Protein AF-0000000077079489 (afdb_homodimer)

Foldseek 3Di:
DPDDDPPPPPPPPPPVPPPPPPPPPPPPPPVPPPPPPDPDDDPDLQAAAAEEEAADPPLCSVLVQLLQLLDQQEHAADADQVLVVLVVVVVCCCPPPVSQVVCVVVVNHPVNSLSVSSVVVSCCQPVRDDDGNYTYYYDHLNLLCLQSVCVSHVNYAYEYRGAQLLLQLLCQQVLVPDDPPFDSVDSQSSSVVNQVSVVSSVVSQVVSHCLRYPYHYPLCCLVPVVVRVVVVCVSSVHDDDPSSQVSLVCEPNSGDDDPPDSCRVVSNDGRHNVSRCVSVVVPDLVSLVVSPVPRCVCVVVPHDSVD/DDDPDPPPVPPPPPPVPPPPPPPPPPPPPPVPPPDPPDPDDPPDLQAAAAEEEAADPPLCSVLVQLLQLLDQQEHAAEADQVLVVLVVVVVCCCPPPVSQVVCVVVVNHPVNSLSVSSVVVSCCQPVRDDDGNYTYYYDHLNLLCLQSVCVSHVNYAYEYRGAQLLLQLLCQQVLVPDDPPFDSVDSQSSSVVNQVSVVSSVVSQVVSHCLRYPYHYPLCCLVPVVVRVVVVCVSSVHDDDCSSQVSLVCEPNSGDDDPPDSCRVVSNDGRHNVSRCVSVVVPDLVSLVVSPVPRCVCVVVPHDSVD

pLDDT: mean 85.87, std 22.55, range [20.17, 98.94]

Secondary structure (DSSP, 8-state):
--SSTTSGGGSGGGGGGTT-------------------SS----GGG---EEEE-STTSSHHHHHHHHHTSTTEE--S---HHHHHHHHHHHHHH-HHHHHHHHHTT--HHHHHHHHHHHHHHHHHHTSS--SEEEEE-GGGGGGHHHHHHH-TT-EEEEEE--HHHHHHHHHHTT---TT--TT-HHHHHHHHHHHHHHHHHHHHHH-TTTEEEEEHHHHHHSHHHHHHHHHHHHT----GGGG-GGGSBTTTB---TTSTTHHHHTSPP-GGGGTHHHHHS-HHHHHHHHHH-THHHHTT--TT-/--SSTTSGGGSHHHHTTSS-------------------SS----GGG---EEEE-STTSSHHHHHHHHHTSTTEE--S---HHHHHHHHHHHHHH-HHHHHHHHHTT--HHHHHHHHHHHHHHHHHHTSS--SEEEEE-GGGGGGHHHHHHH-TT-EEEEEE--HHHHHHHHHHTT---TT--TT-HHHHHHHHHHHHHHHHHHHHHH-TTTEEEEEHHHHHHSHHHHHHHHHHHHT----GGGG-GGGSBTTTB---TTSTTHHHHTSPP-GGGGTHHHHHS-HHHHHHHHHH-THHHHTT--TT-

Sequence (614 aa):
MASKSARSILFVSVLLNAFLLFIVTVYHYKSDTPSAPTSSCPPDPSERPYIFIGGVPSSGTTLMRVILDAHPDIRCGEETRLVPRILQMKERWRKGKREHKRLDEAGLNNTVINLIVRNFISNVIEYHGPPAKNLCNKDPLSLAHTKDLHLMFPRAKFVLVVRDGRAVAYSIVSRNLTISGVDNKSYLAAAAFWNRVLERMWENCKYVGPNVCHVVYFEKLVSEPRNEINNLLKFLGIEWHDNVLRHSQLINKEVKLSKLEPSTKQVRNPIKSDTAIKWKRKLPKKVKDKIWSSCPMLRRLGYTNDDMASKSARSILFVSVLLNAFLLFIVTVYHYKSDTPSAPTSSCPPDPSERPYIFIGGVPSSGTTLMRVILDAHPDIRCGEETRLVPRILQMKERWRKGKREHKRLDEAGLNNTVINLIVRNFISNVIEYHGPPAKNLCNKDPLSLAHTKDLHLMFPRAKFVLVVRDGRAVAYSIVSRNLTISGVDNKSYLAAAAFWNRVLERMWENCKYVGPNVCHVVYFEKLVSEPRNEINNLLKFLGIEWHDNVLRHSQLINKEVKLSKLEPSTKQVRNPIKSDTAIKWKRKLPKKVKDKIWSSCPMLRRLGYTNDD

Structure (mmCIF, N/CA/C/O backbone):
data_AF-0000000077079489-model_v1
#
loop_
_entity.id
_entity.type
_entity.pdbx_description
1 polymer 'Protein-tyrosine sulfotransferase'
#
loop_
_atom_site.group_PDB
_atom_site.id
_atom_site.type_symbol
_atom_site.label_atom_id
_atom_site.label_alt_id
_atom_site.label_comp_id
_atom_site.label_asym_id
_atom_site.label_entity_id
_atom_site.label_seq_id
_atom_site.pdbx_PDB_ins_code
_atom_site.Cartn_x
_atom_site.Cartn_y
_atom_site.Cartn_z
_atom_site.occupancy
_atom_site.B_iso_or_equiv
_atom_site.auth_seq_id
_atom_site.auth_comp_id
_atom_site.auth_asym_id
_atom_site.auth_atom_id
_atom_site.pdbx_PDB_model_num
ATOM 1 N N . MET A 1 1 ? -19.812 -19.422 77.75 1 20.17 1 MET A N 1
ATOM 2 C CA . MET A 1 1 ? -21.062 -19.047 77.125 1 20.17 1 MET A CA 1
ATOM 3 C C . MET A 1 1 ? -20.828 -18.625 75.625 1 20.17 1 MET A C 1
ATOM 5 O O . MET A 1 1 ? -20.688 -17.438 75.375 1 20.17 1 MET A O 1
ATOM 9 N N . ALA A 1 2 ? -19.875 -19.328 74.938 1 26.33 2 ALA A N 1
ATOM 10 C CA . ALA A 1 2 ? -19 -19.297 73.75 1 26.33 2 ALA A CA 1
ATOM 11 C C . ALA A 1 2 ? -19.812 -19.484 72.5 1 26.33 2 ALA A C 1
ATOM 13 O O . ALA A 1 2 ? -19.266 -19.359 71.375 1 26.33 2 ALA A O 1
ATOM 14 N N . SER A 1 3 ? -21.047 -20.078 72.562 1 23.52 3 SER A N 1
ATOM 15 C CA . SER A 1 3 ? -21.656 -20.922 71.562 1 23.52 3 SER A CA 1
ATOM 16 C C . SER A 1 3 ? -22.359 -20.094 70.5 1 23.52 3 SER A C 1
ATOM 18 O O . SER A 1 3 ? -22.438 -20.516 69.312 1 23.52 3 SER A O 1
ATOM 20 N N . LYS A 1 4 ? -23.266 -19.141 70.875 1 24.86 4 LYS A N 1
ATOM 21 C CA . LYS A 1 4 ? -24.516 -18.938 70.125 1 24.86 4 LYS A CA 1
ATOM 22 C C . LYS A 1 4 ? -24.266 -18.25 68.812 1 24.86 4 LYS A C 1
ATOM 24 O O . LYS A 1 4 ? -24.969 -18.516 67.812 1 24.86 4 LYS A O 1
ATOM 29 N N . SER A 1 5 ? -23.781 -16.984 68.75 1 22.97 5 SER A N 1
ATOM 30 C CA . SER A 1 5 ? -24.406 -15.93 68 1 22.97 5 SER A CA 1
ATOM 31 C C . SER A 1 5 ? -23.953 -15.992 66.5 1 22.97 5 SER A C 1
ATOM 33 O O . SER A 1 5 ? -23.719 -14.953 65.875 1 22.97 5 SER A O 1
ATOM 35 N N . ALA A 1 6 ? -23.266 -17.156 66.125 1 27.38 6 ALA A N 1
ATOM 36 C CA . ALA A 1 6 ? -22.625 -17.312 64.812 1 27.38 6 ALA A CA 1
ATOM 37 C C . ALA A 1 6 ? -23.672 -17.359 63.719 1 27.38 6 ALA A C 1
ATOM 39 O O . ALA A 1 6 ? -23.328 -17.25 62.531 1 27.38 6 ALA A O 1
ATOM 40 N N . ARG A 1 7 ? -24.859 -17.953 64.125 1 26.45 7 ARG A N 1
ATOM 41 C CA . ARG A 1 7 ? -25.656 -18.609 63.062 1 26.45 7 ARG A CA 1
ATOM 42 C C . ARG A 1 7 ? -26.328 -17.578 62.156 1 26.45 7 ARG A C 1
ATOM 44 O O . ARG A 1 7 ? -26.734 -17.891 61.062 1 26.45 7 ARG A O 1
ATOM 51 N N . SER A 1 8 ? -26.906 -16.531 62.844 1 25.05 8 SER A N 1
ATOM 52 C CA . SER A 1 8 ? -28.062 -15.883 62.25 1 25.05 8 SER A CA 1
ATOM 53 C C . SER A 1 8 ? -27.672 -15.141 60.969 1 25.05 8 SER A C 1
ATOM 55 O O . SER A 1 8 ? -28.531 -14.844 60.125 1 25.05 8 SER A O 1
ATOM 57 N N . ILE A 1 9 ? -26.5 -14.43 61.094 1 29.36 9 ILE A N 1
ATOM 58 C CA . ILE A 1 9 ? -26.453 -13.273 60.188 1 29.36 9 ILE A CA 1
ATOM 59 C C . ILE A 1 9 ? -26.219 -13.742 58.75 1 29.36 9 ILE A C 1
ATOM 61 O O . ILE A 1 9 ? -25.859 -12.938 57.906 1 29.36 9 ILE A O 1
ATOM 65 N N . LEU A 1 10 ? -26.141 -15.125 58.594 1 28.98 10 LEU A N 1
ATOM 66 C CA . LEU A 1 10 ? -25.703 -15.688 57.344 1 28.98 10 LEU A CA 1
ATOM 67 C C . LEU A 1 10 ? -26.75 -15.477 56.25 1 28.98 10 LEU A C 1
ATOM 69 O O . LEU A 1 10 ? -26.484 -15.648 55.062 1 28.98 10 LEU A O 1
ATOM 73 N N . PHE A 1 11 ? -28.062 -15.492 56.75 1 28.94 11 PHE A N 1
ATOM 74 C CA . PHE A 1 11 ? -29.125 -15.828 55.812 1 28.94 11 PHE A CA 1
ATOM 75 C C . PHE A 1 11 ? -29.344 -14.695 54.812 1 28.94 11 PHE A C 1
ATOM 77 O O . PHE A 1 11 ? -29.891 -14.906 53.75 1 28.94 11 PHE A O 1
ATOM 84 N N . VAL A 1 12 ? -29.328 -13.461 55.406 1 28.97 12 VAL A N 1
ATOM 85 C CA . VAL A 1 12 ? -30.062 -12.453 54.656 1 28.97 12 VAL A CA 1
ATOM 86 C C . VAL A 1 12 ? -29.359 -12.219 53.312 1 28.97 12 VAL A C 1
ATOM 88 O O . VAL A 1 12 ? -29.922 -11.57 52.406 1 28.97 12 VAL A O 1
ATOM 91 N N . SER A 1 13 ? -28 -12.492 53.344 1 27.59 13 SER A N 1
ATOM 92 C CA . SER A 1 13 ? -27.25 -11.859 52.25 1 27.59 13 SER A CA 1
ATOM 93 C C . SER A 1 13 ? -27.609 -12.469 50.906 1 27.59 13 SER A C 1
ATOM 95 O O . SER A 1 13 ? -27.078 -12.062 49.875 1 27.59 13 SER A O 1
ATOM 97 N N . VAL A 1 14 ? -28.172 -13.68 50.906 1 31.14 14 VAL A N 1
ATOM 98 C CA . VAL A 1 14 ? -28.312 -14.461 49.688 1 31.14 14 VAL A CA 1
ATOM 99 C C . VAL A 1 14 ? -29.344 -13.805 48.781 1 31.14 14 VAL A C 1
ATOM 101 O O . VAL A 1 14 ? -29.266 -13.922 47.562 1 31.14 14 VAL A O 1
ATOM 104 N N . LEU A 1 15 ? -30.453 -13.391 49.469 1 29.72 15 LEU A N 1
ATOM 105 C CA . LEU A 1 15 ? -31.656 -13.211 48.656 1 29.72 15 LEU A CA 1
ATOM 106 C C . LEU A 1 15 ? -31.5 -12.062 47.656 1 29.72 15 LEU A C 1
ATOM 108 O O . LEU A 1 15 ? -32.188 -12.008 46.656 1 29.72 15 LEU A O 1
ATOM 112 N N . LEU A 1 16 ? -30.953 -10.961 48.188 1 29.33 16 LEU A N 1
ATOM 113 C CA . LEU A 1 16 ? -31.188 -9.75 47.438 1 29.33 16 LEU A CA 1
ATOM 114 C C . LEU A 1 16 ? -30.547 -9.844 46.062 1 29.33 16 LEU A C 1
ATOM 116 O O . LEU A 1 16 ? -30.625 -8.898 45.25 1 29.33 16 LEU A O 1
ATOM 120 N N . ASN A 1 17 ? -29.641 -10.797 45.844 1 26.84 17 ASN A N 1
ATOM 121 C CA . ASN A 1 17 ? -28.844 -10.812 44.625 1 26.84 17 ASN A CA 1
ATOM 122 C C . ASN A 1 17 ? -29.719 -11.07 43.406 1 26.84 17 ASN A C 1
ATOM 124 O O . ASN A 1 17 ? -29.203 -11.156 42.281 1 26.84 17 ASN A O 1
ATOM 128 N N . ALA A 1 18 ? -30.812 -11.758 43.562 1 28.27 18 ALA A N 1
ATOM 129 C CA . ALA A 1 18 ? -31.547 -12.312 42.438 1 28.27 18 ALA A CA 1
ATOM 130 C C . ALA A 1 18 ? -32.125 -11.203 41.562 1 28.27 18 ALA A C 1
ATOM 132 O O . ALA A 1 18 ? -32.188 -11.32 40.344 1 28.27 18 ALA A O 1
ATOM 133 N N . PHE A 1 19 ? -32.875 -10.344 42.188 1 29.03 19 PHE A N 1
ATOM 134 C CA . PHE A 1 19 ? -33.906 -9.648 41.438 1 29.03 19 PHE A CA 1
ATOM 135 C C . PHE A 1 19 ? -33.312 -8.703 40.438 1 29.03 19 PHE A C 1
ATOM 137 O O . PHE A 1 19 ? -33.906 -8.422 39.375 1 29.03 19 PHE A O 1
ATOM 144 N N . LEU A 1 20 ? -32.312 -7.906 40.812 1 28.23 20 LEU A N 1
ATOM 145 C CA . LEU A 1 20 ? -32.188 -6.758 39.906 1 28.23 20 LEU A CA 1
ATOM 146 C C . LEU A 1 20 ? -31.828 -7.203 38.5 1 28.23 20 LEU A C 1
ATOM 148 O O . LEU A 1 20 ? -30.688 -7.578 38.25 1 28.23 20 LEU A O 1
ATOM 152 N N . LEU A 1 21 ? -32.625 -8.117 37.906 1 29.86 21 LEU A N 1
ATOM 153 C CA . LEU A 1 21 ? -32.719 -8.508 36.5 1 29.86 21 LEU A CA 1
ATOM 154 C C . LEU A 1 21 ? -32.781 -7.273 35.594 1 29.86 21 LEU A C 1
ATOM 156 O O . LEU A 1 21 ? -33.812 -6.582 35.594 1 29.86 21 LEU A O 1
ATOM 160 N N . PHE A 1 22 ? -31.766 -6.406 35.656 1 27.27 22 PHE A N 1
ATOM 161 C CA . PHE A 1 22 ? -31.578 -5.172 34.906 1 27.27 22 PHE A CA 1
ATOM 162 C C . PHE A 1 22 ? -32 -5.359 33.438 1 27.27 22 PHE A C 1
ATOM 164 O O . PHE A 1 22 ? -31.609 -6.336 32.812 1 27.27 22 PHE A O 1
ATOM 171 N N . ILE A 1 23 ? -33.125 -4.734 33.031 1 30.23 23 ILE A N 1
ATOM 172 C CA . ILE A 1 23 ? -33.656 -4.387 31.703 1 30.23 23 ILE A CA 1
ATOM 173 C C . ILE A 1 23 ? -32.5 -3.879 30.828 1 30.23 23 ILE A C 1
ATOM 175 O O . ILE A 1 23 ? -31.969 -2.787 31.047 1 30.23 23 ILE A O 1
ATOM 179 N N . VAL A 1 24 ? -31.453 -4.617 30.672 1 28.41 24 VAL A N 1
ATOM 180 C CA . VAL A 1 24 ? -30.5 -4.285 29.625 1 28.41 24 VAL A CA 1
ATOM 181 C C . VAL A 1 24 ? -31.25 -3.918 28.344 1 28.41 24 VAL A C 1
ATOM 183 O O . VAL A 1 24 ? -31.844 -4.781 27.703 1 28.41 24 VAL A O 1
ATOM 186 N N . THR A 1 25 ? -32.031 -2.826 28.375 1 29.17 25 THR A N 1
ATOM 187 C CA . THR A 1 25 ? -32.438 -2.26 27.094 1 29.17 25 THR A CA 1
ATOM 188 C C . THR A 1 25 ? -31.312 -2.318 26.078 1 29.17 25 THR A C 1
ATOM 190 O O . THR A 1 25 ? -30.234 -1.753 26.312 1 29.17 25 THR A O 1
ATOM 193 N N . VAL A 1 26 ? -31.125 -3.408 25.438 1 28.97 26 VAL A N 1
ATOM 194 C CA . VAL A 1 26 ? -30.469 -3.537 24.141 1 28.97 26 VAL A CA 1
ATOM 195 C C . VAL A 1 26 ? -30.734 -2.297 23.297 1 28.97 26 VAL A C 1
ATOM 197 O O . VAL A 1 26 ? -31.828 -2.133 22.75 1 28.97 26 VAL A O 1
ATOM 200 N N . TYR A 1 27 ? -30.516 -1.105 23.844 1 28.98 27 TYR A N 1
ATOM 201 C CA . TYR A 1 27 ? -30.469 -0.053 22.828 1 28.98 27 TYR A CA 1
ATOM 202 C C . TYR A 1 27 ? -29.672 -0.507 21.609 1 28.98 27 TYR A C 1
ATOM 204 O O . TYR A 1 27 ? -28.5 -0.874 21.719 1 28.98 27 TYR A O 1
ATOM 212 N N . HIS A 1 28 ? -30.312 -1.102 20.672 1 28.31 28 HIS A N 1
ATOM 213 C CA . HIS A 1 28 ? -29.891 -1.206 19.266 1 28.31 28 HIS A CA 1
ATOM 214 C C . HIS A 1 28 ? -29.188 0.06 18.812 1 28.31 28 HIS A C 1
ATOM 216 O O . HIS A 1 28 ? -29.812 1.103 18.625 1 28.31 28 HIS A O 1
ATOM 222 N N . TYR A 1 29 ? -28.156 0.44 19.438 1 25.16 29 TYR A N 1
ATOM 223 C CA . TYR A 1 29 ? -27.344 1.344 18.625 1 25.16 29 TYR A CA 1
ATOM 224 C C . TYR A 1 29 ? -27.281 0.867 17.172 1 25.16 29 TYR A C 1
ATOM 226 O O . TYR A 1 29 ? -26.672 -0.157 16.875 1 25.16 29 TYR A O 1
ATOM 234 N N . LYS A 1 30 ? -28.391 0.998 16.469 1 29.98 30 LYS A N 1
ATOM 235 C CA . LYS A 1 30 ? -28.266 1.071 15.023 1 29.98 30 LYS A CA 1
ATOM 236 C C . LYS A 1 30 ? -27.031 1.865 14.617 1 29.98 30 LYS A C 1
ATOM 238 O O . LYS A 1 30 ? -27 3.094 14.719 1 29.98 30 LYS A O 1
ATOM 243 N N . SER A 1 31 ? -25.875 1.438 15.008 1 30.31 31 SER A N 1
ATOM 244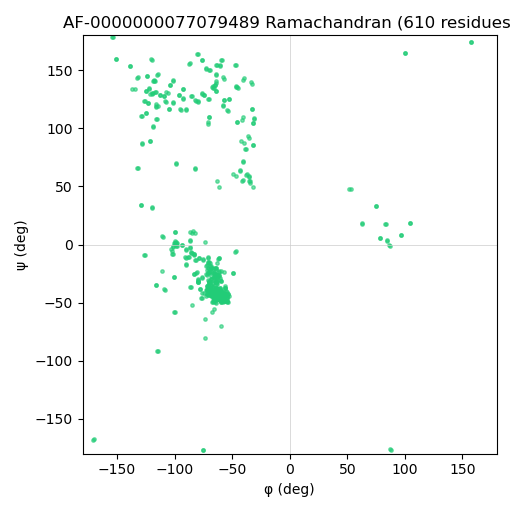 C CA . SER A 1 31 ? -24.734 2.059 14.32 1 30.31 31 SER A CA 1
ATOM 245 C C . SER A 1 31 ? -25.109 2.424 12.883 1 30.31 31 SER A C 1
ATOM 247 O O . SER A 1 31 ? -25.516 1.562 12.109 1 30.31 31 SER A O 1
ATOM 249 N N . ASP A 1 32 ? -25.656 3.508 12.695 1 31.45 32 ASP A N 1
ATOM 250 C CA . ASP A 1 32 ? -25.797 4.07 11.359 1 31.45 32 ASP A CA 1
ATOM 251 C C . ASP A 1 32 ? -24.578 3.734 10.492 1 31.45 32 ASP A C 1
ATOM 253 O O . ASP A 1 32 ? -23.547 4.383 10.586 1 31.45 32 ASP A O 1
ATOM 257 N N . THR A 1 33 ? -24.25 2.498 10.375 1 33.72 33 THR A N 1
ATOM 258 C CA . THR A 1 33 ? -23.328 2.199 9.289 1 33.72 33 THR A CA 1
ATOM 259 C C . THR A 1 33 ? -23.609 3.084 8.078 1 33.72 33 THR A C 1
ATOM 261 O O . THR A 1 33 ? -24.734 3.102 7.57 1 33.72 33 THR A O 1
ATOM 264 N N . PRO A 1 34 ? -22.953 4.203 7.992 1 34.88 34 PRO A N 1
ATOM 265 C CA . PRO A 1 34 ? -23.328 4.961 6.797 1 34.88 34 PRO A CA 1
ATOM 266 C C . PRO A 1 34 ? -23.734 4.062 5.633 1 34.88 34 PRO A C 1
ATOM 268 O O . PRO A 1 34 ? -23.156 2.992 5.445 1 34.88 34 PRO A O 1
ATOM 271 N N . SER A 1 35 ? -25 4.031 5.312 1 34.69 35 SER A N 1
ATOM 272 C CA . SER A 1 35 ? -25.516 3.377 4.117 1 34.69 35 SER A CA 1
ATOM 273 C C . SER A 1 35 ? -24.516 3.459 2.965 1 34.69 35 SER A C 1
ATOM 275 O O . SER A 1 35 ? -23.844 4.473 2.799 1 34.69 35 SER A O 1
ATOM 277 N N . ALA A 1 36 ? -24.016 2.34 2.496 1 38.12 36 ALA A N 1
ATOM 278 C CA . ALA A 1 36 ? -23.297 2.375 1.227 1 38.12 36 ALA A CA 1
ATOM 279 C C . ALA A 1 36 ? -23.859 3.447 0.301 1 38.12 36 ALA A C 1
ATOM 281 O O . ALA A 1 36 ? -25.078 3.537 0.115 1 38.12 36 ALA A O 1
ATOM 282 N N . PRO A 1 37 ? -23.078 4.68 0.152 1 37.31 37 PRO A N 1
ATOM 283 C CA . PRO A 1 37 ? -23.703 5.715 -0.68 1 37.31 37 PRO A CA 1
ATOM 284 C C . PRO A 1 37 ? -24.547 5.133 -1.811 1 37.31 37 PRO A C 1
ATOM 286 O O . PRO A 1 37 ? -24.312 4.008 -2.254 1 37.31 37 PRO A O 1
ATOM 289 N N . THR A 1 38 ? -25.703 5.652 -2.107 1 37.47 38 THR A N 1
ATOM 290 C CA . THR A 1 38 ? -26.594 5.441 -3.246 1 37.47 38 THR A CA 1
ATOM 291 C C . THR A 1 38 ? -25.797 5.324 -4.543 1 37.47 38 THR A C 1
ATOM 293 O O . THR A 1 38 ? -24.688 5.859 -4.645 1 37.47 38 THR A O 1
ATOM 296 N N . SER A 1 39 ? -26.141 4.41 -5.602 1 40.19 39 SER A N 1
ATOM 297 C CA . SER A 1 39 ? -25.719 3.82 -6.867 1 40.19 39 SER A CA 1
ATOM 298 C C . SER A 1 39 ? -25.203 4.887 -7.828 1 40.19 39 SER A C 1
ATOM 300 O O . SER A 1 39 ? -25.016 4.617 -9.016 1 40.19 39 SER A O 1
ATOM 302 N N . SER A 1 40 ? -25.266 6.258 -7.527 1 44.12 40 SER A N 1
ATOM 303 C CA . SER A 1 40 ? -24.719 7.062 -8.617 1 44.12 40 SER A CA 1
ATOM 304 C C . SER A 1 40 ? -23.203 6.906 -8.719 1 44.12 40 SER A C 1
ATOM 306 O O . SER A 1 40 ? -22.516 6.785 -7.699 1 44.12 40 SER A O 1
ATOM 308 N N . CYS A 1 41 ? -22.797 6.539 -9.922 1 51.34 41 CYS A N 1
ATOM 309 C CA . CYS A 1 41 ? -21.375 6.422 -10.172 1 51.34 41 CYS A CA 1
ATOM 310 C C . CYS A 1 41 ? -20.625 7.625 -9.617 1 51.34 41 CYS A C 1
ATOM 312 O O . CYS A 1 41 ? -20.906 8.766 -9.984 1 51.34 41 CYS A O 1
ATOM 314 N N . PRO A 1 42 ? -19.938 7.457 -8.531 1 57.91 42 PRO A N 1
ATOM 315 C CA . PRO A 1 42 ? -19.203 8.602 -7.996 1 57.91 42 PRO A CA 1
ATOM 316 C C . PRO A 1 42 ? -18.422 9.352 -9.07 1 57.91 42 PRO A C 1
ATOM 318 O O . PRO A 1 42 ? -18.047 8.773 -10.094 1 57.91 42 PRO A O 1
ATOM 321 N N . PRO A 1 43 ? -18.531 10.688 -8.992 1 60.81 43 PRO A N 1
ATOM 322 C CA . PRO A 1 43 ? -17.719 11.469 -9.938 1 60.81 43 PRO A CA 1
ATOM 323 C C . PRO A 1 43 ? -16.266 11 -10 1 60.81 43 PRO A C 1
ATOM 325 O O . PRO A 1 43 ? -15.789 10.352 -9.07 1 60.81 43 PRO A O 1
ATOM 328 N N . ASP A 1 44 ? -15.695 11.273 -11.102 1 75.38 44 ASP A N 1
ATOM 329 C CA . ASP A 1 44 ? -14.273 11.016 -11.32 1 75.38 44 ASP A CA 1
ATOM 330 C C . ASP A 1 44 ? -13.43 11.68 -10.234 1 75.38 44 ASP A C 1
ATOM 332 O O . ASP A 1 44 ? -13.484 12.891 -10.047 1 75.38 44 ASP A O 1
ATOM 336 N N . PRO A 1 45 ? -12.789 10.891 -9.5 1 79.44 45 PRO A N 1
ATOM 337 C CA . PRO A 1 45 ? -11.969 11.438 -8.414 1 79.44 45 PRO A CA 1
ATOM 338 C C . PRO A 1 45 ? -11.055 12.562 -8.883 1 79.44 45 PRO A C 1
ATOM 340 O O . PRO A 1 45 ? -10.688 13.438 -8.094 1 79.44 45 PRO A O 1
ATOM 343 N N . SER A 1 46 ? -10.734 12.578 -10.117 1 79 46 SER A N 1
ATOM 344 C CA . SER A 1 46 ? -9.797 13.578 -10.617 1 79 46 SER A CA 1
ATOM 345 C C . SER A 1 46 ? -10.422 14.969 -10.633 1 79 46 SER A C 1
ATOM 347 O O . SER A 1 46 ? -9.711 15.969 -10.688 1 79 46 SER A O 1
ATOM 349 N N . GLU A 1 47 ? -11.672 15 -10.516 1 81.88 47 GLU A N 1
ATOM 350 C CA . GLU A 1 47 ? -12.352 16.281 -10.609 1 81.88 47 GLU A CA 1
ATOM 351 C C . GLU A 1 47 ? -12.695 16.828 -9.219 1 81.88 47 GLU A C 1
ATOM 353 O O . GLU A 1 47 ? -13.227 17.938 -9.094 1 81.88 47 GLU A O 1
ATOM 358 N N . ARG A 1 48 ? -12.297 16.062 -8.266 1 86.12 48 ARG A N 1
ATOM 359 C CA . ARG A 1 48 ? -12.633 16.469 -6.906 1 86.12 48 ARG A CA 1
ATOM 360 C C . ARG A 1 48 ? -11.609 17.453 -6.363 1 86.12 48 ARG A C 1
ATOM 362 O O . ARG A 1 48 ? -10.398 17.203 -6.418 1 86.12 48 ARG A O 1
ATOM 369 N N . PRO A 1 49 ? -12.062 18.578 -5.871 1 93.12 49 PRO A N 1
ATOM 370 C CA . PRO A 1 49 ? -11.148 19.562 -5.301 1 93.12 49 PRO A CA 1
ATOM 371 C C . PRO A 1 49 ? -10.766 19.25 -3.855 1 93.12 49 PRO A C 1
ATOM 373 O O . PRO A 1 49 ? -11.07 20.031 -2.947 1 93.12 49 PRO A O 1
ATOM 376 N N . TYR A 1 50 ? -10.07 18.172 -3.662 1 97.81 50 TYR A N 1
ATOM 377 C CA . TYR A 1 50 ? -9.656 17.797 -2.316 1 97.81 50 TYR A CA 1
ATOM 378 C C . TYR A 1 50 ? -8.711 18.828 -1.724 1 97.81 50 TYR A C 1
ATOM 380 O O . TYR A 1 50 ? -7.984 19.516 -2.455 1 97.81 50 TYR A O 1
ATOM 388 N N . ILE A 1 51 ? -8.828 18.984 -0.464 1 98.75 51 ILE A N 1
ATOM 389 C CA . ILE A 1 51 ? -7.863 19.781 0.287 1 98.75 51 ILE A CA 1
ATOM 390 C C . ILE A 1 51 ? -6.879 18.859 1.004 1 98.75 51 ILE A C 1
ATOM 392 O O . ILE A 1 51 ? -7.289 17.953 1.739 1 98.75 51 ILE A O 1
ATOM 396 N N . PHE A 1 52 ? -5.598 19 0.74 1 98.81 52 PHE A N 1
ATOM 397 C CA . PHE A 1 52 ? -4.566 18.25 1.455 1 98.81 52 PHE A CA 1
ATOM 398 C C . PHE A 1 52 ? -3.803 19.156 2.406 1 98.81 52 PHE A C 1
ATOM 400 O O . PHE A 1 52 ? -3.268 20.188 1.99 1 98.81 52 PHE A O 1
ATOM 407 N N . ILE A 1 53 ? -3.812 18.781 3.66 1 98.81 53 ILE A N 1
ATOM 408 C CA . ILE A 1 53 ? -3.062 19.516 4.672 1 98.81 53 ILE A CA 1
ATOM 409 C C . ILE A 1 53 ? -1.825 18.719 5.078 1 98.81 53 ILE A C 1
ATOM 411 O O . ILE A 1 53 ? -1.914 17.516 5.352 1 98.81 53 ILE A O 1
ATOM 415 N N . GLY A 1 54 ? -0.704 19.375 5.074 1 98.5 54 GLY A N 1
ATOM 416 C CA . GLY A 1 54 ? 0.51 18.688 5.48 1 98.5 54 GLY A CA 1
ATOM 417 C C . GLY A 1 54 ? 1.569 19.625 6.035 1 98.5 54 GLY A C 1
ATOM 418 O O . GLY A 1 54 ? 1.349 20.844 6.129 1 98.5 54 GLY A O 1
ATOM 419 N N . GLY A 1 55 ? 2.656 19.094 6.445 1 98.56 55 GLY A N 1
ATOM 420 C CA . GLY A 1 55 ? 3.822 19.688 7.066 1 98.56 55 GLY A CA 1
ATOM 421 C C . GLY A 1 55 ? 4.648 18.703 7.871 1 98.56 55 GLY A C 1
ATOM 422 O O . GLY A 1 55 ? 4.27 17.547 8.016 1 98.56 55 GLY A O 1
ATOM 423 N N . VAL A 1 56 ? 5.777 19.219 8.344 1 98.31 56 VAL A N 1
ATOM 424 C CA . VAL A 1 56 ? 6.594 18.375 9.203 1 98.31 56 VAL A CA 1
ATOM 425 C C . VAL A 1 56 ? 5.867 18.109 10.523 1 98.31 56 VAL A C 1
ATOM 427 O O . VAL A 1 56 ? 5.258 19.016 11.086 1 98.31 56 VAL A O 1
ATOM 430 N N . PRO A 1 57 ? 5.871 16.812 11.031 1 96.56 57 PRO A N 1
ATOM 431 C CA . PRO A 1 57 ? 5.254 16.562 12.328 1 96.56 57 PRO A CA 1
ATOM 432 C C . PRO A 1 57 ? 5.676 17.578 13.391 1 96.56 57 PRO A C 1
ATOM 434 O O . PRO A 1 57 ? 6.852 17.953 13.469 1 96.56 57 PRO A O 1
ATOM 437 N N . SER A 1 58 ? 4.668 18.062 14.172 1 95.69 58 SER A N 1
ATOM 438 C CA . SER A 1 58 ? 4.871 19.047 15.234 1 95.69 58 SER A CA 1
ATOM 439 C C . SER A 1 58 ? 4.891 20.469 14.68 1 95.69 58 SER A C 1
ATOM 441 O O . SER A 1 58 ? 5.34 21.391 15.359 1 95.69 58 SER A O 1
ATOM 443 N N . SER A 1 59 ? 4.375 20.625 13.469 1 97.38 59 SER A N 1
ATOM 444 C CA . SER A 1 59 ? 4.375 21.953 12.867 1 97.38 59 SER A CA 1
ATOM 445 C C . SER A 1 59 ? 3.008 22.609 12.984 1 97.38 59 SER A C 1
ATOM 447 O O . SER A 1 59 ? 2.814 23.734 12.523 1 97.38 59 SER A O 1
ATOM 449 N N . GLY A 1 60 ? 2.012 21.938 13.555 1 96.44 60 GLY A N 1
ATOM 450 C CA . GLY A 1 60 ? 0.711 22.547 13.781 1 96.44 60 GLY A CA 1
ATOM 451 C C . GLY A 1 60 ? -0.346 22.078 12.797 1 96.44 60 GLY A C 1
ATOM 452 O O . GLY A 1 60 ? -1.37 22.734 12.617 1 96.44 60 GLY A O 1
ATOM 453 N N . THR A 1 61 ? -0.132 20.922 12.109 1 97.12 61 THR A N 1
ATOM 454 C CA . THR A 1 61 ? -1.045 20.422 11.078 1 97.12 61 THR A CA 1
ATOM 455 C C . THR A 1 61 ? -2.354 19.953 11.711 1 97.12 61 THR A C 1
ATOM 457 O O . THR A 1 61 ? -3.422 20.094 11.109 1 97.12 61 THR A O 1
ATOM 460 N N . THR A 1 62 ? -2.299 19.438 12.922 1 96.06 62 THR A N 1
ATOM 461 C CA . THR A 1 62 ? -3.51 18.984 13.602 1 96.06 62 THR A CA 1
ATOM 462 C C . THR A 1 62 ? -4.402 20.172 13.945 1 96.06 62 THR A C 1
ATOM 464 O O . THR A 1 62 ? -5.621 20.109 13.766 1 96.06 62 THR A O 1
ATOM 467 N N . LEU A 1 63 ? -3.807 21.25 14.453 1 96.44 63 LEU A N 1
ATOM 468 C CA . LEU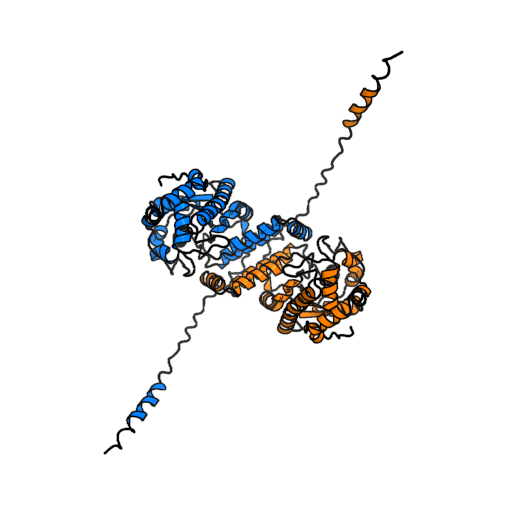 A 1 63 ? -4.578 22.469 14.711 1 96.44 63 LEU A CA 1
ATOM 469 C C . LEU A 1 63 ? -5.246 22.969 13.438 1 96.44 63 LEU A C 1
ATOM 471 O O . LEU A 1 63 ? -6.426 23.328 13.453 1 96.44 63 LEU A O 1
ATOM 475 N N . MET A 1 64 ? -4.484 22.969 12.336 1 97.69 64 MET A N 1
ATOM 476 C CA . MET A 1 64 ? -5.008 23.422 11.055 1 97.69 64 MET A CA 1
ATOM 477 C C . MET A 1 64 ? -6.23 22.594 10.641 1 97.69 64 MET A C 1
ATOM 479 O O . MET A 1 64 ? -7.25 23.156 10.242 1 97.69 64 MET A O 1
ATOM 483 N N . ARG A 1 65 ? -6.16 21.266 10.758 1 96.69 65 ARG A N 1
ATOM 484 C CA . ARG A 1 65 ? -7.273 20.438 10.305 1 96.69 65 ARG A CA 1
ATOM 485 C C . ARG A 1 65 ? -8.484 20.594 11.219 1 96.69 65 ARG A C 1
ATOM 487 O O . ARG A 1 65 ? -9.625 20.578 10.75 1 96.69 65 ARG A O 1
ATOM 494 N N . VAL A 1 66 ? -8.266 20.812 12.547 1 96.69 66 VAL A N 1
ATOM 495 C CA . VAL A 1 66 ? -9.406 20.953 13.445 1 96.69 66 VAL A CA 1
ATOM 496 C C . VAL A 1 66 ? -10.102 22.297 13.188 1 96.69 66 VAL A C 1
ATOM 498 O O . VAL A 1 66 ? -11.328 22.391 13.305 1 96.69 66 VAL A O 1
ATOM 501 N N . ILE A 1 67 ? -9.344 23.312 12.867 1 97.69 67 ILE A N 1
ATOM 502 C CA . ILE A 1 67 ? -9.898 24.609 12.492 1 97.69 67 ILE A CA 1
ATOM 503 C C . ILE A 1 67 ? -10.789 24.453 11.266 1 97.69 67 ILE A C 1
ATOM 505 O O . ILE A 1 67 ? -11.93 24.922 11.25 1 97.69 67 ILE A O 1
ATOM 509 N N . LEU A 1 68 ? -10.312 23.75 10.258 1 98.06 68 LEU A N 1
ATOM 510 C CA . LEU A 1 68 ? -11.07 23.562 9.023 1 98.06 68 LEU A CA 1
ATOM 511 C C . LEU A 1 68 ? -12.266 22.641 9.258 1 98.06 68 LEU A C 1
ATOM 513 O O . LEU A 1 68 ? -13.336 22.844 8.688 1 98.06 68 LEU A O 1
ATOM 517 N N . ASP A 1 69 ? -12.109 21.641 10.148 1 97.12 69 ASP A N 1
ATOM 518 C CA . ASP A 1 69 ? -13.188 20.719 10.492 1 97.12 69 ASP A CA 1
ATOM 519 C C . ASP A 1 69 ? -14.344 21.453 11.172 1 97.12 69 ASP A C 1
ATOM 521 O O . ASP A 1 69 ? -15.477 20.969 11.18 1 97.12 69 ASP A O 1
ATOM 525 N N . ALA A 1 70 ? -13.992 22.562 11.805 1 97.5 70 ALA A N 1
ATOM 526 C CA . ALA A 1 70 ? -15.023 23.328 12.484 1 97.5 70 ALA A CA 1
ATOM 527 C C . ALA A 1 70 ? -15.953 24.016 11.477 1 97.5 70 ALA A C 1
ATOM 529 O O . ALA A 1 70 ? -17.047 24.453 11.836 1 97.5 70 ALA A O 1
ATOM 530 N N . HIS A 1 71 ? -15.469 24.266 10.258 1 97.88 71 HIS A N 1
ATOM 531 C CA . HIS A 1 71 ? -16.297 24.828 9.203 1 97.88 71 HIS A CA 1
ATOM 532 C C . HIS A 1 71 ? -17.391 23.859 8.766 1 97.88 71 HIS A C 1
ATOM 534 O O . HIS A 1 71 ? -17.109 22.688 8.508 1 97.88 71 HIS A O 1
ATOM 540 N N . PRO A 1 72 ? -18.594 24.266 8.609 1 96.81 72 PRO A N 1
ATOM 541 C CA . PRO A 1 72 ? -19.688 23.328 8.289 1 96.81 72 PRO A CA 1
ATOM 542 C C . PRO A 1 72 ? -19.547 22.703 6.906 1 96.81 72 PRO A C 1
ATOM 544 O O . PRO A 1 72 ? -20.094 21.625 6.652 1 96.81 72 PRO A O 1
ATOM 547 N N . ASP A 1 73 ? -18.781 23.344 6.047 1 97.31 73 ASP A N 1
ATOM 548 C CA . ASP A 1 73 ? -18.672 22.859 4.672 1 97.31 73 ASP A CA 1
ATOM 549 C C . ASP A 1 73 ? -17.406 22.047 4.469 1 97.31 73 ASP A C 1
ATOM 551 O O . ASP A 1 73 ? -17.078 21.656 3.342 1 97.31 73 ASP A O 1
ATOM 555 N N . ILE A 1 74 ? -16.609 21.828 5.531 1 97.69 74 ILE A N 1
ATOM 556 C CA . ILE A 1 74 ? -15.336 21.125 5.375 1 97.69 74 ILE A CA 1
ATOM 557 C C . ILE A 1 74 ? -15.297 19.922 6.316 1 97.69 74 ILE A C 1
ATOM 559 O O . ILE A 1 74 ? -15.688 20.016 7.48 1 97.69 74 ILE A O 1
ATOM 563 N N . ARG A 1 75 ? -14.906 18.766 5.793 1 96.81 75 ARG A N 1
ATOM 564 C CA . ARG A 1 75 ? -14.625 17.594 6.609 1 96.81 75 ARG A CA 1
ATOM 565 C C . ARG A 1 75 ? -13.219 17.062 6.336 1 96.81 75 ARG A C 1
ATOM 567 O O . ARG A 1 75 ? -12.938 16.578 5.238 1 96.81 75 ARG A O 1
ATOM 574 N N . CYS A 1 76 ? -12.344 17.125 7.254 1 95.94 76 CYS A N 1
ATOM 575 C CA . CYS A 1 76 ? -10.992 16.578 7.156 1 95.94 76 CYS A CA 1
ATOM 576 C C . CYS A 1 76 ? -10.891 15.234 7.867 1 95.94 76 CYS A C 1
ATOM 578 O O . CYS A 1 76 ? -10.508 14.234 7.258 1 95.94 76 CYS A O 1
ATOM 580 N N . GLY A 1 77 ? -11.227 15.266 9.164 1 92.94 77 GLY A N 1
ATOM 581 C CA . GLY A 1 77 ? -11.141 14.047 9.953 1 92.94 77 GLY A CA 1
ATOM 582 C C . GLY A 1 77 ? -9.766 13.82 10.555 1 92.94 77 GLY A C 1
ATOM 583 O O . GLY A 1 77 ? -8.875 14.656 10.414 1 92.94 77 GLY A O 1
ATOM 584 N N . GLU A 1 78 ? -9.594 12.672 11.234 1 94.19 78 GLU A N 1
ATOM 585 C CA . GLU A 1 78 ? -8.367 12.328 11.945 1 94.19 78 GLU A CA 1
ATOM 586 C C . GLU A 1 78 ? -7.301 11.797 10.992 1 94.19 78 GLU A C 1
ATOM 588 O O . GLU A 1 78 ? -7.605 11.438 9.852 1 94.19 78 GLU A O 1
ATOM 593 N N . GLU A 1 79 ? -6.117 11.789 11.477 1 93.12 79 GLU A N 1
ATOM 594 C CA . GLU A 1 79 ? -4.992 11.25 10.711 1 93.12 79 GLU A CA 1
ATOM 595 C C . GLU A 1 79 ? -5.16 9.758 10.453 1 93.12 79 GLU A C 1
ATOM 597 O O . GLU A 1 79 ? -5.492 9 11.359 1 93.12 79 GLU A O 1
ATOM 602 N N . THR A 1 80 ? -4.949 9.383 9.211 1 92.31 80 THR A N 1
ATOM 603 C CA . THR A 1 80 ? -5.109 7.973 8.867 1 92.31 80 THR A CA 1
ATOM 604 C C . THR A 1 80 ? -3.754 7.324 8.594 1 92.31 80 THR A C 1
ATOM 606 O O . THR A 1 80 ? -3.564 6.133 8.852 1 92.31 80 THR A O 1
ATOM 609 N N . ARG A 1 81 ? -2.85 7.996 7.957 1 93.12 81 ARG A N 1
ATOM 610 C CA . ARG A 1 81 ? -1.499 7.602 7.57 1 93.12 81 ARG A CA 1
ATOM 611 C C . ARG A 1 81 ? -1.521 6.703 6.34 1 93.12 81 ARG A C 1
ATOM 613 O O . ARG A 1 81 ? -0.478 6.219 5.898 1 93.12 81 ARG A O 1
ATOM 620 N N . LEU A 1 82 ? -2.691 6.516 5.75 1 95.56 82 LEU A N 1
ATOM 621 C CA . LEU A 1 82 ? -2.812 5.637 4.59 1 95.56 82 LEU A CA 1
ATOM 622 C C . LEU A 1 82 ? -2.316 6.328 3.326 1 95.56 82 LEU A C 1
ATOM 624 O O . LEU A 1 82 ? -1.656 5.707 2.492 1 95.56 82 LEU A O 1
ATOM 628 N N . VAL A 1 83 ? -2.607 7.633 3.219 1 97.31 83 VAL A N 1
ATOM 629 C CA . VAL A 1 83 ? -2.279 8.367 2 1 97.31 83 VAL A CA 1
ATOM 630 C C . VAL A 1 83 ? -0.762 8.445 1.838 1 97.31 83 VAL A C 1
ATOM 632 O O . VAL A 1 83 ? -0.223 8.07 0.795 1 97.31 83 VAL A O 1
ATOM 635 N N . PRO A 1 84 ? -0.028 8.828 2.871 1 96.38 84 PRO A N 1
ATOM 636 C CA . PRO A 1 84 ? 1.425 8.836 2.686 1 96.38 84 PRO A CA 1
ATOM 637 C C . PRO A 1 84 ? 1.998 7.441 2.439 1 96.38 84 PRO A C 1
ATOM 639 O O . PRO A 1 84 ? 2.992 7.297 1.726 1 96.38 84 PRO A O 1
ATOM 642 N N . ARG A 1 85 ? 1.408 6.434 3.01 1 94.5 85 ARG A N 1
ATOM 643 C CA . ARG A 1 85 ? 1.918 5.078 2.852 1 94.5 85 ARG A CA 1
ATOM 644 C C . ARG A 1 85 ? 1.788 4.609 1.407 1 94.5 85 ARG A C 1
ATOM 646 O O . ARG A 1 85 ? 2.725 4.027 0.851 1 94.5 85 ARG A O 1
ATOM 653 N N . ILE A 1 86 ? 0.651 4.832 0.794 1 96.94 86 ILE A N 1
ATOM 654 C CA . ILE A 1 86 ? 0.467 4.395 -0.585 1 96.94 86 ILE A CA 1
ATOM 655 C C . ILE A 1 86 ? 1.356 5.219 -1.513 1 96.94 86 ILE A C 1
ATOM 657 O O . ILE A 1 86 ? 1.863 4.707 -2.514 1 96.94 86 ILE A O 1
ATOM 661 N N . LEU A 1 87 ? 1.517 6.477 -1.189 1 97.5 87 LEU A N 1
ATOM 662 C CA . LEU A 1 87 ? 2.375 7.34 -1.996 1 97.5 87 LEU A CA 1
ATOM 663 C C . LEU A 1 87 ? 3.83 6.891 -1.91 1 97.5 87 LEU A C 1
ATOM 665 O O . LEU A 1 87 ? 4.555 6.926 -2.908 1 97.5 87 LEU A O 1
ATOM 669 N N . GLN A 1 88 ? 4.242 6.535 -0.716 1 95.06 88 GLN A N 1
ATOM 670 C CA . GLN A 1 88 ? 5.59 6.008 -0.542 1 95.06 88 GLN A CA 1
ATOM 671 C C . GLN A 1 88 ? 5.785 4.715 -1.329 1 95.06 88 GLN A C 1
ATOM 673 O O . GLN A 1 88 ? 6.836 4.5 -1.937 1 95.06 88 GLN A O 1
ATOM 678 N N . MET A 1 89 ? 4.809 3.865 -1.281 1 93.62 89 MET A N 1
ATOM 679 C CA . MET A 1 89 ? 4.859 2.629 -2.055 1 93.62 89 MET A CA 1
ATOM 680 C C . MET A 1 89 ? 4.984 2.922 -3.545 1 93.62 89 MET A C 1
ATOM 682 O O . MET A 1 89 ? 5.812 2.324 -4.234 1 93.62 89 MET A O 1
ATOM 686 N N . LYS A 1 90 ? 4.184 3.816 -4.012 1 95.25 90 LYS A N 1
ATOM 687 C CA . LYS A 1 90 ? 4.234 4.23 -5.41 1 95.25 90 LYS A CA 1
ATOM 688 C C . LYS A 1 90 ? 5.621 4.746 -5.781 1 95.25 90 LYS A C 1
ATOM 690 O O . LYS A 1 90 ? 6.145 4.418 -6.852 1 95.25 90 LYS A O 1
ATOM 695 N N . GLU A 1 91 ? 6.137 5.551 -4.914 1 94.19 91 GLU A N 1
ATOM 696 C CA . GLU A 1 91 ? 7.465 6.102 -5.148 1 94.19 91 GLU A CA 1
ATOM 697 C C . GLU A 1 91 ? 8.508 4.992 -5.25 1 94.19 91 GLU A C 1
ATOM 699 O O . GLU A 1 91 ? 9.414 5.055 -6.094 1 94.19 91 GLU A O 1
ATOM 704 N N . ARG A 1 92 ? 8.398 4.02 -4.441 1 91.31 92 ARG A N 1
ATOM 705 C CA . ARG A 1 92 ? 9.32 2.887 -4.48 1 91.31 92 ARG A CA 1
ATOM 706 C C . ARG A 1 92 ? 9.195 2.121 -5.793 1 91.31 92 ARG A C 1
ATOM 708 O O . ARG A 1 92 ? 10.195 1.69 -6.371 1 91.31 92 ARG A O 1
ATOM 715 N N . TRP A 1 93 ? 7.98 1.965 -6.215 1 89.75 93 TRP A N 1
ATOM 716 C CA . TRP A 1 93 ? 7.738 1.291 -7.484 1 89.75 93 TRP A CA 1
ATOM 717 C C . TRP A 1 93 ? 8.375 2.057 -8.641 1 89.75 93 TRP A C 1
ATOM 719 O O . TRP A 1 93 ? 8.898 1.453 -9.578 1 89.75 93 TRP A O 1
ATOM 729 N N . ARG A 1 94 ? 8.328 3.307 -8.586 1 89.12 94 ARG A N 1
ATOM 730 C CA . ARG A 1 94 ? 8.836 4.164 -9.648 1 89.12 94 ARG A CA 1
ATOM 731 C C . ARG A 1 94 ? 10.359 4.227 -9.625 1 89.12 94 ARG A C 1
ATOM 733 O O . ARG A 1 94 ? 11 4.168 -10.672 1 89.12 94 ARG A O 1
ATOM 740 N N . LYS A 1 95 ? 10.898 4.32 -8.469 1 88.44 95 LYS A N 1
ATOM 741 C CA . LYS A 1 95 ? 12.336 4.52 -8.32 1 88.44 95 LYS A CA 1
ATOM 742 C C . LYS A 1 95 ? 13.102 3.209 -8.5 1 88.44 95 LYS A C 1
ATOM 744 O O . LYS A 1 95 ? 14.258 3.209 -8.914 1 88.44 95 LYS A O 1
ATOM 749 N N . GLY A 1 96 ? 12.477 2.119 -8.094 1 89.81 96 GLY A N 1
ATOM 750 C CA . GLY A 1 96 ? 13.102 0.827 -8.32 1 89.81 96 GLY A CA 1
ATOM 751 C C . GLY A 1 96 ? 13.125 0.42 -9.781 1 89.81 96 GLY A C 1
ATOM 752 O O . GLY A 1 96 ? 12.094 0.063 -10.352 1 89.81 96 GLY A O 1
ATOM 753 N N . LYS A 1 97 ? 14.266 0.408 -10.383 1 87.25 97 LYS A N 1
ATOM 754 C CA . LYS A 1 97 ? 14.383 0.163 -11.812 1 87.25 97 LYS A CA 1
ATOM 755 C C . LYS A 1 97 ? 13.742 -1.168 -12.195 1 87.25 97 LYS A C 1
ATOM 757 O O . LYS A 1 97 ? 12.953 -1.236 -13.148 1 87.25 97 LYS A O 1
ATOM 762 N N . ARG A 1 98 ? 14.047 -2.16 -11.492 1 86.88 98 ARG A N 1
ATOM 763 C CA . ARG A 1 98 ? 13.531 -3.486 -11.805 1 86.88 98 ARG A CA 1
ATOM 764 C C . ARG A 1 98 ? 12.023 -3.553 -11.578 1 86.88 98 ARG A C 1
ATOM 766 O O . ARG A 1 98 ? 11.289 -4.102 -12.406 1 86.88 98 ARG A O 1
ATOM 773 N N . GLU A 1 99 ? 11.594 -3.012 -10.492 1 88.44 99 GLU A N 1
ATOM 774 C CA . GLU A 1 99 ? 10.172 -3.012 -10.172 1 88.44 99 GLU A CA 1
ATOM 775 C C . GLU A 1 99 ? 9.375 -2.197 -11.188 1 88.44 99 GLU A C 1
ATOM 777 O O . GLU A 1 99 ? 8.312 -2.625 -11.633 1 88.44 99 GLU A O 1
ATOM 782 N N . HIS A 1 100 ? 9.891 -1.098 -11.531 1 90.62 100 HIS A N 1
ATOM 783 C CA . HIS A 1 100 ? 9.234 -0.244 -12.516 1 90.62 100 HIS A CA 1
ATOM 784 C C . HIS A 1 100 ? 9.086 -0.959 -13.859 1 90.62 100 HIS A C 1
ATOM 786 O O . HIS A 1 100 ? 8.016 -0.929 -14.469 1 90.62 100 HIS A O 1
ATOM 792 N N . LYS A 1 101 ? 10.164 -1.557 -14.289 1 90.81 101 LYS A N 1
ATOM 793 C CA . LYS A 1 101 ? 10.141 -2.283 -15.555 1 90.81 101 LYS A CA 1
ATOM 794 C C . LYS A 1 101 ? 9.156 -3.447 -15.508 1 90.81 101 LYS A C 1
ATOM 796 O O . LYS A 1 101 ? 8.453 -3.711 -16.484 1 90.81 101 LYS A O 1
ATOM 801 N N . ARG A 1 102 ? 9.07 -4.113 -14.414 1 90.62 102 ARG A N 1
ATOM 802 C CA . ARG A 1 102 ? 8.125 -5.215 -14.227 1 90.62 102 ARG A CA 1
ATOM 803 C C . ARG A 1 102 ? 6.688 -4.738 -14.391 1 90.62 102 ARG A C 1
ATOM 805 O O . ARG A 1 102 ? 5.898 -5.359 -15.102 1 90.62 102 ARG A O 1
ATOM 812 N N . LEU A 1 103 ? 6.41 -3.656 -13.727 1 92.31 103 LEU A N 1
ATOM 813 C CA . LEU A 1 103 ? 5.059 -3.109 -13.797 1 92.31 103 LEU A CA 1
ATOM 814 C C . LEU A 1 103 ? 4.73 -2.65 -15.211 1 92.31 103 LEU A C 1
ATOM 816 O O . LEU A 1 103 ? 3.627 -2.887 -15.703 1 92.31 103 LEU A O 1
ATOM 820 N N . ASP A 1 104 ? 5.715 -2.111 -15.828 1 90.19 104 ASP A N 1
ATOM 821 C CA . ASP A 1 104 ? 5.523 -1.665 -17.203 1 90.19 104 ASP A CA 1
ATOM 822 C C . ASP A 1 104 ? 5.242 -2.846 -18.125 1 90.19 104 ASP A C 1
ATOM 824 O O . ASP A 1 104 ? 4.34 -2.783 -18.969 1 90.19 104 ASP A O 1
ATOM 828 N N . GLU A 1 105 ? 5.988 -3.887 -17.969 1 88.62 105 GLU A N 1
ATOM 829 C CA . GLU A 1 105 ? 5.805 -5.082 -18.797 1 88.62 105 GLU A CA 1
ATOM 830 C C . GLU A 1 105 ? 4.465 -5.746 -18.5 1 88.62 105 GLU A C 1
ATOM 832 O O . GLU A 1 105 ? 3.914 -6.441 -19.359 1 88.62 105 GLU A O 1
ATOM 837 N N . ALA A 1 106 ? 3.975 -5.492 -17.312 1 88.69 106 ALA A N 1
ATOM 838 C CA . ALA A 1 106 ? 2.682 -6.051 -16.922 1 88.69 106 ALA A CA 1
ATOM 839 C C . ALA A 1 106 ? 1.537 -5.145 -17.375 1 88.69 106 ALA A C 1
ATOM 841 O O . ALA A 1 106 ? 0.377 -5.387 -17.031 1 88.69 106 ALA A O 1
ATOM 842 N N . GLY A 1 107 ? 1.825 -4.074 -18.078 1 87.81 107 GLY A N 1
ATOM 843 C CA . GLY A 1 107 ? 0.797 -3.166 -18.562 1 87.81 107 GLY A CA 1
ATOM 844 C C . GLY A 1 107 ? 0.39 -2.127 -17.531 1 87.81 107 GLY A C 1
ATOM 845 O O . GLY A 1 107 ? -0.59 -1.404 -17.734 1 87.81 107 GLY A O 1
ATOM 846 N N . LEU A 1 108 ? 1.05 -2.162 -16.438 1 92.25 108 LEU A N 1
ATOM 847 C CA . LEU A 1 108 ? 0.784 -1.186 -15.391 1 92.25 108 LEU A CA 1
ATOM 848 C C . LEU A 1 108 ? 1.807 -0.054 -15.43 1 92.25 108 LEU A C 1
ATOM 850 O O . LEU A 1 108 ? 2.584 0.116 -14.484 1 92.25 108 LEU A O 1
ATOM 854 N N . ASN A 1 109 ? 1.672 0.716 -16.469 1 92.19 109 ASN A N 1
ATOM 855 C CA . ASN A 1 109 ? 2.57 1.854 -16.625 1 92.19 109 ASN A CA 1
ATOM 856 C C . ASN A 1 109 ? 2.201 2.99 -15.672 1 92.19 109 ASN A C 1
ATOM 858 O O . ASN A 1 109 ? 1.266 2.863 -14.883 1 92.19 109 ASN A O 1
ATOM 862 N N . ASN A 1 110 ? 2.902 4.082 -15.773 1 92 110 ASN A N 1
ATOM 863 C CA . ASN A 1 110 ? 2.742 5.18 -14.828 1 92 110 ASN A CA 1
ATOM 864 C C . ASN A 1 110 ? 1.321 5.734 -14.844 1 92 110 ASN A C 1
ATOM 866 O O . ASN A 1 110 ? 0.783 6.113 -13.805 1 92 110 ASN A O 1
ATOM 870 N N . THR A 1 111 ? 0.776 5.785 -15.977 1 93 111 THR A N 1
ATOM 871 C CA . THR A 1 111 ? -0.578 6.312 -16.109 1 93 111 THR A CA 1
ATOM 872 C C . THR A 1 111 ? -1.574 5.434 -15.359 1 93 111 THR A C 1
ATOM 874 O O . THR A 1 111 ? -2.418 5.938 -14.617 1 93 111 THR A O 1
ATOM 877 N N . VAL A 1 112 ? -1.42 4.145 -15.516 1 93.5 112 VAL A N 1
ATOM 878 C CA . VAL A 1 112 ? -2.33 3.195 -14.875 1 93.5 112 VAL A CA 1
ATOM 879 C C . VAL A 1 112 ? -2.094 3.186 -13.367 1 93.5 112 VAL A C 1
ATOM 881 O O . VAL A 1 112 ? -3.047 3.195 -12.586 1 93.5 112 VAL A O 1
ATOM 884 N N . ILE A 1 113 ? -0.844 3.191 -12.984 1 95.31 113 ILE A N 1
ATOM 885 C CA . ILE A 1 113 ? -0.51 3.209 -11.562 1 95.31 113 ILE A CA 1
ATOM 886 C C . ILE A 1 113 ? -1.077 4.469 -10.914 1 95.31 113 ILE A C 1
ATOM 888 O O . ILE A 1 113 ? -1.62 4.418 -9.812 1 95.31 113 ILE A O 1
ATOM 892 N N . ASN A 1 114 ? -0.995 5.633 -11.602 1 95.12 114 ASN A N 1
ATOM 893 C CA . ASN A 1 114 ? -1.587 6.867 -11.094 1 95.12 114 ASN A CA 1
ATOM 894 C C . ASN A 1 114 ? -3.092 6.723 -10.891 1 95.12 114 ASN A C 1
ATOM 896 O O . ASN A 1 114 ? -3.635 7.203 -9.891 1 95.12 114 ASN A O 1
ATOM 900 N N . LEU A 1 115 ? -3.688 6.059 -11.82 1 94.44 115 LEU A N 1
ATOM 901 C CA . LEU A 1 115 ? -5.129 5.852 -11.727 1 94.44 115 LEU A CA 1
ATOM 902 C C . LEU A 1 115 ? -5.484 4.996 -10.516 1 94.44 115 LEU A C 1
ATOM 904 O O . LEU A 1 115 ? -6.418 5.316 -9.781 1 94.44 115 LEU A O 1
ATOM 908 N N . ILE A 1 116 ? -4.75 3.945 -10.305 1 95.5 116 ILE A N 1
ATOM 909 C CA . ILE A 1 116 ? -5 3.006 -9.219 1 95.5 116 ILE A CA 1
ATOM 910 C C . ILE A 1 116 ? -4.77 3.697 -7.879 1 95.5 116 ILE A C 1
ATOM 912 O O . ILE A 1 116 ? -5.602 3.6 -6.973 1 95.5 116 ILE A O 1
ATOM 916 N N . VAL A 1 117 ? -3.682 4.43 -7.746 1 97.25 117 VAL A N 1
ATOM 917 C CA . VAL A 1 117 ? -3.33 5.121 -6.512 1 97.25 117 VAL A CA 1
ATOM 918 C C . VAL A 1 117 ? -4.309 6.27 -6.262 1 97.25 117 VAL A C 1
ATOM 920 O O . VAL A 1 117 ? -4.727 6.496 -5.125 1 97.25 117 VAL A O 1
ATOM 923 N N . ARG A 1 118 ? -4.68 6.961 -7.328 1 97.25 118 ARG A N 1
ATOM 924 C CA . ARG A 1 118 ? -5.684 8.016 -7.23 1 97.25 118 ARG A CA 1
ATOM 925 C C . ARG A 1 118 ? -6.988 7.48 -6.645 1 97.25 118 ARG A C 1
ATOM 927 O O . ARG A 1 118 ? -7.555 8.078 -5.73 1 97.25 118 ARG A O 1
ATOM 934 N N . ASN A 1 119 ? -7.414 6.371 -7.18 1 95.75 119 ASN A N 1
ATOM 935 C CA . ASN A 1 119 ? -8.648 5.766 -6.695 1 95.75 119 ASN A CA 1
ATOM 936 C C . ASN A 1 119 ? -8.531 5.34 -5.234 1 95.75 119 ASN A C 1
ATOM 938 O O . ASN A 1 119 ? -9.477 5.504 -4.461 1 95.75 119 ASN A O 1
ATOM 942 N N . PHE A 1 120 ? -7.426 4.816 -4.879 1 96.69 120 PHE A N 1
ATOM 943 C CA . PHE A 1 120 ? -7.188 4.422 -3.496 1 96.69 120 PHE A CA 1
ATOM 944 C C . PHE A 1 120 ? -7.297 5.629 -2.566 1 96.69 120 PHE A C 1
ATOM 946 O O . PHE A 1 120 ? -8.039 5.59 -1.581 1 96.69 120 PHE A O 1
ATOM 953 N N . ILE A 1 121 ? -6.625 6.711 -2.895 1 97.88 121 ILE A N 1
ATOM 954 C CA . ILE A 1 121 ? -6.605 7.918 -2.078 1 97.88 121 ILE A CA 1
ATOM 955 C C . ILE A 1 121 ? -8.008 8.516 -2 1 97.88 121 ILE A C 1
ATOM 957 O O . ILE A 1 121 ? -8.461 8.914 -0.924 1 97.88 121 ILE A O 1
ATOM 961 N N . SER A 1 122 ? -8.688 8.523 -3.127 1 97 122 SER A N 1
ATOM 962 C CA . SER A 1 122 ? -10.055 9.039 -3.16 1 97 122 SER A CA 1
ATOM 963 C C . SER A 1 122 ? -10.961 8.234 -2.234 1 97 122 SER A C 1
ATOM 965 O O . SER A 1 122 ? -11.773 8.812 -1.501 1 97 122 SER A O 1
ATOM 967 N N . ASN A 1 123 ? -10.82 6.926 -2.248 1 95.5 123 ASN A N 1
ATOM 968 C CA . ASN A 1 123 ? -11.617 6.082 -1.368 1 95.5 123 ASN A CA 1
ATOM 969 C C . ASN A 1 123 ? -11.328 6.371 0.103 1 95.5 123 ASN A C 1
ATOM 971 O O . ASN A 1 123 ? -12.25 6.453 0.916 1 95.5 123 ASN A O 1
ATOM 975 N N . VAL A 1 124 ? -10.062 6.559 0.423 1 96.38 124 VAL A N 1
ATOM 976 C CA . VAL A 1 124 ? -9.68 6.863 1.798 1 96.38 124 VAL A CA 1
ATOM 977 C C . VAL A 1 124 ? -10.367 8.148 2.256 1 96.38 124 VAL A C 1
ATOM 979 O O . VAL A 1 124 ? -10.93 8.203 3.352 1 96.38 124 VAL A O 1
ATOM 982 N N . ILE A 1 125 ? -10.297 9.172 1.413 1 96.69 125 ILE A N 1
ATOM 983 C CA . ILE A 1 125 ? -10.844 10.484 1.763 1 96.69 125 ILE A CA 1
ATOM 984 C C . ILE A 1 125 ? -12.367 10.406 1.838 1 96.69 125 ILE A C 1
ATOM 986 O O . ILE A 1 125 ? -12.969 10.891 2.795 1 96.69 125 ILE A O 1
ATOM 990 N N . GLU A 1 126 ? -12.984 9.703 0.905 1 94.38 126 GLU A N 1
ATOM 991 C CA . GLU A 1 126 ? -14.438 9.648 0.793 1 94.38 126 GLU A CA 1
ATOM 992 C C . GLU A 1 126 ? -15.047 8.82 1.914 1 94.38 126 GLU A C 1
ATOM 994 O O . GLU A 1 126 ? -16.078 9.18 2.475 1 94.38 126 GLU A O 1
ATOM 999 N N . TYR A 1 127 ? -14.422 7.758 2.275 1 92 127 TYR A N 1
ATOM 1000 C CA . TYR A 1 127 ? -15.023 6.828 3.227 1 92 127 TYR A CA 1
ATOM 1001 C C . TYR A 1 127 ? -14.586 7.145 4.648 1 92 127 TYR A C 1
ATOM 1003 O O . TYR A 1 127 ? -15 6.473 5.598 1 92 127 TYR A O 1
ATOM 1011 N N . HIS A 1 128 ? -13.773 8.141 4.824 1 91.44 128 HIS A N 1
ATOM 1012 C CA . HIS A 1 128 ? -13.242 8.547 6.121 1 91.44 128 HIS A CA 1
ATOM 1013 C C . HIS A 1 128 ? -14.352 9.008 7.055 1 91.44 128 HIS A C 1
ATOM 1015 O O . HIS A 1 128 ? -14.25 8.859 8.273 1 91.44 128 HIS A O 1
ATOM 1021 N N . GLY A 1 129 ? -15.375 9.586 6.527 1 89.88 129 GLY A N 1
ATOM 1022 C CA . GLY A 1 129 ? -16.453 10.164 7.316 1 89.88 129 GLY A CA 1
ATOM 1023 C C . GLY A 1 129 ? -17.656 10.57 6.484 1 89.88 129 GLY A C 1
ATOM 1024 O O . GLY A 1 129 ? -17.781 10.156 5.332 1 89.88 129 GLY A O 1
ATOM 1025 N N . PRO A 1 130 ? -18.516 11.305 7.09 1 90.38 130 PRO A N 1
ATOM 1026 C CA . PRO A 1 130 ? -19.719 11.742 6.375 1 90.38 130 PRO A CA 1
ATOM 1027 C C . PRO A 1 130 ? -19.391 12.648 5.188 1 90.38 130 PRO A C 1
ATOM 1029 O O . PRO A 1 130 ? -18.328 13.258 5.141 1 90.38 130 PRO A O 1
ATOM 1032 N N . PRO A 1 131 ? -20.266 12.656 4.238 1 91.5 131 PRO A N 1
ATOM 1033 C CA . PRO A 1 131 ? -20.047 13.555 3.104 1 91.5 131 PRO A CA 1
ATOM 1034 C C . PRO A 1 131 ? -19.984 15.023 3.518 1 91.5 131 PRO A C 1
ATOM 1036 O O . PRO A 1 131 ? -20.531 15.398 4.562 1 91.5 131 PRO A O 1
ATOM 1039 N N . ALA A 1 132 ? -19.312 15.836 2.756 1 94.94 132 ALA A N 1
ATOM 1040 C CA . ALA A 1 132 ? -19.188 17.281 2.916 1 94.94 132 ALA A CA 1
ATOM 1041 C C . ALA A 1 132 ? -18.969 17.969 1.572 1 94.94 132 ALA A C 1
ATOM 1043 O O . ALA A 1 132 ? -18.562 17.328 0.601 1 94.94 132 ALA A O 1
ATOM 1044 N N . LYS A 1 133 ? -19.266 19.25 1.58 1 95.19 133 LYS A N 1
ATOM 1045 C CA . LYS A 1 133 ? -19.062 20.016 0.352 1 95.19 133 LYS A CA 1
ATOM 1046 C C . LYS A 1 133 ? -17.594 20.031 -0.056 1 95.19 133 LYS A C 1
ATOM 1048 O O . LYS A 1 133 ? -17.281 19.953 -1.244 1 95.19 133 LYS A O 1
ATOM 1053 N N . ASN A 1 134 ? -16.734 20.172 0.913 1 96.81 134 ASN A N 1
ATOM 1054 C CA . ASN A 1 134 ? -15.297 20.125 0.718 1 96.81 134 ASN A CA 1
ATOM 1055 C C . ASN A 1 134 ? -14.648 19.047 1.58 1 96.81 134 ASN A C 1
ATOM 1057 O O . ASN A 1 134 ? -14.797 19.047 2.803 1 96.81 134 ASN A O 1
ATOM 1061 N N . LEU A 1 135 ? -13.977 18.141 0.913 1 97.44 135 LEU A N 1
ATOM 1062 C CA . LEU A 1 135 ? -13.305 17.062 1.626 1 97.44 135 LEU A CA 1
ATOM 1063 C C . LEU A 1 135 ? -11.805 17.328 1.75 1 97.44 135 LEU A C 1
ATOM 1065 O O . LEU A 1 135 ? -11.188 17.844 0.813 1 97.44 135 LEU A O 1
ATOM 1069 N N . CYS A 1 136 ? -11.352 16.984 2.863 1 97.38 136 CYS A N 1
ATOM 1070 C CA . CYS A 1 136 ? -9.969 17.266 3.229 1 97.38 136 CYS A CA 1
ATOM 1071 C C . CYS A 1 136 ? -9.289 16.031 3.793 1 97.38 136 CYS A C 1
ATOM 1073 O O . CYS A 1 136 ? -9.938 15.164 4.371 1 97.38 136 CYS A O 1
ATOM 1075 N N . ASN A 1 137 ? -8.031 15.875 3.5 1 97.75 137 ASN A N 1
ATOM 1076 C CA . ASN A 1 137 ? -7.164 14.898 4.148 1 97.75 137 ASN A CA 1
ATOM 1077 C C . ASN A 1 137 ? -5.992 15.562 4.855 1 97.75 137 ASN A C 1
ATOM 1079 O O . ASN A 1 137 ? -5.328 16.422 4.277 1 97.75 137 ASN A O 1
ATOM 1083 N N . LYS A 1 138 ? -5.848 15.172 6.031 1 97.19 138 LYS A N 1
ATOM 1084 C CA . LYS A 1 138 ? -4.652 15.625 6.734 1 97.19 138 LYS A CA 1
ATOM 1085 C C . LYS A 1 138 ? -3.773 14.453 7.152 1 97.19 138 LYS A C 1
ATOM 1087 O O . LYS A 1 138 ? -4.051 13.781 8.148 1 97.19 138 LYS A O 1
ATOM 1092 N N . ASP A 1 139 ? -2.801 14.219 6.48 1 97 139 ASP A N 1
ATOM 1093 C CA . ASP A 1 139 ? -1.642 13.383 6.77 1 97 139 ASP A CA 1
ATOM 1094 C C . ASP A 1 139 ? -0.34 14.148 6.539 1 97 139 ASP A C 1
ATOM 1096 O O . ASP A 1 139 ? 0.071 14.352 5.395 1 97 139 ASP A O 1
ATOM 1100 N N . PRO A 1 140 ? 0.33 14.445 7.535 1 96.94 140 PRO A N 1
ATOM 1101 C CA . PRO A 1 140 ? 1.359 15.484 7.469 1 96.94 140 PRO A CA 1
ATOM 1102 C C . PRO A 1 140 ? 2.373 15.234 6.352 1 96.94 140 PRO A C 1
ATOM 1104 O O . PRO A 1 140 ? 2.703 16.156 5.598 1 96.94 140 PRO A O 1
ATOM 1107 N N . LEU A 1 141 ? 2.809 14.062 6.172 1 97.19 141 LEU A N 1
ATOM 1108 C CA . LEU A 1 141 ? 3.943 13.789 5.297 1 97.19 141 LEU A CA 1
ATOM 1109 C C . LEU A 1 141 ? 3.486 13.617 3.854 1 97.19 141 LEU A C 1
ATOM 1111 O O . LEU A 1 141 ? 4.312 13.477 2.949 1 97.19 141 LEU A O 1
ATOM 1115 N N . SER A 1 142 ? 2.188 13.68 3.582 1 98 142 SER A N 1
ATOM 1116 C CA . SER A 1 142 ? 1.672 13.531 2.225 1 98 142 SER A CA 1
ATOM 1117 C C . SER A 1 142 ? 2.176 14.648 1.315 1 98 142 SER A C 1
ATOM 1119 O O . SER A 1 142 ? 2.361 14.438 0.114 1 98 142 SER A O 1
ATOM 1121 N N . LEU A 1 143 ? 2.449 15.797 1.894 1 98.31 143 LEU A N 1
ATOM 1122 C CA . LEU A 1 143 ? 2.803 16.953 1.07 1 98.31 143 LEU A CA 1
ATOM 1123 C C . LEU A 1 143 ? 4.227 16.812 0.542 1 98.31 143 LEU A C 1
ATOM 1125 O O . LEU A 1 143 ? 4.637 17.578 -0.336 1 98.31 143 LEU A O 1
ATOM 1129 N N . ALA A 1 144 ? 5.004 15.875 1.076 1 98 144 ALA A N 1
ATOM 1130 C CA . ALA A 1 144 ? 6.273 15.539 0.439 1 98 144 ALA A CA 1
ATOM 1131 C C . ALA A 1 144 ? 6.055 15 -0.971 1 98 144 ALA A C 1
ATOM 1133 O O . ALA A 1 144 ? 7 14.891 -1.757 1 98 144 ALA A O 1
ATOM 1134 N N . HIS A 1 145 ? 4.801 14.695 -1.292 1 98.06 145 HIS A N 1
ATOM 1135 C CA . HIS A 1 145 ? 4.426 14.148 -2.594 1 98.06 145 HIS A CA 1
ATOM 1136 C C . HIS A 1 145 ? 3.445 15.07 -3.312 1 98.06 145 HIS A C 1
ATOM 1138 O O . HIS A 1 145 ? 2.584 14.602 -4.059 1 98.06 145 HIS A O 1
ATOM 1144 N N . THR A 1 146 ? 3.512 16.359 -3.123 1 98.5 146 THR A N 1
ATOM 1145 C CA . THR A 1 146 ? 2.557 17.328 -3.648 1 98.5 146 THR A CA 1
ATOM 1146 C C . THR A 1 146 ? 2.521 17.281 -5.172 1 98.5 146 THR A C 1
ATOM 1148 O O . THR A 1 146 ? 1.448 17.328 -5.777 1 98.5 146 THR A O 1
ATOM 1151 N N . LYS A 1 147 ? 3.666 17.156 -5.852 1 97.19 147 LYS A N 1
ATOM 1152 C CA . LYS A 1 147 ? 3.713 17.094 -7.309 1 97.19 147 LYS A CA 1
ATOM 1153 C C . LYS A 1 147 ? 2.918 15.898 -7.832 1 97.19 147 LYS A C 1
ATOM 1155 O O . LYS A 1 147 ? 2.105 16.047 -8.75 1 97.19 147 LYS A O 1
ATOM 1160 N N . ASP A 1 148 ? 3.15 14.742 -7.203 1 96.38 148 ASP A N 1
ATOM 1161 C CA . ASP A 1 148 ? 2.445 13.531 -7.602 1 96.38 148 ASP A CA 1
ATOM 1162 C C . ASP A 1 148 ? 0.947 13.656 -7.332 1 96.38 148 ASP A C 1
ATOM 1164 O O . ASP A 1 148 ? 0.129 13.266 -8.172 1 96.38 148 ASP A O 1
ATOM 1168 N N . LEU A 1 149 ? 0.635 14.18 -6.172 1 98.19 149 LEU A N 1
ATOM 1169 C CA . LEU A 1 149 ? -0.764 14.367 -5.805 1 98.19 149 LEU A CA 1
ATOM 1170 C C . LEU A 1 149 ? -1.46 15.312 -6.773 1 98.19 149 LEU A C 1
ATOM 1172 O O . LEU A 1 149 ? -2.598 15.062 -7.18 1 98.19 149 LEU A O 1
ATOM 1176 N N . HIS A 1 150 ? -0.792 16.359 -7.16 1 97.94 150 HIS A N 1
ATOM 1177 C CA . HIS A 1 150 ? -1.378 17.328 -8.07 1 97.94 150 HIS A CA 1
ATOM 1178 C C . HIS A 1 150 ? -1.604 16.719 -9.453 1 97.94 150 HIS A C 1
ATOM 1180 O O . HIS A 1 150 ? -2.58 17.062 -10.133 1 97.94 150 HIS A O 1
ATOM 1186 N N . LEU A 1 151 ? -0.682 15.875 -9.859 1 95.94 151 LEU A N 1
ATOM 1187 C CA . LEU A 1 151 ? -0.85 15.164 -11.125 1 95.94 151 LEU A CA 1
ATOM 1188 C C . LEU A 1 151 ? -2.094 14.281 -11.094 1 95.94 151 LEU A C 1
ATOM 1190 O O . LEU A 1 151 ? -2.83 14.203 -12.078 1 95.94 151 LEU A O 1
ATOM 1194 N N . MET A 1 152 ? -2.312 13.641 -9.977 1 96.56 152 MET A N 1
ATOM 1195 C CA . MET A 1 152 ? -3.438 12.719 -9.828 1 96.56 152 MET A CA 1
ATOM 1196 C C . MET A 1 152 ? -4.734 13.484 -9.57 1 96.56 152 MET A C 1
ATOM 1198 O O . MET A 1 152 ? -5.812 13.023 -9.945 1 96.56 152 MET A O 1
ATOM 1202 N N . PHE A 1 153 ? -4.605 14.617 -8.898 1 97.62 153 PHE A N 1
ATOM 1203 C CA . PHE A 1 153 ? -5.742 15.461 -8.539 1 97.62 153 PHE A CA 1
ATOM 1204 C C . PHE A 1 153 ? -5.5 16.906 -8.977 1 97.62 153 PHE A C 1
ATOM 1206 O O . PHE A 1 153 ? -5.23 17.766 -8.141 1 97.62 153 PHE A O 1
ATOM 1213 N N . PRO A 1 154 ? -5.824 17.234 -10.164 1 96.69 154 PRO A N 1
ATOM 1214 C CA . PRO A 1 154 ? -5.453 18.547 -10.695 1 96.69 154 PRO A CA 1
ATOM 1215 C C . PRO A 1 154 ? -6.234 19.688 -10.047 1 96.69 154 PRO A C 1
ATOM 1217 O O . PRO A 1 154 ? -5.793 20.844 -10.086 1 96.69 154 PRO A O 1
ATOM 1220 N N . ARG A 1 155 ? -7.348 19.406 -9.469 1 96.94 155 ARG A N 1
ATOM 1221 C CA . ARG A 1 155 ? -8.164 20.469 -8.867 1 96.94 155 ARG A CA 1
ATOM 1222 C C . ARG A 1 155 ? -7.922 20.562 -7.363 1 96.94 155 ARG A C 1
ATOM 1224 O O . ARG A 1 155 ? -8.555 21.359 -6.676 1 96.94 155 ARG A O 1
ATOM 1231 N N . ALA A 1 156 ? -7.043 19.734 -6.828 1 98.19 156 ALA A N 1
ATOM 1232 C CA . ALA A 1 156 ? -6.766 19.734 -5.395 1 98.19 156 ALA A CA 1
ATOM 1233 C C . ALA A 1 156 ? -6.023 21 -4.973 1 98.19 156 ALA A C 1
ATOM 1235 O O . ALA A 1 156 ? -5.328 21.609 -5.781 1 98.19 156 ALA A O 1
ATOM 1236 N N . LYS A 1 157 ? -6.223 21.391 -3.812 1 98.69 157 LYS A N 1
ATOM 1237 C CA . LYS A 1 157 ? -5.484 22.453 -3.154 1 98.69 157 LYS A CA 1
ATOM 1238 C C . LYS A 1 157 ? -4.676 21.922 -1.973 1 98.69 157 LYS A C 1
ATOM 1240 O O . LYS A 1 157 ? -5.098 20.984 -1.3 1 98.69 157 LYS A O 1
ATOM 1245 N N . PHE A 1 158 ? -3.543 22.531 -1.767 1 98.88 158 PHE A N 1
ATOM 1246 C CA . PHE A 1 158 ? -2.609 22.062 -0.749 1 98.88 158 PHE A CA 1
ATOM 1247 C C . PHE A 1 158 ? -2.32 23.172 0.265 1 98.88 158 PHE A C 1
ATOM 1249 O O . PHE A 1 158 ? -2.162 24.328 -0.104 1 98.88 158 PHE A O 1
ATOM 1256 N N . VAL A 1 159 ? -2.346 22.812 1.521 1 98.94 159 VAL A N 1
ATOM 1257 C CA . VAL A 1 159 ? -2.014 23.719 2.619 1 98.94 159 VAL A CA 1
ATOM 1258 C C . VAL A 1 159 ? -0.773 23.203 3.35 1 98.94 159 VAL A C 1
ATOM 1260 O O . VAL A 1 159 ? -0.833 22.203 4.059 1 98.94 159 VAL A O 1
ATOM 1263 N N . LEU A 1 160 ? 0.318 23.859 3.186 1 98.94 160 LEU A N 1
ATOM 1264 C CA . LEU A 1 160 ? 1.564 23.531 3.865 1 98.94 160 LEU A CA 1
ATOM 1265 C C . LEU A 1 160 ? 1.731 24.344 5.137 1 98.94 160 LEU A C 1
ATOM 1267 O O . LEU A 1 160 ? 1.843 25.578 5.078 1 98.94 160 LEU A O 1
ATOM 1271 N N . VAL A 1 161 ? 1.751 23.719 6.258 1 98.81 161 VAL A N 1
ATOM 1272 C CA . VAL A 1 161 ? 1.975 24.391 7.535 1 98.81 161 VAL A CA 1
ATOM 1273 C C . VAL A 1 161 ? 3.461 24.359 7.883 1 98.81 161 VAL A C 1
ATOM 1275 O O . VAL A 1 161 ? 4.074 23.281 7.914 1 98.81 161 VAL A O 1
ATOM 1278 N N . VAL A 1 162 ? 3.982 25.516 8.125 1 98.62 162 VAL A N 1
ATOM 1279 C CA . VAL A 1 162 ? 5.402 25.672 8.43 1 98.62 162 VAL A CA 1
ATOM 1280 C C . VAL A 1 162 ? 5.574 26.219 9.844 1 98.62 162 VAL A C 1
ATOM 1282 O O . VAL A 1 162 ? 4.797 27.062 10.281 1 98.62 162 VAL A O 1
ATOM 1285 N N . ARG A 1 163 ? 6.551 25.703 10.492 1 98.12 163 ARG A N 1
ATOM 1286 C CA . ARG A 1 163 ? 6.926 26.156 11.828 1 98.12 163 ARG A CA 1
ATOM 1287 C C . ARG A 1 163 ? 8.438 26.234 11.977 1 98.12 163 ARG A C 1
ATOM 1289 O O . ARG A 1 163 ? 9.172 25.516 11.289 1 98.12 163 ARG A O 1
ATOM 1296 N N . ASP A 1 164 ? 8.898 27.125 12.891 1 98.25 164 ASP A N 1
ATOM 1297 C CA . ASP A 1 164 ? 10.328 27.234 13.18 1 98.25 164 ASP A CA 1
ATOM 1298 C C . ASP A 1 164 ? 10.93 25.875 13.523 1 98.25 164 ASP A C 1
ATOM 1300 O O . ASP A 1 164 ? 10.461 25.203 14.438 1 98.25 164 ASP A O 1
ATOM 1304 N N . GLY A 1 165 ? 12.016 25.516 12.766 1 98.31 165 GLY A N 1
ATOM 1305 C CA . GLY A 1 165 ? 12.633 24.219 12.938 1 98.31 165 GLY A CA 1
ATOM 1306 C C . GLY A 1 165 ? 13.156 23.984 14.344 1 98.31 165 GLY A C 1
ATOM 1307 O O . GLY A 1 165 ? 13.195 22.844 14.82 1 98.31 165 GLY A O 1
ATOM 1308 N N . ARG A 1 166 ? 13.578 25.047 14.992 1 97.94 166 ARG A N 1
ATOM 1309 C CA . ARG A 1 166 ? 14.016 24.938 16.375 1 97.94 166 ARG A CA 1
ATOM 1310 C C . ARG A 1 166 ? 12.859 24.547 17.297 1 97.94 166 ARG A C 1
ATOM 1312 O O . ARG A 1 166 ? 13.016 23.703 18.172 1 97.94 166 ARG A O 1
ATOM 1319 N N . ALA A 1 167 ? 11.734 25.141 17.078 1 97.38 167 ALA A N 1
ATOM 1320 C CA . ALA A 1 167 ? 10.531 24.812 17.828 1 97.38 167 ALA A CA 1
ATOM 1321 C C . ALA A 1 167 ? 10.102 23.359 17.594 1 97.38 167 ALA A C 1
ATO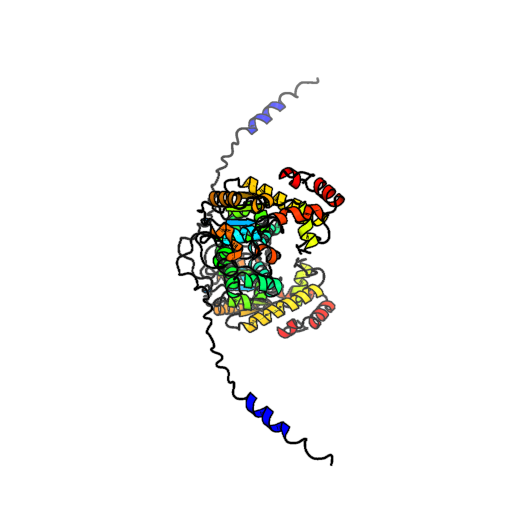M 1323 O O . ALA A 1 167 ? 9.734 22.656 18.531 1 97.38 167 ALA A O 1
ATOM 1324 N N . VAL A 1 168 ? 10.18 22.906 16.312 1 97.81 168 VAL A N 1
ATOM 1325 C CA . VAL A 1 168 ? 9.789 21.547 15.938 1 97.81 168 VAL A CA 1
ATOM 1326 C C . VAL A 1 168 ? 10.711 20.547 16.609 1 97.81 168 VAL A C 1
ATOM 1328 O O . VAL A 1 168 ? 10.242 19.562 17.203 1 97.81 168 VAL A O 1
ATOM 1331 N N . ALA A 1 169 ? 12.031 20.812 16.547 1 97.81 169 ALA A N 1
ATOM 1332 C CA . ALA A 1 169 ? 13.008 19.938 17.188 1 97.81 169 ALA A CA 1
ATOM 1333 C C . ALA A 1 169 ? 12.742 19.828 18.688 1 97.81 169 ALA A C 1
ATOM 1335 O O . ALA A 1 169 ? 12.742 18.734 19.25 1 97.81 169 ALA A O 1
ATOM 1336 N N . TYR A 1 170 ? 12.508 20.969 19.312 1 97.06 170 TYR A N 1
ATOM 1337 C CA . TYR A 1 170 ? 12.188 20.984 20.734 1 97.06 170 TYR A CA 1
ATOM 1338 C C . TYR A 1 170 ? 10.953 20.141 21.031 1 97.06 170 TYR A C 1
ATOM 1340 O O . TYR A 1 170 ? 10.945 19.359 22 1 97.06 170 TYR A O 1
ATOM 1348 N N . SER A 1 171 ? 9.922 20.328 20.25 1 95.75 171 SER A N 1
ATOM 1349 C CA . SER A 1 171 ? 8.656 19.625 20.453 1 95.75 171 SER A CA 1
ATOM 1350 C C . SER A 1 171 ? 8.844 18.125 20.312 1 95.75 171 SER A C 1
ATOM 1352 O O . SER A 1 171 ? 8.336 17.344 21.141 1 95.75 171 SER A O 1
ATOM 1354 N N . ILE A 1 172 ? 9.547 17.656 19.281 1 96.44 172 ILE A N 1
ATOM 1355 C CA . ILE A 1 172 ? 9.766 16.234 19.016 1 96.44 172 ILE A CA 1
ATOM 1356 C C . ILE A 1 172 ? 10.5 15.609 20.203 1 96.44 172 ILE A C 1
ATOM 1358 O O . ILE A 1 172 ? 10.102 14.555 20.703 1 96.44 172 ILE A O 1
ATOM 1362 N N . VAL A 1 173 ? 11.516 16.281 20.703 1 96.81 173 VAL A N 1
ATOM 1363 C CA . VAL A 1 173 ? 12.352 15.734 21.766 1 96.81 173 VAL A CA 1
ATOM 1364 C C . VAL A 1 173 ? 11.609 15.828 23.109 1 96.81 173 VAL A C 1
ATOM 1366 O O . VAL A 1 173 ? 11.539 14.852 23.844 1 96.81 173 VAL A O 1
ATOM 1369 N N . SER A 1 174 ? 11 16.984 23.422 1 95.38 174 SER A N 1
ATOM 1370 C CA . SER A 1 174 ? 10.375 17.219 24.734 1 95.38 174 SER A CA 1
ATOM 1371 C C . SER A 1 174 ? 9.141 16.344 24.906 1 95.38 174 SER A C 1
ATOM 1373 O O . SER A 1 174 ? 8.82 15.938 26.031 1 95.38 174 SER A O 1
ATOM 1375 N N . ARG A 1 175 ? 8.453 16.016 23.797 1 93.69 175 ARG A N 1
ATOM 1376 C CA . ARG A 1 175 ? 7.238 15.219 23.875 1 93.69 175 ARG A CA 1
ATOM 1377 C C . ARG A 1 175 ? 7.527 13.758 23.547 1 93.69 175 ARG A C 1
ATOM 1379 O O . ARG A 1 175 ? 6.617 12.93 23.516 1 93.69 175 ARG A O 1
ATOM 1386 N N . ASN A 1 176 ? 8.75 13.414 23.281 1 94.06 176 ASN A N 1
ATOM 1387 C CA . ASN A 1 176 ? 9.172 12.062 22.922 1 94.06 176 ASN A CA 1
ATOM 1388 C C . ASN A 1 176 ? 8.344 11.492 21.781 1 94.06 176 ASN A C 1
ATOM 1390 O O . ASN A 1 176 ? 7.82 10.383 21.875 1 94.06 176 ASN A O 1
ATOM 1394 N N . LEU A 1 177 ? 8.195 12.328 20.75 1 92.81 177 LEU A N 1
ATOM 1395 C CA . LEU A 1 177 ? 7.406 11.898 19.609 1 92.81 177 LEU A CA 1
ATOM 1396 C C . LEU A 1 177 ? 8.172 10.875 18.766 1 92.81 177 LEU A C 1
ATOM 1398 O O . LEU A 1 177 ? 9.336 11.102 18.406 1 92.81 177 LEU A O 1
ATOM 1402 N N . THR A 1 178 ? 7.488 9.797 18.516 1 87.81 178 THR A N 1
ATOM 1403 C CA . THR A 1 178 ? 8.141 8.75 17.734 1 87.81 178 THR A CA 1
ATOM 1404 C C . THR A 1 178 ? 7.887 8.953 16.234 1 87.81 178 THR A C 1
ATOM 1406 O O . THR A 1 178 ? 6.738 8.953 15.797 1 87.81 178 THR A O 1
ATOM 1409 N N . ILE A 1 179 ? 8.922 9.188 15.539 1 89.25 179 ILE A N 1
ATOM 1410 C CA . ILE A 1 179 ? 8.93 9.289 14.086 1 89.25 179 ILE A CA 1
ATOM 1411 C C . ILE A 1 179 ? 9.883 8.242 13.508 1 89.25 179 ILE A C 1
ATOM 1413 O O . ILE A 1 179 ? 11.031 8.133 13.938 1 89.25 179 ILE A O 1
ATOM 1417 N N . SER A 1 180 ? 9.375 7.5 12.547 1 84.19 180 SER A N 1
ATOM 1418 C CA . SER A 1 180 ? 10.172 6.41 11.992 1 84.19 180 SER A CA 1
ATOM 1419 C C . SER A 1 180 ? 11.5 6.918 11.445 1 84.19 180 SER A C 1
ATOM 1421 O O . SER A 1 180 ? 11.531 7.859 10.656 1 84.19 180 SER A O 1
ATOM 1423 N N . GLY A 1 181 ? 12.594 6.359 11.922 1 88.75 181 GLY A N 1
ATOM 1424 C CA . GLY A 1 181 ? 13.914 6.652 11.383 1 88.75 181 GLY A CA 1
ATOM 1425 C C . GLY A 1 181 ? 14.555 7.871 12.016 1 88.75 181 GLY A C 1
ATOM 1426 O O . GLY A 1 181 ? 15.641 8.289 11.602 1 88.75 181 GLY A O 1
ATOM 1427 N N . VAL A 1 182 ? 13.898 8.508 12.922 1 93.44 182 VAL A N 1
ATOM 1428 C CA . VAL A 1 182 ? 14.43 9.719 13.523 1 93.44 182 VAL A CA 1
ATOM 1429 C C . VAL A 1 182 ? 14.75 9.469 15 1 93.44 182 VAL A C 1
ATOM 1431 O O . VAL A 1 182 ? 13.922 8.93 15.734 1 93.44 182 VAL A O 1
ATOM 1434 N N . ASP A 1 183 ? 15.969 9.805 15.414 1 95.75 183 ASP A N 1
ATOM 1435 C CA . ASP A 1 183 ? 16.297 9.797 16.828 1 95.75 183 ASP A CA 1
ATOM 1436 C C . ASP A 1 183 ? 15.594 10.938 17.562 1 95.75 183 ASP A C 1
ATOM 1438 O O . ASP A 1 183 ? 16.047 12.086 17.531 1 95.75 183 ASP A O 1
ATOM 1442 N N . ASN A 1 184 ? 14.555 10.586 18.312 1 94.69 184 ASN A N 1
ATOM 1443 C CA . ASN A 1 184 ? 13.719 11.617 18.922 1 94.69 184 ASN A CA 1
ATOM 1444 C C . ASN A 1 184 ? 14.297 12.062 20.266 1 94.69 184 ASN A C 1
ATOM 1446 O O . ASN A 1 184 ? 13.609 12.719 21.047 1 94.69 184 ASN A O 1
ATOM 1450 N N . LYS A 1 185 ? 15.555 11.633 20.562 1 96.88 185 LYS A N 1
ATOM 1451 C CA . LYS A 1 185 ? 16.25 12.102 21.766 1 96.88 185 LYS A CA 1
ATOM 1452 C C . LYS A 1 185 ? 17.281 13.156 21.422 1 96.88 185 LYS A C 1
ATOM 1454 O O . LYS A 1 185 ? 17.875 13.773 22.312 1 96.88 185 LYS A O 1
ATOM 1459 N N . SER A 1 186 ? 17.484 13.406 20.172 1 98 186 SER A N 1
ATOM 1460 C CA . SER A 1 186 ? 18.469 14.359 19.672 1 98 186 SER A CA 1
ATOM 1461 C C . SER A 1 186 ? 17.812 15.539 18.984 1 98 186 SER A C 1
ATOM 1463 O O . SER A 1 186 ? 17.219 15.391 17.922 1 98 186 SER A O 1
ATOM 1465 N N . TYR A 1 187 ? 18.078 16.703 19.562 1 97.94 187 TYR A N 1
ATOM 1466 C CA . TYR A 1 187 ? 17.547 17.922 18.938 1 97.94 187 TYR A CA 1
ATOM 1467 C C . TYR A 1 187 ? 18.078 18.078 17.516 1 97.94 187 TYR A C 1
ATOM 1469 O O . TYR A 1 187 ? 17.328 18.469 16.609 1 97.94 187 TYR A O 1
ATOM 1477 N N . LEU A 1 188 ? 19.312 17.766 17.328 1 98.31 188 LEU A N 1
ATOM 1478 C CA . LEU A 1 188 ? 19.938 17.969 16.031 1 98.31 188 LEU A CA 1
ATOM 1479 C C . LEU A 1 188 ? 19.391 16.969 15.008 1 98.31 188 LEU A C 1
ATOM 1481 O O . LEU A 1 188 ? 19.203 17.328 13.844 1 98.31 188 LEU A O 1
ATOM 1485 N N . ALA A 1 189 ? 19.156 15.703 15.414 1 98.31 189 ALA A N 1
ATOM 1486 C CA . ALA A 1 189 ? 18.547 14.719 14.516 1 98.31 189 ALA A CA 1
ATOM 1487 C C . ALA A 1 189 ? 17.141 15.125 14.117 1 98.31 189 ALA A C 1
ATOM 1489 O O . ALA A 1 189 ? 16.766 15.008 12.953 1 98.31 189 ALA A O 1
ATOM 1490 N N . ALA A 1 190 ? 16.422 15.617 15.094 1 98.25 190 ALA A N 1
ATOM 1491 C CA . ALA A 1 190 ? 15.07 16.094 14.828 1 98.25 190 ALA A CA 1
ATOM 1492 C C . ALA A 1 190 ? 15.078 17.281 13.875 1 98.25 190 ALA A C 1
ATOM 1494 O O . ALA A 1 190 ? 14.266 17.344 12.953 1 98.25 190 ALA A O 1
ATOM 1495 N N . ALA A 1 191 ? 16.016 18.188 14.094 1 98.62 191 ALA A N 1
ATOM 1496 C CA . ALA A 1 191 ? 16.141 19.359 13.242 1 98.62 191 ALA A CA 1
ATOM 1497 C C . ALA A 1 191 ? 16.531 18.969 11.82 1 98.62 191 ALA A C 1
ATOM 1499 O O . ALA A 1 191 ? 16.062 19.562 10.852 1 98.62 191 ALA A O 1
ATOM 1500 N N . ALA A 1 192 ? 17.422 18.031 11.734 1 98.62 192 ALA A N 1
ATOM 1501 C CA . ALA A 1 192 ? 17.844 17.547 10.422 1 98.62 192 ALA A CA 1
ATOM 1502 C C . ALA A 1 192 ? 16.672 16.938 9.656 1 98.62 192 ALA A C 1
ATOM 1504 O O . ALA A 1 192 ? 16.547 17.125 8.453 1 98.62 192 ALA A O 1
ATOM 1505 N N . PHE A 1 193 ? 15.914 16.203 10.344 1 98.38 193 PHE A N 1
ATOM 1506 C CA . PHE A 1 193 ? 14.695 15.641 9.766 1 98.38 193 PHE A CA 1
ATOM 1507 C C . PHE A 1 193 ? 13.773 16.75 9.281 1 98.38 193 PHE A C 1
ATOM 1509 O O . PHE A 1 193 ? 13.289 16.719 8.141 1 98.38 193 PHE A O 1
ATOM 1516 N N . TRP A 1 194 ? 13.539 17.734 10.117 1 98.69 194 TRP A N 1
ATOM 1517 C CA . TRP A 1 194 ? 12.719 18.891 9.766 1 98.69 194 TRP A CA 1
ATOM 1518 C C . TRP A 1 194 ? 13.242 19.547 8.484 1 98.69 194 TRP A C 1
ATOM 1520 O O . TRP A 1 194 ? 12.477 19.781 7.547 1 98.69 194 TRP A O 1
ATOM 1530 N N . ASN A 1 195 ? 14.484 19.797 8.438 1 98.81 195 ASN A N 1
ATOM 1531 C CA . ASN A 1 195 ? 15.094 20.5 7.312 1 98.81 195 ASN A CA 1
ATOM 1532 C C . ASN A 1 195 ? 14.906 19.719 6.008 1 98.81 195 ASN A C 1
ATOM 1534 O O . ASN A 1 195 ? 14.492 20.297 4.996 1 98.81 195 ASN A O 1
ATOM 1538 N N . ARG A 1 196 ? 15.164 18.484 6.082 1 98.5 196 ARG A N 1
ATOM 1539 C CA . ARG A 1 196 ? 15.117 17.641 4.891 1 98.5 196 ARG A CA 1
ATOM 1540 C C . ARG A 1 196 ? 13.688 17.516 4.367 1 98.5 196 ARG A C 1
ATOM 1542 O O . ARG A 1 196 ? 13.445 17.703 3.172 1 98.5 196 ARG A O 1
ATOM 1549 N N . VAL A 1 197 ? 12.789 17.219 5.184 1 98.38 197 VAL A N 1
ATOM 1550 C CA . VAL A 1 197 ? 11.406 16.953 4.793 1 98.38 197 VAL A CA 1
ATOM 1551 C C . VAL A 1 197 ? 10.742 18.266 4.344 1 98.38 197 VAL A C 1
ATOM 1553 O O . VAL A 1 197 ? 10.055 18.297 3.318 1 98.38 197 VAL A O 1
ATOM 1556 N N . LEU A 1 198 ? 10.992 19.312 5.09 1 98.81 198 LEU A N 1
ATOM 1557 C CA . LEU A 1 198 ? 10.391 20.594 4.738 1 98.81 198 LEU A CA 1
ATOM 1558 C C . LEU A 1 198 ? 10.93 21.094 3.404 1 98.81 198 LEU A C 1
ATOM 1560 O O . LEU A 1 198 ? 10.195 21.703 2.619 1 98.81 198 LEU A O 1
ATOM 1564 N N . GLU A 1 199 ? 12.211 20.922 3.217 1 98.81 199 GLU A N 1
ATOM 1565 C CA . GLU A 1 199 ? 12.789 21.328 1.938 1 98.81 199 GLU A CA 1
ATOM 1566 C C . GLU A 1 199 ? 12.047 20.672 0.77 1 98.81 199 GLU A C 1
ATOM 1568 O O . GLU A 1 199 ? 11.703 21.344 -0.205 1 98.81 199 GLU A O 1
ATOM 1573 N N . ARG A 1 200 ? 11.82 19.438 0.891 1 98.5 200 ARG A N 1
ATOM 1574 C CA . ARG A 1 200 ? 11.102 18.719 -0.151 1 98.5 200 ARG A CA 1
ATOM 1575 C C . ARG A 1 200 ? 9.68 19.25 -0.32 1 98.5 200 ARG A C 1
ATOM 1577 O O . ARG A 1 200 ? 9.227 19.469 -1.444 1 98.5 200 ARG A O 1
ATOM 1584 N N . MET A 1 201 ? 9 19.453 0.748 1 98.81 201 MET A N 1
ATOM 1585 C CA . MET A 1 201 ? 7.637 19.953 0.699 1 98.81 201 MET A CA 1
ATOM 1586 C C . MET A 1 201 ? 7.598 21.359 0.103 1 98.81 201 MET A C 1
ATOM 1588 O O . MET A 1 201 ? 6.719 21.672 -0.701 1 98.81 201 MET A O 1
ATOM 1592 N N . TRP A 1 202 ? 8.57 22.109 0.56 1 98.62 202 TRP A N 1
ATOM 1593 C CA . TRP A 1 202 ? 8.68 23.484 0.099 1 98.62 202 TRP A CA 1
ATOM 1594 C C . TRP A 1 202 ? 8.906 23.547 -1.408 1 98.62 202 TRP A C 1
ATOM 1596 O O . TRP A 1 202 ? 8.234 24.297 -2.113 1 98.62 202 TRP A O 1
ATOM 1606 N N . GLU A 1 203 ? 9.789 22.766 -1.917 1 98.38 203 GLU A N 1
ATOM 1607 C CA . GLU A 1 203 ? 10.078 22.719 -3.346 1 98.38 203 GLU A CA 1
ATOM 1608 C C . GLU A 1 203 ? 8.875 22.219 -4.137 1 98.38 203 GLU A C 1
ATOM 1610 O O . GLU A 1 203 ? 8.602 22.703 -5.238 1 98.38 203 GLU A O 1
ATOM 1615 N N . ASN A 1 204 ? 8.188 21.25 -3.6 1 98.44 204 ASN A N 1
ATOM 1616 C CA . ASN A 1 204 ? 6.973 20.766 -4.238 1 98.44 204 ASN A CA 1
ATOM 1617 C C . ASN A 1 204 ? 5.91 21.859 -4.328 1 98.44 204 ASN A C 1
ATOM 1619 O O . ASN A 1 204 ? 5.266 22.031 -5.367 1 98.44 204 ASN A O 1
ATOM 1623 N N . CYS A 1 205 ? 5.754 22.562 -3.268 1 98.56 205 CYS A N 1
ATOM 1624 C CA . CYS A 1 205 ? 4.777 23.656 -3.225 1 98.56 205 CYS A CA 1
ATOM 1625 C C . CYS A 1 205 ? 5.125 24.734 -4.238 1 98.56 205 CYS A C 1
ATOM 1627 O O . CYS A 1 205 ? 4.25 25.219 -4.957 1 98.56 205 CYS A O 1
ATOM 1629 N N . LYS A 1 206 ? 6.332 25.078 -4.27 1 98.06 206 LYS A N 1
ATOM 1630 C CA . LYS A 1 206 ? 6.785 26.078 -5.238 1 98.06 206 LYS A CA 1
ATOM 1631 C C . LYS A 1 206 ? 6.543 25.594 -6.668 1 98.06 206 LYS A C 1
ATOM 1633 O O . LYS A 1 206 ? 6.148 26.391 -7.531 1 98.06 206 LYS A O 1
ATOM 1638 N N . TYR A 1 207 ? 6.793 24.359 -6.859 1 98 207 TYR A N 1
ATOM 1639 C CA . TYR A 1 207 ? 6.652 23.781 -8.195 1 98 207 TYR A CA 1
ATOM 1640 C C . TYR A 1 207 ? 5.219 23.906 -8.695 1 98 207 TYR A C 1
ATOM 1642 O O . TYR A 1 207 ? 4.988 24.297 -9.836 1 98 207 TYR A O 1
ATOM 1650 N N . VAL A 1 208 ? 4.242 23.594 -7.848 1 98.31 208 VAL A N 1
ATOM 1651 C CA . VAL A 1 208 ? 2.855 23.578 -8.297 1 98.31 208 VAL A CA 1
ATOM 1652 C C . VAL A 1 208 ? 2.299 25 -8.297 1 98.31 208 VAL A C 1
ATOM 1654 O O . VAL A 1 208 ? 1.267 25.266 -8.914 1 98.31 208 VAL A O 1
ATOM 1657 N N . GLY A 1 209 ? 2.906 25.938 -7.434 1 98.31 209 GLY A N 1
ATOM 1658 C CA . GLY A 1 209 ? 2.598 27.359 -7.52 1 98.31 209 GLY A CA 1
ATOM 1659 C C . GLY A 1 209 ? 1.609 27.828 -6.465 1 98.31 209 GLY A C 1
ATOM 1660 O O . GLY A 1 209 ? 0.927 27 -5.848 1 98.31 209 GLY A O 1
ATOM 1661 N N . PRO A 1 210 ? 1.502 29.125 -6.273 1 97.94 210 PRO A N 1
ATOM 1662 C CA . PRO A 1 210 ? 0.747 29.719 -5.164 1 97.94 210 PRO A CA 1
ATOM 1663 C C . PRO A 1 210 ? -0.764 29.594 -5.348 1 97.94 210 PRO A C 1
ATOM 1665 O O . PRO A 1 210 ? -1.523 29.766 -4.391 1 97.94 210 PRO A O 1
ATOM 1668 N N . ASN A 1 211 ? -1.226 29.344 -6.543 1 98.19 211 ASN A N 1
ATOM 1669 C CA . ASN A 1 211 ? -2.652 29.125 -6.77 1 98.19 211 ASN A CA 1
ATOM 1670 C C . ASN A 1 211 ? -3.082 27.719 -6.371 1 98.19 211 ASN A C 1
ATOM 1672 O O . ASN A 1 211 ? -4.277 27.438 -6.262 1 98.19 211 ASN A O 1
ATOM 1676 N N . VAL A 1 212 ? -2.105 26.828 -6.109 1 98.62 212 VAL A N 1
ATOM 1677 C CA . VAL A 1 212 ? -2.371 25.422 -5.84 1 98.62 212 VAL A CA 1
ATOM 1678 C C . VAL A 1 212 ? -1.94 25.078 -4.414 1 98.62 212 VAL A C 1
ATOM 1680 O O . VAL A 1 212 ? -2.598 24.281 -3.734 1 98.62 212 VAL A O 1
ATOM 1683 N N . CYS A 1 213 ? -0.886 25.703 -3.979 1 98.88 213 CYS A N 1
ATOM 1684 C CA . CYS A 1 213 ? -0.346 25.422 -2.652 1 98.88 213 CYS A CA 1
ATOM 1685 C C . CYS A 1 213 ? -0.206 26.703 -1.839 1 98.88 213 CYS A C 1
ATOM 1687 O O . CYS A 1 213 ? 0.439 27.656 -2.281 1 98.88 213 CYS A O 1
ATOM 1689 N N . HIS A 1 214 ? -0.822 26.734 -0.703 1 98.81 214 HIS A N 1
ATOM 1690 C CA . HIS A 1 214 ? -0.789 27.859 0.226 1 98.81 214 HIS A CA 1
ATOM 1691 C C . HIS A 1 214 ? 0.035 27.516 1.465 1 98.81 214 HIS A C 1
ATOM 1693 O O . HIS A 1 214 ? -0.198 26.5 2.113 1 98.81 214 HIS A O 1
ATOM 1699 N N . VAL A 1 215 ? 0.975 28.375 1.776 1 98.75 215 VAL A N 1
ATOM 1700 C CA . VAL A 1 215 ? 1.842 28.172 2.932 1 98.75 215 VAL A CA 1
ATOM 1701 C C . VAL A 1 215 ? 1.297 28.938 4.133 1 98.75 215 VAL A C 1
ATOM 1703 O O . VAL A 1 215 ? 0.978 30.125 4.023 1 98.75 215 VAL A O 1
ATOM 1706 N N . VAL A 1 216 ? 1.14 28.297 5.227 1 98.69 216 VAL A N 1
ATOM 1707 C CA . VAL A 1 216 ? 0.699 28.906 6.477 1 98.69 216 VAL A CA 1
ATOM 1708 C C . VAL A 1 216 ? 1.803 28.797 7.527 1 98.69 216 VAL A C 1
ATOM 1710 O O . VAL A 1 216 ? 2.227 27.688 7.867 1 98.69 216 VAL A O 1
ATOM 1713 N N . TYR A 1 217 ? 2.262 29.891 8 1 98.25 217 TYR A N 1
ATOM 1714 C CA . TYR A 1 217 ? 3.199 29.891 9.117 1 98.25 217 TYR A CA 1
ATOM 1715 C C . TYR A 1 217 ? 2.469 29.703 10.445 1 98.25 217 TYR A C 1
ATOM 1717 O O . TYR A 1 217 ? 1.559 30.484 10.766 1 98.25 217 TYR A O 1
ATOM 1725 N N . PHE A 1 218 ? 2.877 28.688 11.164 1 98 218 PHE A N 1
ATOM 1726 C CA . PHE A 1 218 ? 2.242 28.359 12.438 1 98 218 PHE A CA 1
ATOM 1727 C C . PHE A 1 218 ? 2.236 29.578 13.367 1 98 218 PHE A C 1
ATOM 1729 O O . PHE A 1 218 ? 1.229 29.875 14.016 1 98 218 PHE A O 1
ATOM 1736 N N . GLU A 1 219 ? 3.324 30.297 13.461 1 96.88 219 GLU A N 1
ATOM 1737 C CA . GLU A 1 219 ? 3.467 31.469 14.32 1 96.88 219 GLU A CA 1
ATOM 1738 C C . GLU A 1 219 ? 2.441 32.531 13.961 1 96.88 219 GLU A C 1
ATOM 1740 O O . GLU A 1 219 ? 1.847 33.156 14.852 1 96.88 219 GLU A O 1
ATOM 1745 N N . LYS A 1 220 ? 2.213 32.75 12.703 1 96.94 220 LYS A N 1
ATOM 1746 C CA . LYS A 1 220 ? 1.222 33.719 12.266 1 96.94 220 LYS A CA 1
ATOM 1747 C C . LYS A 1 220 ? -0.196 33.25 12.539 1 96.94 220 LYS A C 1
ATOM 1749 O O . LYS A 1 220 ? -1.066 34.031 12.922 1 96.94 220 LYS A O 1
ATOM 1754 N N . LEU A 1 221 ? -0.389 31.938 12.328 1 97.62 221 LEU A N 1
ATOM 1755 C CA . LEU A 1 221 ? -1.701 31.344 12.57 1 97.62 221 LEU A CA 1
ATOM 1756 C C . LEU A 1 221 ? -2.133 31.562 14.023 1 97.62 221 LEU A C 1
ATOM 1758 O O . LEU A 1 221 ? -3.281 31.922 14.281 1 97.62 221 LEU A O 1
ATOM 1762 N N . VAL A 1 222 ? -1.249 31.375 14.977 1 96.25 222 VAL A N 1
ATOM 1763 C CA . VAL A 1 222 ? -1.631 31.438 16.391 1 96.25 222 VAL A CA 1
ATOM 1764 C C . VAL A 1 222 ? -1.653 32.875 16.859 1 96.25 222 VAL A C 1
ATOM 1766 O O . VAL A 1 222 ? -2.398 33.219 17.781 1 96.25 222 VAL A O 1
ATOM 1769 N N . SER A 1 223 ? -0.905 33.812 16.25 1 95.31 223 SER A N 1
ATOM 1770 C CA . SER A 1 223 ? -0.856 35.188 16.672 1 95.31 223 SER A CA 1
ATOM 1771 C C . SER A 1 223 ? -1.985 36 16.031 1 95.31 223 SER A C 1
ATOM 1773 O O . SER A 1 223 ? -2.512 36.938 16.641 1 95.31 223 SER A O 1
ATOM 1775 N N . GLU A 1 224 ? -2.289 35.656 14.773 1 96.19 224 GLU A N 1
ATOM 1776 C CA . GLU A 1 224 ? -3.336 36.344 14.023 1 96.19 224 GLU A CA 1
ATOM 1777 C C . GLU A 1 224 ? -4.277 35.344 13.352 1 96.19 224 GLU A C 1
ATOM 1779 O O . GLU A 1 224 ? -4.43 35.344 12.125 1 96.19 224 GLU A O 1
ATOM 1784 N N . PRO A 1 225 ? -5.008 34.594 14.117 1 97.06 225 PRO A N 1
ATOM 1785 C CA . PRO A 1 225 ? -5.801 33.5 13.555 1 97.06 225 PRO A CA 1
ATOM 1786 C C . PRO A 1 225 ? -6.863 33.969 12.57 1 97.06 225 PRO A C 1
ATOM 1788 O O . PRO A 1 225 ? -7.035 33.375 11.5 1 97.06 225 PRO A O 1
ATOM 1791 N N . ARG A 1 226 ? -7.582 35.062 12.883 1 97.75 226 ARG A N 1
ATOM 1792 C CA . ARG A 1 226 ? -8.648 35.531 12.008 1 97.75 226 ARG A CA 1
ATOM 1793 C C . ARG A 1 226 ? -8.117 35.875 10.617 1 97.75 226 ARG A C 1
ATOM 1795 O O . ARG A 1 226 ? -8.688 35.469 9.609 1 97.75 226 ARG A O 1
ATOM 1802 N N . ASN A 1 227 ? -7.043 36.625 10.609 1 98.12 227 ASN A N 1
ATOM 1803 C CA . ASN A 1 227 ? -6.457 37.031 9.336 1 98.12 227 ASN A CA 1
ATOM 1804 C C . ASN A 1 227 ? -5.938 35.812 8.547 1 98.12 227 ASN A C 1
ATOM 1806 O O . ASN A 1 227 ? -6.207 35.719 7.352 1 98.12 227 ASN A O 1
ATOM 1810 N N . GLU A 1 228 ? -5.172 34.969 9.164 1 98.25 228 GLU A N 1
ATOM 1811 C CA . GLU A 1 228 ? -4.57 33.812 8.492 1 98.25 228 GLU A CA 1
ATOM 1812 C C . GLU A 1 228 ? -5.641 32.844 7.977 1 98.25 228 GLU A C 1
ATOM 1814 O O . GLU A 1 228 ? -5.531 32.344 6.863 1 98.25 228 GLU A O 1
ATOM 1819 N N . ILE A 1 229 ? -6.707 32.625 8.719 1 98.69 229 ILE A N 1
ATOM 1820 C CA . ILE A 1 229 ? -7.773 31.719 8.328 1 98.69 229 ILE A CA 1
ATOM 1821 C C . ILE A 1 229 ? -8.578 32.344 7.184 1 98.69 229 ILE A C 1
ATOM 1823 O O . ILE A 1 229 ? -8.969 31.625 6.25 1 98.69 229 ILE A O 1
ATOM 1827 N N . ASN A 1 230 ? -8.828 33.594 7.316 1 98.56 230 ASN A N 1
ATOM 1828 C CA . ASN A 1 230 ? -9.531 34.25 6.227 1 98.56 230 ASN A CA 1
ATOM 1829 C C . ASN A 1 230 ? -8.773 34.125 4.906 1 98.56 230 ASN A C 1
ATOM 1831 O O . ASN A 1 230 ? -9.367 33.844 3.869 1 98.56 230 ASN A O 1
ATOM 1835 N N . ASN A 1 231 ? -7.473 34.375 4.93 1 98.56 231 ASN A N 1
ATOM 1836 C CA . ASN A 1 231 ? -6.641 34.219 3.742 1 98.56 231 ASN A CA 1
ATOM 1837 C C . ASN A 1 231 ? -6.703 32.812 3.205 1 98.56 231 ASN A C 1
ATOM 1839 O O . ASN A 1 231 ? -6.773 32.594 1.992 1 98.56 231 ASN A O 1
ATOM 1843 N N . LEU A 1 232 ? -6.68 31.844 4.074 1 98.75 232 LEU A N 1
ATOM 1844 C CA . LEU A 1 232 ? -6.734 30.438 3.697 1 98.75 232 LEU A CA 1
ATOM 1845 C C . LEU A 1 232 ? -8.07 30.109 3.039 1 98.75 232 LEU A C 1
ATOM 1847 O O . LEU A 1 232 ? -8.109 29.438 2 1 98.75 232 LEU A O 1
ATOM 1851 N N . LEU A 1 233 ? -9.164 30.531 3.641 1 98.81 233 LEU A N 1
ATOM 1852 C CA . LEU A 1 233 ? -10.484 30.25 3.092 1 98.81 233 LEU A CA 1
ATOM 1853 C C . LEU A 1 233 ? -10.664 30.906 1.728 1 98.81 233 LEU A C 1
ATOM 1855 O O . LEU A 1 233 ? -11.273 30.328 0.828 1 98.81 233 LEU A O 1
ATOM 1859 N N . LYS A 1 234 ? -10.125 32.094 1.587 1 98.69 234 LYS A N 1
ATOM 1860 C CA . LYS A 1 234 ? -10.133 32.75 0.278 1 98.69 234 LYS A CA 1
ATOM 1861 C C . LYS A 1 234 ? -9.359 31.922 -0.747 1 98.69 234 LYS A C 1
ATOM 1863 O O . LYS A 1 234 ? -9.844 31.703 -1.86 1 98.69 234 LYS A O 1
ATOM 1868 N N . PHE A 1 235 ? -8.203 31.469 -0.426 1 98.69 235 PHE A N 1
ATOM 1869 C CA . PHE A 1 235 ? -7.395 30.594 -1.273 1 98.69 235 PHE A CA 1
ATOM 1870 C C . PHE A 1 235 ? -8.18 29.359 -1.685 1 98.69 235 PHE A C 1
ATOM 1872 O O . PHE A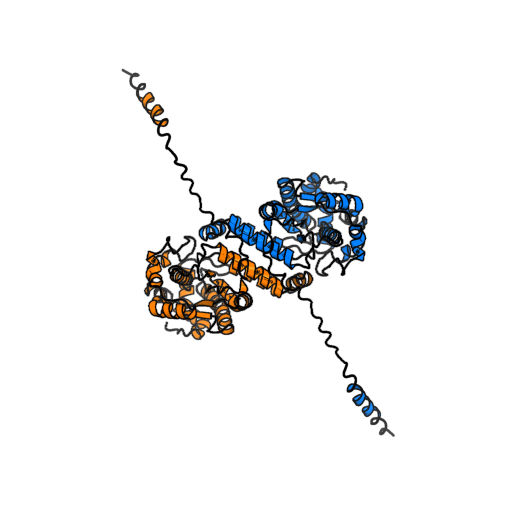 1 235 ? -8.117 28.922 -2.838 1 98.69 235 PHE A O 1
ATOM 1879 N N . LEU A 1 236 ? -8.961 28.797 -0.712 1 98.62 236 LEU A N 1
ATOM 1880 C CA . LEU A 1 236 ? -9.703 27.562 -0.935 1 98.62 236 LEU A CA 1
ATOM 1881 C C . LEU A 1 236 ? -11.016 27.844 -1.668 1 98.62 236 LEU A C 1
ATOM 1883 O O . LEU A 1 236 ? -11.68 26.922 -2.131 1 98.62 236 LEU A O 1
ATOM 1887 N N . GLY A 1 237 ? -11.422 29.047 -1.756 1 98.06 237 GLY A N 1
ATOM 1888 C CA . GLY A 1 237 ? -12.688 29.422 -2.379 1 98.06 237 GLY A CA 1
ATOM 1889 C C . GLY A 1 237 ? -13.891 29.094 -1.521 1 98.06 237 GLY A C 1
ATOM 1890 O O . GLY A 1 237 ? -14.945 28.703 -2.037 1 98.06 237 GLY A O 1
ATOM 1891 N N . ILE A 1 238 ? -13.695 29.188 -0.226 1 98.38 238 ILE A N 1
ATOM 1892 C CA . ILE A 1 238 ? -14.75 28.844 0.726 1 98.38 238 ILE A CA 1
ATOM 1893 C C . ILE A 1 238 ? -15.117 30.078 1.549 1 98.38 238 ILE A C 1
ATOM 1895 O O . ILE A 1 238 ? -14.242 30.828 1.981 1 98.38 238 ILE A O 1
ATOM 1899 N N . GLU A 1 239 ? -16.359 30.266 1.822 1 98.38 239 GLU A N 1
ATOM 1900 C CA . GLU A 1 239 ? -16.844 31.422 2.574 1 98.38 239 GLU A CA 1
ATOM 1901 C C . GLU A 1 239 ? -16.484 31.297 4.055 1 98.38 239 GLU A C 1
ATOM 1903 O O . GLU A 1 239 ? -16.453 30.203 4.605 1 98.38 239 GLU A O 1
ATOM 1908 N N . TRP A 1 240 ? -16.328 32.469 4.656 1 98.31 240 TRP A N 1
ATOM 1909 C CA . TRP A 1 240 ? -16.016 32.531 6.078 1 98.31 240 TRP A CA 1
ATOM 1910 C C . TRP A 1 240 ? -17.156 31.969 6.914 1 98.31 240 TRP A C 1
ATOM 1912 O O . TRP A 1 240 ? -18.328 32.156 6.582 1 98.31 240 TRP A O 1
ATOM 1922 N N . HIS A 1 241 ? -16.875 31.281 7.91 1 98.12 241 HIS A N 1
ATOM 1923 C CA . HIS A 1 241 ? -17.797 30.891 8.969 1 98.12 241 HIS A CA 1
ATOM 1924 C C . HIS A 1 241 ? -17.156 31.047 10.344 1 98.12 241 HIS A C 1
ATOM 1926 O O . HIS A 1 241 ? -16.031 30.594 10.57 1 98.12 241 HIS A O 1
ATOM 1932 N N . ASP A 1 242 ? -17.766 31.594 11.305 1 97.69 242 ASP A N 1
ATOM 1933 C CA . ASP A 1 242 ? -17.203 31.969 12.602 1 97.69 242 ASP A CA 1
ATOM 1934 C C . ASP A 1 242 ? -16.75 30.734 13.375 1 97.69 242 ASP A C 1
ATOM 1936 O O . ASP A 1 242 ? -15.898 30.828 14.273 1 97.69 242 ASP A O 1
ATOM 1940 N N . ASN A 1 243 ? -17.266 29.562 13.031 1 97.38 243 ASN A N 1
ATOM 1941 C CA . ASN A 1 243 ? -16.906 28.328 13.719 1 97.38 243 ASN A CA 1
ATOM 1942 C C . ASN A 1 243 ? -15.406 28.062 13.625 1 97.38 243 ASN A C 1
ATOM 1944 O O . ASN A 1 243 ? -14.836 27.391 14.492 1 97.38 243 ASN A O 1
ATOM 1948 N N . VAL A 1 244 ? -14.766 28.625 12.648 1 97.81 244 VAL A N 1
ATOM 1949 C CA . V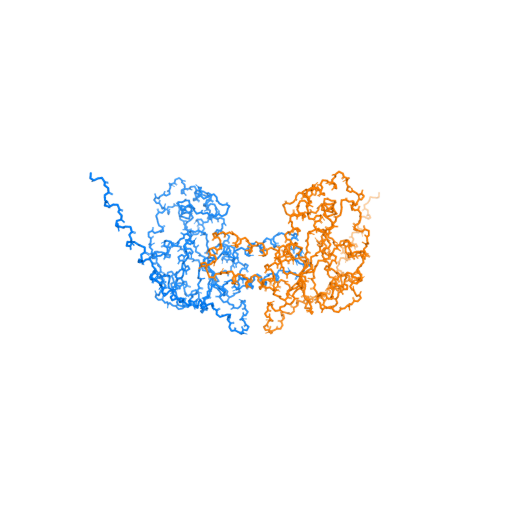AL A 1 244 ? -13.359 28.328 12.422 1 97.81 244 VAL A CA 1
ATOM 1950 C C . VAL A 1 244 ? -12.516 28.953 13.531 1 97.81 244 VAL A C 1
ATOM 1952 O O . VAL A 1 244 ? -11.352 28.578 13.719 1 97.81 244 VAL A O 1
ATOM 1955 N N . LEU A 1 245 ? -13.07 29.875 14.273 1 97 245 LEU A N 1
ATOM 1956 C CA . LEU A 1 245 ? -12.359 30.484 15.398 1 97 245 LEU A CA 1
ATOM 1957 C C . LEU A 1 245 ? -12.758 29.828 16.719 1 97 245 LEU A C 1
ATOM 1959 O O . LEU A 1 245 ? -12.227 30.172 17.766 1 97 245 LEU A O 1
ATOM 1963 N N . ARG A 1 246 ? -13.703 28.828 16.672 1 95.38 246 ARG A N 1
ATOM 1964 C CA . ARG A 1 246 ? -14.273 28.25 17.891 1 95.38 246 ARG A CA 1
ATOM 1965 C C . ARG A 1 246 ? -14.195 26.734 17.859 1 95.38 246 ARG A C 1
ATOM 1967 O O . ARG A 1 246 ? -15.125 26.047 18.312 1 95.38 246 ARG A O 1
ATOM 1974 N N . HIS A 1 247 ? -13.148 26.266 17.25 1 94.31 247 HIS A N 1
ATOM 1975 C CA . HIS A 1 247 ? -13.031 24.812 17.094 1 94.31 247 HIS A CA 1
ATOM 1976 C C . HIS A 1 247 ? -13.109 24.109 18.453 1 94.31 247 HIS A C 1
ATOM 1978 O O . HIS A 1 247 ? -13.68 23.031 18.547 1 94.31 247 HIS A O 1
ATOM 1984 N N . SER A 1 248 ? -12.531 24.688 19.531 1 93.69 248 SER A N 1
ATOM 1985 C CA . SER A 1 248 ? -12.445 24.062 20.844 1 93.69 248 SER A CA 1
ATOM 1986 C C . SER A 1 248 ? -13.828 23.781 21.406 1 93.69 248 SER A C 1
ATOM 1988 O O . SER A 1 248 ? -14.008 22.859 22.203 1 93.69 248 SER A O 1
ATOM 1990 N N . GLN A 1 249 ? -14.789 24.5 20.953 1 94.06 249 GLN A N 1
ATOM 1991 C CA . GLN A 1 249 ? -16.156 24.344 21.438 1 94.06 249 GLN A CA 1
ATOM 1992 C C . GLN A 1 249 ? -16.891 23.281 20.641 1 94.06 249 GLN A C 1
ATOM 1994 O O . GLN A 1 249 ? -18 22.859 21.016 1 94.06 249 GLN A O 1
ATOM 1999 N N . LEU A 1 250 ? -16.297 22.891 19.594 1 94.19 250 LEU A N 1
ATOM 2000 C CA . LEU A 1 250 ? -16.984 21.984 18.672 1 94.19 250 LEU A CA 1
ATOM 2001 C C . LEU A 1 250 ? -16.344 20.594 18.703 1 94.19 250 LEU A C 1
ATOM 2003 O O . LEU A 1 250 ? -16.703 19.719 17.906 1 94.19 250 LEU A O 1
ATOM 2007 N N . ILE A 1 251 ? -15.453 20.422 19.578 1 90.81 251 ILE A N 1
ATOM 2008 C CA . ILE A 1 251 ? -14.719 19.156 19.688 1 90.81 251 ILE A CA 1
ATOM 2009 C C . ILE A 1 251 ? -15.672 18.047 20.094 1 90.81 251 ILE A C 1
ATOM 2011 O O . ILE A 1 251 ? -16.5 18.234 21 1 90.81 251 ILE A O 1
ATOM 2015 N N . ASN A 1 252 ? -15.492 16.875 19.422 1 82.44 252 ASN A N 1
ATOM 2016 C CA . ASN A 1 252 ? -16.266 15.656 19.625 1 82.44 252 ASN A CA 1
ATOM 2017 C C . ASN A 1 252 ? -17.734 15.859 19.281 1 82.44 252 ASN A C 1
ATOM 2019 O O . ASN A 1 252 ? -18.594 15.188 19.844 1 82.44 252 ASN A O 1
ATOM 2023 N N . LYS A 1 253 ? -18.094 16.828 18.594 1 86.94 253 LYS A N 1
ATOM 2024 C CA . LYS A 1 253 ? -19.344 17.062 17.891 1 86.94 253 LYS A CA 1
ATOM 2025 C C . LYS A 1 253 ? -19.125 17.109 16.375 1 86.94 253 LYS A C 1
ATOM 2027 O O . LYS A 1 253 ? -18.938 16.078 15.742 1 86.94 253 LYS A O 1
ATOM 2032 N N . GLU A 1 254 ? -18.906 18.312 15.938 1 84.19 254 GLU A N 1
ATOM 2033 C CA . GLU A 1 254 ? -18.625 18.5 14.516 1 84.19 254 GLU A CA 1
ATOM 2034 C C . GLU A 1 254 ? -17.172 18.156 14.195 1 84.19 254 GLU A C 1
ATOM 2036 O O . GLU A 1 254 ? -16.859 17.734 13.078 1 84.19 254 GLU A O 1
ATOM 2041 N N . VAL A 1 255 ? -16.391 18.375 15.172 1 87.75 255 VAL A N 1
ATOM 2042 C CA . VAL A 1 255 ? -14.961 18.109 15.008 1 87.75 255 VAL A CA 1
ATOM 2043 C C . VAL A 1 255 ? -14.578 16.828 15.734 1 87.75 255 VAL A C 1
ATOM 2045 O O . VAL A 1 255 ? -14.648 16.766 16.969 1 87.75 255 VAL A O 1
ATOM 2048 N N . LYS A 1 256 ? -14.148 15.859 15.016 1 89.88 256 LYS A N 1
ATOM 2049 C CA . LYS A 1 256 ? -13.734 14.594 15.609 1 89.88 256 LYS A CA 1
ATOM 2050 C C . LYS A 1 256 ? -12.234 14.586 15.891 1 89.88 256 LYS A C 1
ATOM 2052 O O . LYS A 1 256 ? -11.445 15.07 15.086 1 89.88 256 LYS A O 1
ATOM 2057 N N . LEU A 1 257 ? -11.906 14.109 17.141 1 89.69 257 LEU A N 1
ATOM 2058 C CA . LEU A 1 257 ? -10.516 13.984 17.547 1 89.69 257 LEU A CA 1
ATOM 2059 C C . LEU A 1 257 ? -10.203 12.555 17.984 1 89.69 257 LEU A C 1
ATOM 2061 O O . LEU A 1 257 ? -11.062 11.875 18.547 1 89.69 257 LEU A O 1
ATOM 2065 N N . SER A 1 258 ? -9 12.203 17.656 1 88.62 258 SER A N 1
ATOM 2066 C CA . SER A 1 258 ? -8.492 10.93 18.156 1 88.62 258 SER A CA 1
ATOM 2067 C C . SER A 1 258 ? -7.516 11.125 19.297 1 88.62 258 SER A C 1
ATOM 2069 O O . SER A 1 258 ? -6.621 11.969 19.234 1 88.62 258 SER A O 1
ATOM 2071 N N . LYS A 1 259 ? -7.641 10.305 20.312 1 84.75 259 LYS A N 1
ATOM 2072 C CA . LYS A 1 259 ? -6.715 10.367 21.438 1 84.75 259 LYS A CA 1
ATOM 2073 C C . LYS A 1 259 ? -5.332 9.867 21.047 1 84.75 259 LYS A C 1
ATOM 2075 O O . LYS A 1 259 ? -4.355 10.078 21.766 1 84.75 259 LYS A O 1
ATOM 2080 N N . LEU A 1 260 ? -5.305 9.289 19.906 1 85.44 260 LEU A N 1
ATOM 2081 C CA . LEU A 1 260 ? -4.051 8.688 19.469 1 85.44 260 LEU A CA 1
ATOM 2082 C C . LEU A 1 260 ? -3.211 9.688 18.688 1 85.44 260 LEU A C 1
ATOM 2084 O O . LEU A 1 260 ? -2.039 9.438 18.406 1 85.44 260 LEU A O 1
ATOM 2088 N N . GLU A 1 261 ? -3.789 10.773 18.344 1 87.25 261 GLU A N 1
ATOM 2089 C CA . GLU A 1 261 ? -2.994 11.852 17.766 1 87.25 261 GLU A CA 1
ATOM 2090 C C . GLU A 1 261 ? -2.195 12.594 18.828 1 87.25 261 GLU A C 1
ATOM 2092 O O . GLU A 1 261 ? -2.754 13.023 19.844 1 87.25 261 GLU A O 1
ATOM 2097 N N . PRO A 1 262 ? -0.949 12.766 18.594 1 85.31 262 PRO A N 1
ATOM 2098 C CA . PRO A 1 262 ? -0.091 13.312 19.656 1 85.31 262 PRO A CA 1
ATOM 2099 C C . PRO A 1 262 ? -0.505 14.719 20.078 1 85.31 262 PRO A C 1
ATOM 2101 O O . PRO A 1 262 ? -0.289 15.117 21.219 1 85.31 262 PRO A O 1
ATOM 2104 N N . SER A 1 263 ? -1.11 15.453 19.25 1 88.38 263 SER A N 1
ATOM 2105 C CA . SER A 1 263 ? -1.395 16.859 19.531 1 88.38 263 SER A CA 1
ATOM 2106 C C . SER A 1 263 ? -2.832 17.047 20 1 88.38 263 SER A C 1
ATOM 2108 O O . SER A 1 263 ? -3.307 18.172 20.125 1 88.38 263 SER A O 1
ATOM 2110 N N . THR A 1 264 ? -3.484 15.961 20.281 1 89.31 264 THR A N 1
ATOM 2111 C CA . THR A 1 264 ? -4.898 15.992 20.641 1 89.31 264 THR A CA 1
ATOM 2112 C C . THR A 1 264 ? -5.121 16.844 21.891 1 89.31 264 THR A C 1
ATOM 2114 O O . THR A 1 264 ? -6.035 17.672 21.922 1 89.31 264 THR A O 1
ATOM 2117 N N . LYS A 1 265 ? -4.336 16.703 22.906 1 87.75 265 LYS A N 1
ATOM 2118 C CA . LYS A 1 265 ? -4.504 17.453 24.141 1 87.75 265 LYS A CA 1
ATOM 2119 C C . LYS A 1 265 ? -4.375 18.953 23.891 1 87.75 265 LYS A C 1
ATOM 2121 O O . LYS A 1 265 ? -5.145 19.75 24.438 1 87.75 265 LYS A O 1
ATOM 2126 N N . GLN A 1 266 ? -3.461 19.328 23.125 1 89.56 266 GLN A N 1
ATOM 2127 C CA . GLN A 1 266 ? -3.186 20.734 22.844 1 89.56 266 GLN A CA 1
ATOM 2128 C C . GLN A 1 266 ? -4.316 21.375 22.047 1 89.56 266 GLN A C 1
ATOM 2130 O O . GLN A 1 266 ? -4.73 22.5 22.328 1 89.56 266 GLN A O 1
ATOM 2135 N N . VAL A 1 267 ? -4.887 20.625 21.062 1 92.62 267 VAL A N 1
ATOM 2136 C CA . VAL A 1 267 ? -5.789 21.25 20.109 1 92.62 267 VAL A CA 1
ATOM 2137 C C . VAL A 1 267 ? -7.207 21.281 20.672 1 92.62 267 VAL A C 1
ATOM 2139 O O . VAL A 1 267 ? -8.102 21.891 20.078 1 92.62 267 VAL A O 1
ATOM 2142 N N . ARG A 1 268 ? -7.402 20.672 21.766 1 92.06 268 ARG A N 1
ATOM 2143 C CA . ARG A 1 268 ? -8.68 20.766 22.469 1 92.06 268 ARG A CA 1
ATOM 2144 C C . ARG A 1 268 ? -8.875 22.172 23.047 1 92.06 268 ARG A C 1
ATOM 2146 O O . ARG A 1 268 ? -10.008 22.594 23.297 1 92.06 268 ARG A O 1
ATOM 2153 N N . ASN A 1 269 ? -7.797 22.844 23.266 1 91.94 269 ASN A N 1
ATOM 2154 C CA . ASN A 1 269 ? -7.824 24.188 23.812 1 91.94 269 ASN A CA 1
ATOM 2155 C C . ASN A 1 269 ? -7.957 25.25 22.719 1 91.94 269 ASN A C 1
ATOM 2157 O O . ASN A 1 269 ? -7.641 24.969 21.547 1 91.94 269 ASN A O 1
ATOM 2161 N N . PRO A 1 270 ? -8.492 26.422 23.109 1 92.75 270 PRO A N 1
ATOM 2162 C CA . PRO A 1 270 ? -8.508 27.516 22.125 1 92.75 270 PRO A CA 1
ATOM 2163 C C . PRO A 1 270 ? -7.109 27.875 21.625 1 92.75 270 PRO A C 1
ATOM 2165 O O . PRO A 1 270 ? -6.109 27.484 22.234 1 92.75 270 PRO A O 1
ATOM 2168 N N . ILE A 1 271 ? -7.035 28.5 20.484 1 91.06 271 ILE A N 1
ATOM 2169 C CA . ILE A 1 271 ? -5.762 28.922 19.906 1 91.06 271 ILE A CA 1
ATOM 2170 C C . ILE A 1 271 ? -5.039 29.844 20.891 1 91.06 271 ILE A C 1
ATOM 2172 O O . ILE A 1 271 ? -5.602 30.844 21.344 1 91.06 271 ILE A O 1
ATOM 2176 N N . LYS A 1 272 ? -3.865 29.391 21.266 1 86 272 LYS A N 1
ATOM 2177 C CA . LYS A 1 272 ? -3.055 30.172 22.188 1 86 272 LYS A CA 1
ATOM 2178 C C . LYS A 1 272 ? -1.746 30.609 21.531 1 86 272 LYS A C 1
ATOM 2180 O O . LYS A 1 272 ? -0.979 29.781 21.047 1 86 272 LYS A O 1
ATOM 2185 N N . SER A 1 273 ? -1.432 31.844 21.641 1 80.94 273 SER A N 1
ATOM 2186 C CA . SER A 1 273 ? -0.236 32.406 21.016 1 80.94 273 SER A CA 1
ATOM 2187 C C . SER A 1 273 ? 1.029 31.938 21.734 1 80.94 273 SER A C 1
ATOM 2189 O O . SER A 1 273 ? 2.09 31.812 21.109 1 80.94 273 SER A O 1
ATOM 2191 N N . ASP A 1 274 ? 0.915 31.609 22.969 1 81.88 274 ASP A N 1
ATOM 2192 C CA . ASP A 1 274 ? 2.086 31.266 23.781 1 81.88 274 ASP A CA 1
ATOM 2193 C C . ASP A 1 274 ? 2.697 29.938 23.312 1 81.88 274 ASP A C 1
ATOM 2195 O O . ASP A 1 274 ? 3.877 29.688 23.562 1 81.88 274 ASP A O 1
ATOM 2199 N N . THR A 1 275 ? 1.983 29.156 22.641 1 80.62 275 THR A N 1
ATOM 2200 C CA . THR A 1 275 ? 2.451 27.859 22.172 1 80.62 275 THR A CA 1
ATOM 2201 C C . THR A 1 275 ? 3.592 28.031 21.172 1 80.62 275 THR A C 1
ATOM 2203 O O . THR A 1 275 ? 4.465 27.172 21.062 1 80.62 275 THR A O 1
ATOM 2206 N N . ALA A 1 276 ? 3.627 29.141 20.531 1 87.5 276 ALA A N 1
ATOM 2207 C CA . ALA A 1 276 ? 4.613 29.375 19.484 1 87.5 276 ALA A CA 1
ATOM 2208 C C . ALA A 1 276 ? 5.945 29.828 20.062 1 87.5 276 ALA A C 1
ATOM 2210 O O . ALA A 1 276 ? 6.969 29.812 19.375 1 87.5 276 ALA A O 1
ATOM 2211 N N . ILE A 1 277 ? 5.973 30.125 21.359 1 88.19 277 ILE A N 1
ATOM 2212 C CA . ILE A 1 277 ? 7.18 30.797 21.812 1 88.19 277 ILE A CA 1
ATOM 2213 C C . ILE A 1 277 ? 7.789 30.031 22.984 1 88.19 277 ILE A C 1
ATOM 2215 O O . ILE A 1 277 ? 8.93 30.297 23.391 1 88.19 277 ILE A O 1
ATOM 2219 N N . LYS A 1 278 ? 7.156 29.078 23.531 1 87.44 278 LYS A N 1
ATOM 2220 C CA . LYS A 1 278 ? 7.594 28.344 24.719 1 87.44 278 LYS A CA 1
ATOM 2221 C C . LYS A 1 278 ? 8.984 27.75 24.516 1 87.44 278 LYS A C 1
ATOM 2223 O O . LYS A 1 278 ? 9.812 27.766 25.438 1 87.44 278 LYS A O 1
ATOM 2228 N N . TRP A 1 279 ? 9.289 27.297 23.375 1 93.81 279 TRP A N 1
ATOM 2229 C CA . TRP A 1 279 ? 10.531 26.609 23.062 1 93.81 279 TRP A CA 1
ATOM 2230 C C . TRP A 1 279 ? 11.727 27.547 23.203 1 93.81 279 TRP A C 1
ATOM 2232 O O . TRP A 1 279 ? 12.844 27.109 23.484 1 93.81 279 TRP A O 1
ATOM 2242 N N . LYS A 1 280 ? 11.555 28.828 23.016 1 93.5 280 LYS A N 1
ATOM 2243 C CA . LYS A 1 280 ? 12.641 29.797 22.969 1 93.5 280 LYS A CA 1
ATOM 2244 C C . LYS A 1 280 ? 13.375 29.875 24.297 1 93.5 280 LYS A C 1
ATOM 2246 O O . LYS A 1 280 ? 14.602 30.047 24.344 1 93.5 280 LYS A O 1
ATOM 2251 N N . ARG A 1 281 ? 12.625 29.688 25.359 1 91.38 281 ARG A N 1
ATOM 2252 C CA . ARG A 1 281 ? 13.227 29.766 26.688 1 91.38 281 ARG A CA 1
ATOM 2253 C C . ARG A 1 281 ? 13.734 28.391 27.141 1 91.38 281 ARG A C 1
ATOM 2255 O O . ARG A 1 281 ? 14.602 28.312 28 1 91.38 281 ARG A O 1
ATOM 2262 N N . LYS A 1 282 ? 13.273 27.438 26.516 1 94.19 282 LYS A N 1
ATOM 2263 C CA . LYS A 1 282 ? 13.531 26.094 27.031 1 94.19 282 LYS A CA 1
ATOM 2264 C C . LYS A 1 282 ? 14.664 25.422 26.25 1 94.19 282 LYS A C 1
ATOM 2266 O O . LYS A 1 282 ? 15.359 24.547 26.781 1 94.19 282 LYS A O 1
ATOM 2271 N N . LEU A 1 283 ? 14.906 25.734 25.031 1 95.38 283 LEU A N 1
ATOM 2272 C CA . LEU A 1 283 ? 15.969 25.172 24.203 1 95.38 283 LEU A CA 1
ATOM 2273 C C . LEU A 1 283 ? 17.297 25.859 24.484 1 95.38 283 LEU A C 1
ATOM 2275 O O . LEU A 1 283 ? 17.391 27.094 24.406 1 95.38 283 LEU A O 1
ATOM 2279 N N . PRO A 1 284 ? 18.312 25.094 24.859 1 94.38 284 PRO A N 1
ATOM 2280 C CA . PRO A 1 284 ? 19.609 25.719 25.141 1 94.38 284 PRO A CA 1
ATOM 2281 C C . PRO A 1 284 ? 20.156 26.5 23.969 1 94.38 284 PRO A C 1
ATOM 2283 O O . PRO A 1 284 ? 20.016 26.094 22.812 1 94.38 284 PRO A O 1
ATOM 2286 N N . LYS A 1 285 ? 20.812 27.594 24.266 1 94.69 285 LYS A N 1
ATOM 2287 C CA . LYS A 1 285 ? 21.312 28.5 23.234 1 94.69 285 LYS A CA 1
ATOM 2288 C C . LYS A 1 285 ? 22.281 27.781 22.297 1 94.69 285 LYS A C 1
ATOM 2290 O O . LYS A 1 285 ? 22.25 27.984 21.094 1 94.69 285 LYS A O 1
ATOM 2295 N N . LYS A 1 286 ? 23.125 27 22.859 1 95.88 286 LYS A N 1
ATOM 2296 C CA . LYS A 1 286 ? 24.094 26.281 22.047 1 95.88 286 LYS A CA 1
ATOM 2297 C C . LYS A 1 286 ? 23.406 25.406 21 1 95.88 286 LYS A C 1
ATOM 2299 O O . LYS A 1 286 ? 23.859 25.297 19.875 1 95.88 286 LYS A O 1
ATOM 2304 N N . VAL A 1 287 ? 22.359 24.75 21.406 1 97.25 287 VAL A N 1
ATOM 2305 C CA . VAL A 1 287 ? 21.594 23.891 20.516 1 97.25 287 VAL A CA 1
ATOM 2306 C C . VAL A 1 287 ? 20.906 24.734 19.438 1 97.25 287 VAL A C 1
ATOM 2308 O O . VAL A 1 287 ? 20.938 24.375 18.25 1 97.25 287 VAL A O 1
ATOM 2311 N N . LYS A 1 288 ? 20.328 25.844 19.797 1 97.06 288 LYS A N 1
ATOM 2312 C CA . LYS A 1 288 ? 19.703 26.766 18.844 1 97.06 288 LYS A CA 1
ATOM 2313 C C . LYS A 1 288 ? 20.672 27.172 17.75 1 97.06 288 LYS A C 1
ATOM 2315 O O . LYS A 1 288 ? 20.344 27.156 16.578 1 97.06 288 LYS A O 1
ATOM 2320 N N . ASP A 1 289 ? 21.828 27.547 18.188 1 96.75 289 ASP A N 1
ATOM 2321 C CA . ASP A 1 289 ? 22.844 28.016 17.25 1 96.75 289 ASP A CA 1
ATOM 2322 C C . ASP A 1 289 ? 23.266 26.906 16.281 1 96.75 289 ASP A C 1
ATOM 2324 O O . ASP A 1 289 ? 23.469 27.156 15.102 1 96.75 289 ASP A O 1
ATOM 2328 N N . LYS A 1 290 ? 23.406 25.766 16.812 1 97.75 290 LYS A N 1
ATOM 2329 C CA . LYS A 1 290 ? 23.797 24.625 15.969 1 97.75 290 LYS A CA 1
ATOM 2330 C C . LYS A 1 290 ? 22.703 24.312 14.945 1 97.75 290 LYS A C 1
ATOM 2332 O O . LYS A 1 290 ? 23 24.016 13.781 1 97.75 290 LYS A O 1
ATOM 2337 N N . ILE A 1 291 ? 21.469 24.344 15.344 1 98.19 291 ILE A N 1
ATOM 2338 C CA . ILE A 1 291 ? 20.359 24.109 14.438 1 98.19 291 ILE A CA 1
ATOM 2339 C C . ILE A 1 291 ? 20.328 25.188 13.359 1 98.19 291 ILE A C 1
ATOM 2341 O O . ILE A 1 291 ? 20.141 24.891 12.172 1 98.19 291 ILE A O 1
ATOM 2345 N N . TRP A 1 292 ? 20.5 26.422 13.742 1 97.31 292 TRP A N 1
ATOM 2346 C CA . TRP A 1 292 ? 20.531 27.531 12.797 1 97.31 292 TRP A CA 1
ATOM 2347 C C . TRP A 1 292 ? 21.578 27.312 11.719 1 97.31 292 TRP A C 1
ATOM 2349 O O . TRP A 1 292 ? 21.312 27.516 10.531 1 97.31 292 TRP A O 1
ATOM 2359 N N . SER A 1 293 ? 22.703 26.844 12.125 1 97.19 293 SER A N 1
ATOM 2360 C CA . SER A 1 293 ? 23.812 26.672 11.195 1 97.19 293 SER A CA 1
ATOM 2361 C C . SER A 1 293 ? 23.609 25.453 10.312 1 97.19 293 SER A C 1
ATOM 2363 O O . SER A 1 293 ? 24.078 25.422 9.172 1 97.19 293 SER A O 1
ATOM 2365 N N . SER A 1 294 ? 22.922 24.453 10.75 1 97.75 294 SER A N 1
ATOM 2366 C CA . SER A 1 294 ? 22.859 23.172 10.047 1 97.75 294 SER A CA 1
ATOM 2367 C C . SER A 1 294 ? 21.562 23.031 9.266 1 97.75 294 SER A C 1
ATOM 2369 O O . SER A 1 294 ? 21.391 22.094 8.484 1 97.75 294 SER A O 1
ATOM 2371 N N . CYS A 1 295 ? 20.609 23.922 9.422 1 98.56 295 CYS A N 1
ATOM 2372 C CA . CYS A 1 295 ? 19.312 23.812 8.773 1 98.56 295 CYS A CA 1
ATOM 2373 C C . CYS A 1 295 ? 19.031 25.031 7.887 1 98.56 295 CYS A C 1
ATOM 2375 O O . CYS A 1 295 ? 18.359 25.969 8.305 1 98.56 295 CYS A O 1
ATOM 2377 N N . PRO A 1 296 ? 19.406 24.984 6.703 1 98.31 296 PRO A N 1
ATOM 2378 C CA . PRO A 1 296 ? 19.312 26.141 5.805 1 98.31 296 PRO A CA 1
ATOM 2379 C C . PRO A 1 296 ? 17.875 26.562 5.535 1 98.31 296 PRO A C 1
ATOM 2381 O O . PRO A 1 296 ? 17.625 27.703 5.137 1 98.31 296 PRO A O 1
ATOM 2384 N N . MET A 1 297 ? 16.906 25.656 5.762 1 98.56 297 MET A N 1
ATOM 2385 C CA . MET A 1 297 ? 15.516 26 5.512 1 98.56 297 MET A CA 1
ATOM 2386 C C . MET A 1 297 ? 15.055 27.125 6.438 1 98.56 297 MET A C 1
ATOM 2388 O O . MET A 1 297 ? 14.125 27.859 6.109 1 98.56 297 MET A O 1
ATOM 2392 N N . LEU A 1 298 ? 15.672 27.25 7.641 1 98.5 298 LEU A N 1
ATOM 2393 C CA . LEU A 1 298 ? 15.312 28.344 8.547 1 98.5 298 LEU A CA 1
ATOM 2394 C C . LEU A 1 298 ? 15.469 29.688 7.863 1 98.5 298 LEU A C 1
ATOM 2396 O O . LEU A 1 298 ? 14.523 30.484 7.832 1 98.5 298 LEU A O 1
ATOM 2400 N N . ARG A 1 299 ? 16.547 29.922 7.242 1 97.62 299 ARG A N 1
ATOM 2401 C CA . ARG A 1 299 ? 16.812 31.172 6.547 1 97.62 299 ARG A CA 1
ATOM 2402 C C . ARG A 1 299 ? 15.914 31.312 5.316 1 97.62 299 ARG A C 1
ATOM 2404 O O . ARG A 1 299 ? 15.406 32.406 5.039 1 97.62 299 ARG A O 1
ATOM 2411 N N . ARG A 1 300 ? 15.75 30.219 4.574 1 97.75 300 ARG A N 1
ATOM 2412 C CA . ARG A 1 300 ? 14.945 30.234 3.355 1 97.75 300 ARG A CA 1
ATOM 2413 C C . ARG A 1 300 ? 13.5 30.625 3.66 1 97.75 300 ARG A C 1
ATOM 2415 O O . ARG A 1 300 ? 12.828 31.234 2.832 1 97.75 300 ARG A O 1
ATOM 2422 N N . LEU A 1 301 ? 13.086 30.281 4.836 1 97.81 301 LEU A N 1
ATOM 2423 C CA . LEU A 1 301 ? 11.703 30.516 5.223 1 97.81 301 LEU A CA 1
ATOM 2424 C C . LEU A 1 301 ? 11.555 31.891 5.875 1 97.81 301 LEU A C 1
ATOM 2426 O O . LEU A 1 301 ? 10.445 32.281 6.238 1 97.81 301 LEU A O 1
ATOM 2430 N N . GLY A 1 302 ? 12.68 32.594 6.078 1 97.06 302 GLY A N 1
ATOM 2431 C CA . GLY A 1 302 ? 12.625 33.969 6.578 1 97.06 302 GLY A CA 1
ATOM 2432 C C . GLY A 1 302 ? 12.828 34.062 8.078 1 97.06 302 GLY A C 1
ATOM 2433 O O . GLY A 1 302 ? 12.641 35.125 8.672 1 97.06 302 GLY A O 1
ATOM 2434 N N . TYR A 1 303 ? 13.188 32.938 8.672 1 96.44 303 TYR A N 1
ATOM 2435 C CA . TYR A 1 303 ? 13.508 33 10.094 1 96.44 303 TYR A CA 1
ATOM 2436 C C . TYR A 1 303 ? 14.883 33.625 10.312 1 96.44 303 TYR A C 1
ATOM 2438 O O . TYR A 1 303 ? 15.695 33.688 9.383 1 96.44 303 TYR A O 1
ATOM 2446 N N . THR A 1 304 ? 15.031 34.125 11.609 1 93.44 304 THR A N 1
ATOM 2447 C CA . THR A 1 304 ? 16.328 34.656 11.977 1 93.44 304 THR A CA 1
ATOM 2448 C C . THR A 1 304 ? 16.922 33.906 13.156 1 93.44 304 THR A C 1
ATOM 2450 O O . THR A 1 304 ? 16.219 33.156 13.852 1 93.44 304 THR A O 1
ATOM 2453 N N . ASN A 1 305 ? 18.203 34.031 13.273 1 85.75 305 ASN A N 1
ATOM 2454 C CA . ASN A 1 305 ? 18.875 33.344 14.375 1 85.75 305 ASN A CA 1
ATOM 2455 C C . ASN A 1 305 ? 18.406 33.875 15.727 1 85.75 305 ASN A C 1
ATOM 2457 O O . ASN A 1 305 ? 18.406 33.125 16.719 1 85.75 305 ASN A O 1
ATOM 2461 N N . ASP A 1 306 ? 17.969 35.125 15.672 1 82.19 306 ASP A N 1
ATOM 2462 C CA . ASP A 1 306 ? 17.578 35.75 16.922 1 82.19 306 ASP A CA 1
ATOM 2463 C C . ASP A 1 306 ? 16.141 35.375 17.297 1 82.19 306 ASP A C 1
ATOM 2465 O O . ASP A 1 306 ? 15.68 35.688 18.406 1 82.19 306 ASP A O 1
ATOM 2469 N N . ASP A 1 307 ? 15.562 34.781 16.422 1 78.31 307 ASP A N 1
ATOM 2470 C CA . ASP A 1 307 ? 14.219 34.312 16.75 1 78.31 307 ASP A CA 1
ATOM 2471 C C . ASP A 1 307 ? 14.258 33.281 17.875 1 78.31 307 ASP A C 1
ATOM 2473 O O . ASP A 1 307 ? 15.219 32.5 17.984 1 78.31 307 ASP A O 1
ATOM 2477 N N . MET B 1 1 ? 60.781 13.5 -55.875 1 21.39 1 MET B N 1
ATOM 2478 C CA . MET B 1 1 ? 59.531 13.789 -56.531 1 21.39 1 MET B CA 1
ATOM 2479 C C . MET B 1 1 ? 58.344 13.562 -55.594 1 21.39 1 MET B C 1
ATOM 2481 O O . MET B 1 1 ? 57.969 12.422 -55.344 1 21.39 1 MET B O 1
ATOM 2485 N N . ALA B 1 2 ? 58.125 14.547 -54.531 1 24 2 ALA B N 1
ATOM 2486 C CA . ALA B 1 2 ? 57.594 14.664 -53.156 1 24 2 ALA B CA 1
ATOM 2487 C C . ALA B 1 2 ? 56.062 14.586 -53.156 1 24 2 ALA B C 1
ATOM 2489 O O . ALA B 1 2 ? 55.469 13.797 -52.438 1 24 2 ALA B O 1
ATOM 2490 N N . SER B 1 3 ? 55.25 15.648 -53.469 1 23.91 3 SER B N 1
ATOM 2491 C CA . SER B 1 3 ? 54.25 16.484 -52.781 1 23.91 3 SER B CA 1
ATOM 2492 C C . SER B 1 3 ? 52.844 16.219 -53.312 1 23.91 3 SER B C 1
ATOM 2494 O O . SER B 1 3 ? 51.906 16.922 -52.938 1 23.91 3 SER B O 1
ATOM 2496 N N . LYS B 1 4 ? 52.719 15.703 -54.531 1 25.19 4 LYS B N 1
ATOM 2497 C CA . LYS B 1 4 ? 51.469 15.922 -55.281 1 25.19 4 LYS B CA 1
ATOM 2498 C C . LYS B 1 4 ? 50.281 15.352 -54.531 1 25.19 4 LYS B C 1
ATOM 2500 O O . LYS B 1 4 ? 49.188 15.945 -54.562 1 25.19 4 LYS B O 1
ATOM 2505 N N . SER B 1 5 ? 50.156 14.047 -54.438 1 23 5 SER B N 1
ATOM 2506 C CA . SER B 1 5 ? 48.906 13.328 -54.75 1 23 5 SER B CA 1
ATOM 2507 C C . SER B 1 5 ? 47.969 13.375 -53.562 1 23 5 SER B C 1
ATOM 2509 O O . SER B 1 5 ? 47.156 12.453 -53.375 1 23 5 SER B O 1
ATOM 2511 N N . ALA B 1 6 ? 48.312 14.227 -52.5 1 27.83 6 ALA B N 1
ATOM 2512 C CA . ALA B 1 6 ? 47.594 14.273 -51.219 1 27.83 6 ALA B CA 1
ATOM 2513 C C . ALA B 1 6 ? 46.188 14.82 -51.438 1 27.83 6 ALA B C 1
ATOM 2515 O O . ALA B 1 6 ? 45.375 14.773 -50.5 1 27.83 6 ALA B O 1
ATOM 2516 N N . ARG B 1 7 ? 46.094 15.766 -52.438 1 26.53 7 ARG B N 1
ATOM 2517 C CA . ARG B 1 7 ? 44.969 16.719 -52.375 1 26.53 7 ARG B CA 1
ATOM 2518 C C . ARG B 1 7 ? 43.625 16 -52.562 1 26.53 7 ARG B C 1
ATOM 2520 O O . ARG B 1 7 ? 42.594 16.516 -52.156 1 26.53 7 ARG B O 1
ATOM 2527 N N . SER B 1 8 ? 43.625 15.148 -53.625 1 25.39 8 SER B N 1
ATOM 2528 C CA . SER B 1 8 ? 42.344 14.898 -54.281 1 25.39 8 SER B CA 1
ATOM 2529 C C . SER B 1 8 ? 41.406 14.125 -53.344 1 25.39 8 SER B C 1
ATOM 2531 O O . SER B 1 8 ? 40.25 13.812 -53.719 1 25.39 8 SER B O 1
ATOM 2533 N N . ILE B 1 9 ? 42.062 13.414 -52.375 1 28.98 9 ILE B N 1
ATOM 2534 C CA . ILE B 1 9 ? 41.281 12.375 -51.719 1 28.98 9 ILE B CA 1
ATOM 2535 C C . ILE B 1 9 ? 40.188 13.016 -50.875 1 28.98 9 ILE B C 1
ATOM 2537 O O . ILE B 1 9 ? 39.406 12.32 -50.25 1 28.98 9 ILE B O 1
ATOM 2541 N N . LEU B 1 10 ? 40.438 14.359 -50.594 1 28.16 10 LEU B N 1
ATOM 2542 C CA . LEU B 1 10 ? 39.688 14.898 -49.469 1 28.16 10 LEU B CA 1
ATOM 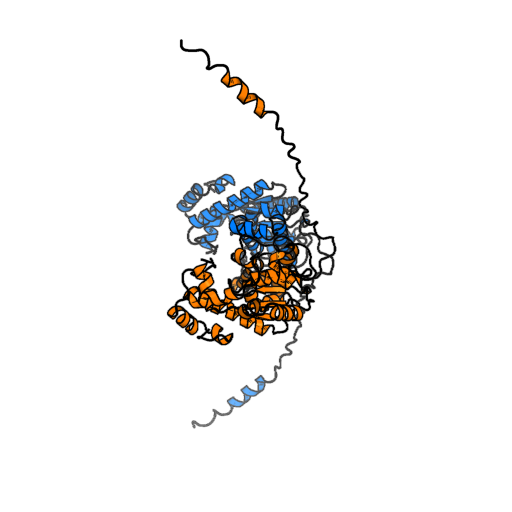2543 C C . LEU B 1 10 ? 38.219 15.055 -49.781 1 28.16 10 LEU B C 1
ATOM 2545 O O . LEU B 1 10 ? 37.406 15.289 -48.906 1 28.16 10 LEU B O 1
ATOM 2549 N N . PHE B 1 11 ? 37.969 15.328 -51.125 1 28.28 11 PHE B N 1
ATOM 2550 C CA . PHE B 1 11 ? 36.688 15.984 -51.406 1 28.28 11 PHE B CA 1
ATOM 2551 C C . PHE B 1 11 ? 35.531 15.016 -51.188 1 28.28 11 PHE B C 1
ATOM 2553 O O . PHE B 1 11 ? 34.375 15.422 -51.188 1 28.28 11 PHE B O 1
ATOM 2560 N N . VAL B 1 12 ? 35.781 13.734 -51.562 1 28.31 12 VAL B N 1
ATOM 2561 C CA . VAL B 1 12 ? 34.594 12.914 -51.844 1 28.31 12 VAL B CA 1
ATOM 2562 C C . VAL B 1 12 ? 33.781 12.766 -50.562 1 28.31 12 VAL B C 1
ATOM 2564 O O . VAL B 1 12 ? 32.625 12.344 -50.594 1 28.31 12 VAL B O 1
ATOM 2567 N N . SER B 1 13 ? 34.5 12.781 -49.375 1 26.75 13 SER B N 1
ATOM 2568 C CA . SER B 1 13 ? 33.844 12.211 -48.188 1 26.75 13 SER B CA 1
ATOM 2569 C C . SER B 1 13 ? 32.656 13.055 -47.75 1 26.75 13 SER B C 1
ATOM 2571 O O . SER B 1 13 ? 31.891 12.641 -46.875 1 26.75 13 SER B O 1
ATOM 2573 N N . VAL B 1 14 ? 32.719 14.352 -48 1 30.19 14 VAL B N 1
ATOM 2574 C CA . VAL B 1 14 ? 31.797 15.242 -47.281 1 30.19 14 VAL B CA 1
ATOM 2575 C C . VAL B 1 14 ? 30.375 15.055 -47.812 1 30.19 14 VAL B C 1
ATOM 2577 O O . VAL B 1 14 ? 29.406 15.305 -47.094 1 30.19 14 VAL B O 1
ATOM 2580 N N . LEU B 1 15 ? 30.297 14.891 -49.125 1 29.08 15 LEU B N 1
ATOM 2581 C CA . LEU B 1 15 ? 28.984 15.188 -49.719 1 29.08 15 LEU B CA 1
ATOM 2582 C C . LEU B 1 15 ? 27.953 14.148 -49.281 1 29.08 15 LEU B C 1
ATOM 2584 O O . LEU B 1 15 ? 26.766 14.328 -49.5 1 29.08 15 LEU B O 1
ATOM 2588 N N . LEU B 1 16 ? 28.422 12.898 -49.188 1 28.81 16 LEU B N 1
ATOM 2589 C CA . LEU B 1 16 ? 27.406 11.859 -49.125 1 28.81 16 LEU B CA 1
ATOM 2590 C C . LEU B 1 16 ? 26.547 12.023 -47.875 1 28.81 16 LEU B C 1
ATOM 2592 O O . LEU B 1 16 ? 25.672 11.195 -47.625 1 28.81 16 LEU B O 1
ATOM 2596 N N . ASN B 1 17 ? 26.969 12.859 -46.938 1 26.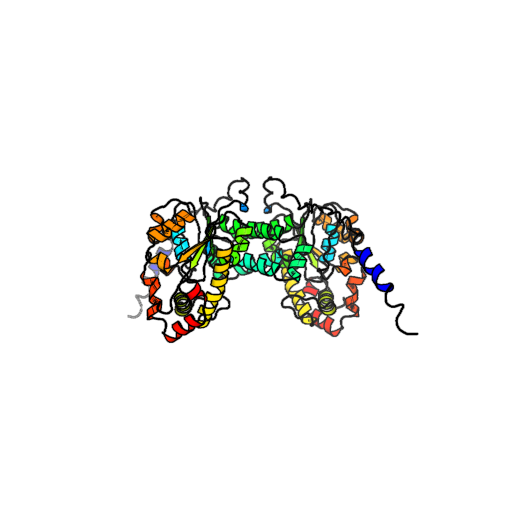91 17 ASN B N 1
ATOM 2597 C CA . ASN B 1 17 ? 26.25 12.93 -45.656 1 26.91 17 ASN B CA 1
ATOM 2598 C C . ASN B 1 17 ? 24.828 13.453 -45.844 1 26.91 17 ASN B C 1
ATOM 2600 O O . ASN B 1 17 ? 24.062 13.562 -44.875 1 26.91 17 ASN B O 1
ATOM 2604 N N . ALA B 1 18 ? 24.641 14.297 -46.812 1 27.84 18 ALA B N 1
ATOM 2605 C CA . ALA B 1 18 ? 23.438 15.133 -46.781 1 27.84 18 ALA B CA 1
ATOM 2606 C C . ALA B 1 18 ? 22.188 14.297 -46.969 1 27.84 18 ALA B C 1
ATOM 2608 O O . ALA B 1 18 ? 21.156 14.562 -46.312 1 27.84 18 ALA B O 1
ATOM 2609 N N . PHE B 1 19 ? 22.156 13.609 -48.062 1 29.58 19 PHE B N 1
ATOM 2610 C CA . PHE B 1 19 ? 20.859 13.328 -48.656 1 29.58 19 PHE B CA 1
ATOM 2611 C C . PHE B 1 19 ? 20.078 12.344 -47.781 1 29.58 19 PHE B C 1
ATOM 2613 O O . PHE B 1 19 ? 18.844 12.273 -47.875 1 29.58 19 PHE B O 1
ATOM 2620 N N . LEU B 1 20 ? 20.719 11.32 -47.25 1 27.97 20 LEU B N 1
ATOM 2621 C CA . LEU B 1 20 ? 19.781 10.289 -46.812 1 27.97 20 LEU B CA 1
ATOM 2622 C C . LEU B 1 20 ? 18.844 10.82 -45.75 1 27.97 20 LEU B C 1
ATOM 2624 O O . LEU B 1 20 ? 19.25 10.953 -44.594 1 27.97 20 LEU B O 1
ATOM 2628 N N . LEU B 1 21 ? 18.219 11.953 -45.969 1 29.16 21 LEU B N 1
ATOM 2629 C CA . LEU B 1 21 ? 17.109 12.5 -45.219 1 29.16 21 LEU B CA 1
ATOM 2630 C C . LEU B 1 21 ? 16.016 11.453 -45.031 1 29.16 21 LEU B C 1
ATOM 2632 O O . LEU B 1 21 ? 15.328 11.086 -46 1 29.16 21 LEU B O 1
ATOM 2636 N N . PHE B 1 22 ? 16.359 10.32 -44.344 1 26.91 22 PHE B N 1
ATOM 2637 C CA . PHE B 1 22 ? 15.461 9.234 -44 1 26.91 22 PHE B CA 1
ATOM 2638 C C . PHE B 1 22 ? 14.109 9.773 -43.531 1 26.91 22 PHE B C 1
ATOM 2640 O O . PHE B 1 22 ? 14.055 10.68 -42.688 1 26.91 22 PHE B O 1
ATOM 2647 N N . ILE B 1 23 ? 13.07 9.641 -44.375 1 29.77 23 ILE B N 1
ATOM 2648 C CA . ILE B 1 23 ? 11.633 9.68 -44.125 1 29.77 23 ILE B CA 1
ATOM 2649 C C . ILE B 1 23 ? 11.305 8.945 -42.844 1 29.77 23 ILE B C 1
ATOM 2651 O O . ILE B 1 23 ? 11.422 7.719 -42.75 1 29.77 23 ILE B O 1
ATOM 2655 N N . VAL B 1 24 ? 11.922 9.32 -41.75 1 28.42 24 VAL B N 1
ATOM 2656 C CA . VAL B 1 24 ? 11.391 8.844 -40.469 1 28.42 24 VAL B CA 1
ATOM 2657 C C . VAL B 1 24 ? 9.867 8.945 -40.469 1 28.42 24 VAL B C 1
ATOM 2659 O O . VAL B 1 24 ? 9.312 10.047 -40.438 1 28.42 24 VAL B O 1
ATOM 2662 N N . THR B 1 25 ? 9.188 8.203 -41.344 1 29.11 25 THR B N 1
ATOM 2663 C CA . THR B 1 25 ? 7.766 8 -41.062 1 29.11 25 THR B CA 1
ATOM 2664 C C . THR B 1 25 ? 7.504 7.828 -39.594 1 29.11 25 THR B C 1
ATOM 2666 O O . THR B 1 25 ? 8.031 6.906 -38.969 1 29.11 25 THR B O 1
ATOM 2669 N N . VAL B 1 26 ? 7.41 8.875 -38.875 1 29 26 VAL B N 1
ATOM 2670 C CA . VAL B 1 26 ? 6.719 8.953 -37.594 1 29 26 VAL B CA 1
ATOM 2671 C C . VAL B 1 26 ? 5.496 8.039 -37.594 1 29 26 VAL B C 1
ATOM 2673 O O . VAL B 1 26 ? 4.484 8.352 -38.219 1 29 26 VAL B O 1
ATOM 2676 N N . TYR B 1 27 ? 5.672 6.754 -37.938 1 28.91 27 TYR B N 1
ATOM 2677 C CA . TYR B 1 27 ? 4.551 5.91 -37.531 1 28.91 27 TYR B CA 1
ATOM 2678 C C . TYR B 1 27 ? 4.035 6.305 -36.156 1 28.91 27 TYR B C 1
ATOM 2680 O O . TYR B 1 27 ? 4.781 6.285 -35.188 1 28.91 27 TYR B O 1
ATOM 2688 N N . HIS B 1 28 ? 3.145 7.234 -36.094 1 28.19 28 HIS B N 1
ATOM 2689 C CA . HIS B 1 28 ? 2.219 7.434 -35 1 28.19 28 HIS B CA 1
ATOM 2690 C C . HIS B 1 28 ? 1.785 6.098 -34.406 1 28.19 28 HIS B C 1
ATOM 2692 O O . HIS B 1 28 ? 1.021 5.355 -35 1 28.19 28 HIS B O 1
ATOM 2698 N N . TYR B 1 29 ? 2.666 5.309 -33.938 1 24.78 29 TYR B N 1
ATOM 2699 C CA . TYR B 1 29 ? 2.094 4.352 -33 1 24.78 29 TYR B CA 1
ATOM 2700 C C . TYR B 1 29 ? 1.056 5.02 -32.094 1 24.78 29 TYR B C 1
ATOM 2702 O O . TYR B 1 29 ? 1.397 5.852 -31.25 1 24.78 29 TYR B O 1
ATOM 2710 N N . LYS B 1 30 ? -0.078 5.34 -32.656 1 29.92 30 LYS B N 1
ATOM 2711 C CA . LYS B 1 30 ? -1.247 5.469 -31.797 1 29.92 30 LYS B CA 1
ATOM 2712 C C . LYS B 1 30 ? -1.234 4.422 -30.688 1 29.92 30 LYS B C 1
ATOM 2714 O O . LYS B 1 30 ? -1.507 3.244 -30.938 1 29.92 30 LYS B O 1
ATOM 2719 N N . SER B 1 31 ? -0.242 4.426 -29.859 1 30.22 31 SER B N 1
ATOM 2720 C CA . SER B 1 31 ? -0.471 3.623 -28.672 1 30.22 31 SER B CA 1
ATOM 2721 C C . SER B 1 31 ? -1.945 3.623 -28.281 1 30.22 31 SER B C 1
ATOM 2723 O O . SER B 1 31 ? -2.535 4.684 -28.062 1 30.22 31 SER B O 1
ATOM 2725 N N . ASP B 1 32 ? -2.676 2.803 -28.828 1 31.22 32 ASP B N 1
ATOM 2726 C CA . ASP B 1 32 ? -4.02 2.531 -28.328 1 31.22 32 ASP B CA 1
ATOM 2727 C C . ASP B 1 32 ? -4.062 2.627 -26.797 1 31.22 32 ASP B C 1
ATOM 2729 O O . ASP B 1 32 ? -3.631 1.71 -26.109 1 31.22 32 ASP B O 1
ATOM 2733 N N . THR B 1 33 ? -3.648 3.705 -26.25 1 33.94 33 THR B N 1
ATOM 2734 C CA . THR B 1 33 ? -4.023 3.879 -24.844 1 33.94 33 THR B CA 1
ATOM 2735 C C . THR B 1 33 ? -5.418 3.316 -24.594 1 33.94 33 THR B C 1
ATOM 2737 O O . THR B 1 33 ? -6.383 3.701 -25.266 1 33.94 33 THR B O 1
ATOM 2740 N N . PRO B 1 34 ? -5.496 2.084 -24.172 1 34.75 34 PRO B N 1
ATOM 2741 C CA . PRO B 1 34 ? -6.887 1.672 -23.953 1 34.75 34 PRO B CA 1
ATOM 2742 C C . PRO B 1 34 ? -7.785 2.826 -23.516 1 34.75 34 PRO B C 1
ATOM 2744 O O . PRO B 1 34 ? -7.355 3.691 -22.75 1 34.75 34 PRO B O 1
ATOM 2747 N N . SER B 1 35 ? -8.656 3.281 -24.391 1 34.75 35 SER B N 1
ATOM 2748 C CA . SER B 1 35 ? -9.703 4.246 -24.062 1 34.75 35 SER B CA 1
ATOM 2749 C C . SER B 1 35 ? -10.195 4.055 -22.641 1 34.75 35 SER B C 1
ATOM 2751 O O . SER B 1 35 ? -10.312 2.926 -22.156 1 34.75 35 SER B O 1
ATOM 2753 N N . ALA B 1 36 ? -10.031 5.016 -21.766 1 37.78 36 ALA B N 1
ATOM 2754 C CA . ALA B 1 36 ? -10.734 4.969 -20.5 1 37.78 36 ALA B CA 1
ATOM 2755 C C . ALA B 1 36 ? -12.094 4.289 -20.641 1 37.78 36 ALA B C 1
ATOM 2757 O O . ALA B 1 36 ? -12.859 4.617 -21.547 1 37.78 36 ALA B O 1
ATOM 2758 N N . PRO B 1 37 ? -12.203 2.924 -20.125 1 37.19 37 PRO B N 1
ATOM 2759 C CA . PRO B 1 37 ? -13.5 2.279 -20.375 1 37.19 37 PRO B CA 1
ATOM 2760 C C . PRO B 1 37 ? -14.664 3.266 -20.344 1 37.19 37 PRO B C 1
ATOM 2762 O O . PRO B 1 37 ? -14.578 4.316 -19.703 1 37.19 37 PRO B O 1
ATOM 2765 N N . THR B 1 38 ? -15.625 3.176 -21.203 1 37.25 38 THR B N 1
ATOM 2766 C CA . THR B 1 38 ? -16.938 3.83 -21.281 1 37.25 38 THR B CA 1
ATOM 2767 C C . THR B 1 38 ? -17.578 3.928 -19.906 1 37.25 38 THR B C 1
ATOM 2769 O O . THR B 1 38 ? -17.281 3.123 -19.016 1 37.25 38 THR B O 1
ATOM 2772 N N . SER B 1 39 ? -18.359 5.062 -19.484 1 40 39 SER B N 1
ATOM 2773 C CA . SER B 1 39 ? -19.031 5.719 -18.359 1 40 39 SER B CA 1
ATOM 2774 C C . SER B 1 39 ? -19.891 4.738 -17.578 1 40 39 SER B C 1
ATOM 2776 O O . SER B 1 39 ? -20.688 5.145 -16.734 1 40 39 SER B O 1
ATOM 2778 N N . SER B 1 40 ? -20.109 3.414 -18 1 43.66 40 SER B N 1
ATOM 2779 C CA . SER B 1 40 ? -20.984 2.688 -17.094 1 43.66 40 SER B CA 1
ATOM 2780 C C . SER B 1 40 ? -20.281 2.383 -15.773 1 43.66 40 SER B C 1
ATOM 2782 O O . SER B 1 40 ? -19.094 2.1 -15.75 1 43.66 40 SER B O 1
ATOM 2784 N N . CYS B 1 41 ? -20.953 2.812 -14.719 1 51.34 41 CYS B N 1
ATOM 2785 C CA . CYS B 1 41 ? -20.422 2.514 -13.391 1 51.34 41 CYS B CA 1
ATOM 2786 C C . CYS B 1 41 ? -19.984 1.056 -13.297 1 51.34 41 CYS B C 1
ATOM 2788 O O . CYS B 1 41 ? -20.797 0.148 -13.516 1 51.34 41 CYS B O 1
ATOM 2790 N N . PRO B 1 42 ? -18.719 0.802 -13.312 1 57.75 42 PRO B N 1
ATOM 2791 C CA . PRO B 1 42 ? -18.281 -0.592 -13.195 1 57.75 42 PRO B CA 1
ATOM 2792 C C . PRO B 1 42 ? -19.031 -1.353 -12.102 1 57.75 42 PRO B C 1
ATOM 2794 O O . PRO B 1 42 ? -19.5 -0.747 -11.133 1 57.75 42 PRO B O 1
ATOM 2797 N N . PRO B 1 43 ? -19.453 -2.568 -12.461 1 60.78 43 PRO B N 1
ATOM 2798 C CA . PRO B 1 43 ? -20.078 -3.381 -11.422 1 60.78 43 PRO B CA 1
ATOM 2799 C C . PRO B 1 43 ? -19.297 -3.389 -10.109 1 60.78 43 PRO B C 1
ATOM 2801 O O . PRO B 1 43 ? -18.094 -3.102 -10.109 1 60.78 43 PRO B O 1
ATOM 2804 N N . ASP B 1 44 ? -20 -3.631 -9.086 1 75.25 44 ASP B N 1
ATOM 2805 C CA . ASP B 1 44 ? -19.422 -3.805 -7.758 1 75.25 44 ASP B CA 1
ATOM 2806 C C . ASP B 1 44 ? -18.328 -4.879 -7.77 1 75.25 44 ASP B C 1
ATOM 2808 O O . ASP B 1 44 ? -18.594 -6.027 -8.133 1 75.25 44 ASP B O 1
ATOM 2812 N N . PRO B 1 45 ? -17.188 -4.48 -7.52 1 78.69 45 PRO B N 1
ATOM 2813 C CA . PRO B 1 45 ? -16.078 -5.438 -7.531 1 78.69 45 PRO B CA 1
ATOM 2814 C C . PRO B 1 45 ? -16.359 -6.695 -6.719 1 78.69 45 PRO B C 1
ATOM 2816 O O . PRO B 1 45 ? -15.82 -7.762 -7.004 1 78.69 45 PRO B O 1
ATOM 2819 N N . SER B 1 46 ? -17.219 -6.586 -5.785 1 78.44 46 SER B N 1
ATOM 2820 C CA . SER B 1 46 ? -17.5 -7.723 -4.91 1 78.44 46 SER B CA 1
ATOM 2821 C C . SER B 1 46 ? -18.25 -8.82 -5.656 1 78.44 46 SER B C 1
ATOM 2823 O O . SER B 1 46 ? -18.266 -9.977 -5.223 1 78.44 46 SER B O 1
ATOM 2825 N N . GLU B 1 47 ? -18.75 -8.484 -6.754 1 81.62 47 GLU B N 1
ATOM 2826 C CA . GLU B 1 47 ? -19.547 -9.453 -7.492 1 81.62 47 GLU B CA 1
ATOM 2827 C C . GLU B 1 47 ? -18.734 -10.094 -8.617 1 81.62 47 GLU B C 1
ATOM 2829 O O . GLU B 1 47 ? -19.234 -10.984 -9.312 1 81.62 47 GLU B O 1
ATOM 2834 N N . ARG B 1 48 ? -17.531 -9.688 -8.672 1 86 48 ARG B N 1
ATOM 2835 C CA . ARG B 1 48 ? -16.703 -10.203 -9.758 1 86 48 ARG B CA 1
ATOM 2836 C C . ARG B 1 48 ? -16.078 -11.539 -9.383 1 86 48 ARG B C 1
ATOM 2838 O O . ARG B 1 48 ? -15.477 -11.664 -8.32 1 86 48 ARG B O 1
ATOM 2845 N N . PRO B 1 49 ? -16.25 -12.523 -10.219 1 93.06 49 PRO B N 1
ATOM 2846 C CA . PRO B 1 49 ? -15.648 -13.836 -9.953 1 93.06 49 PRO B CA 1
ATOM 2847 C C . PRO B 1 49 ? -14.18 -13.914 -10.367 1 93.06 49 PRO B C 1
ATOM 2849 O O . PRO B 1 49 ? -13.828 -14.695 -11.242 1 93.06 49 PRO B O 1
ATOM 2852 N N . TYR B 1 50 ? -13.359 -13.156 -9.711 1 97.81 50 TYR B N 1
ATOM 2853 C CA . TYR B 1 50 ? -11.938 -13.172 -10.039 1 97.81 50 TYR B CA 1
ATOM 2854 C C . TYR B 1 50 ? -11.32 -14.539 -9.766 1 97.81 50 TYR B C 1
ATOM 2856 O O . TYR B 1 50 ? -11.789 -15.273 -8.891 1 97.81 50 TYR B O 1
ATOM 2864 N N . ILE B 1 51 ? -10.383 -14.859 -10.578 1 98.75 51 ILE B N 1
ATOM 2865 C CA . ILE B 1 51 ? -9.555 -16.031 -10.328 1 98.75 51 ILE B CA 1
ATOM 2866 C C . ILE B 1 51 ? -8.211 -15.602 -9.742 1 98.75 51 ILE B C 1
ATOM 2868 O O . ILE B 1 51 ? -7.52 -14.758 -10.32 1 98.75 51 ILE B O 1
ATOM 2872 N N . PHE B 1 52 ? -7.867 -16.094 -8.578 1 98.81 52 PHE B N 1
ATOM 2873 C CA . PHE B 1 52 ? -6.555 -15.844 -7.984 1 98.81 52 PHE B CA 1
ATOM 2874 C C . PHE B 1 52 ? -5.695 -17.109 -8.031 1 98.81 52 PHE B C 1
ATOM 2876 O O . PHE B 1 52 ? -6.105 -18.156 -7.547 1 98.81 52 PHE B O 1
ATOM 2883 N N . ILE B 1 53 ? -4.547 -16.953 -8.648 1 98.81 53 ILE B N 1
ATOM 2884 C CA . ILE B 1 53 ? -3.588 -18.062 -8.711 1 98.81 53 ILE B CA 1
ATOM 2885 C C . ILE B 1 53 ? -2.416 -17.766 -7.773 1 98.81 53 ILE B C 1
ATOM 2887 O O . ILE B 1 53 ? -1.855 -16.672 -7.785 1 98.81 53 ILE B O 1
ATOM 2891 N N . GLY B 1 54 ? -2.1 -18.75 -6.969 1 98.5 54 GLY B N 1
ATOM 2892 C CA . GLY B 1 54 ? -0.97 -18.562 -6.074 1 98.5 54 GLY B CA 1
ATOM 2893 C C . GLY B 1 54 ? -0.306 -19.859 -5.664 1 98.5 54 GLY B C 1
ATOM 2894 O O . GLY B 1 54 ? -0.715 -20.938 -6.102 1 98.5 54 GLY B O 1
ATOM 2895 N N . GLY B 1 55 ? 0.716 -19.766 -4.898 1 98.56 55 GLY B N 1
ATOM 2896 C CA . GLY B 1 55 ? 1.592 -20.812 -4.383 1 98.56 55 GLY B CA 1
ATOM 2897 C C . GLY B 1 55 ? 2.957 -20.281 -3.973 1 98.56 55 GLY B C 1
ATOM 2898 O O . GLY B 1 55 ? 3.26 -19.109 -4.164 1 98.56 55 GLY B O 1
ATOM 2899 N N . VAL B 1 56 ? 3.719 -21.203 -3.387 1 98.31 56 VAL B N 1
ATOM 2900 C CA . VAL B 1 56 ? 5.078 -20.812 -3.031 1 98.31 56 VAL B CA 1
ATOM 2901 C C . VAL B 1 56 ? 5.895 -20.562 -4.301 1 98.31 56 VAL B C 1
ATOM 2903 O O . VAL B 1 56 ? 5.781 -21.328 -5.27 1 98.31 56 VAL B O 1
ATOM 2906 N N . PRO B 1 57 ? 6.723 -19.453 -4.363 1 96.5 57 PRO B N 1
ATOM 2907 C CA . PRO B 1 57 ? 7.578 -19.25 -5.535 1 96.5 57 PRO B CA 1
ATOM 2908 C C . PRO B 1 57 ? 8.336 -20.516 -5.938 1 96.5 57 PRO B C 1
ATOM 2910 O O . PRO B 1 57 ? 8.844 -21.234 -5.074 1 96.5 57 PRO B O 1
ATOM 2913 N N . SER B 1 58 ? 8.359 -20.781 -7.273 1 95.62 58 SER B N 1
ATOM 2914 C CA . SER B 1 58 ? 9.016 -21.953 -7.855 1 95.62 58 SER B CA 1
ATOM 2915 C C . SER B 1 58 ? 8.125 -23.188 -7.785 1 95.62 58 SER B C 1
ATOM 2917 O O . SER B 1 58 ? 8.602 -24.312 -7.945 1 95.62 58 SER B O 1
ATOM 2919 N N . SER B 1 59 ? 6.832 -22.969 -7.582 1 97.38 59 SER B N 1
ATOM 2920 C CA . SER B 1 59 ? 5.918 -24.109 -7.484 1 97.38 59 SER B CA 1
ATOM 2921 C C . SER B 1 59 ? 5.156 -24.312 -8.789 1 97.38 59 SER B C 1
ATOM 2923 O O . SER B 1 59 ? 4.316 -25.203 -8.891 1 97.38 59 SER B O 1
ATOM 2925 N N . GLY B 1 60 ? 5.359 -23.469 -9.797 1 96.44 60 GLY B N 1
ATOM 2926 C CA . GLY B 1 60 ? 4.73 -23.672 -11.094 1 96.44 60 GLY B CA 1
ATOM 2927 C C . GLY B 1 60 ? 3.566 -22.734 -11.344 1 96.44 60 GLY B C 1
ATOM 2928 O O . GLY B 1 60 ? 2.719 -23 -12.195 1 96.44 60 GLY B O 1
ATOM 2929 N N . THR B 1 61 ? 3.471 -21.594 -10.586 1 97.12 61 THR B N 1
ATOM 2930 C CA . THR B 1 61 ? 2.352 -20.672 -10.695 1 97.12 61 THR B CA 1
ATOM 2931 C C . THR B 1 61 ? 2.391 -19.922 -12.023 1 97.12 61 THR B C 1
ATOM 2933 O O . THR B 1 61 ? 1.344 -19.609 -12.602 1 97.12 61 THR B O 1
ATOM 2936 N N . THR B 1 62 ? 3.576 -19.672 -12.547 1 95.94 62 THR B N 1
ATOM 2937 C CA . THR B 1 62 ? 3.697 -18.984 -13.828 1 95.94 62 THR B CA 1
ATOM 2938 C C . THR B 1 62 ? 3.188 -19.875 -14.961 1 95.94 62 THR B C 1
ATOM 2940 O O . THR B 1 62 ? 2.482 -19.406 -15.859 1 95.94 62 THR B O 1
ATOM 2943 N N . LEU B 1 63 ? 3.545 -21.156 -14.938 1 96.44 63 LEU B N 1
ATOM 2944 C CA . LEU B 1 63 ? 3.012 -22.094 -15.922 1 96.44 63 LEU B CA 1
ATOM 2945 C C . LEU B 1 63 ? 1.487 -22.125 -15.867 1 96.44 63 LEU B C 1
ATOM 2947 O O . LEU B 1 63 ? 0.825 -22.094 -16.906 1 96.44 63 LEU B O 1
ATOM 2951 N N . MET B 1 64 ? 0.952 -22.172 -14.656 1 97.62 64 MET B N 1
ATOM 2952 C CA . MET B 1 64 ? -0.496 -22.203 -14.469 1 97.62 64 MET B CA 1
ATOM 2953 C C . MET B 1 64 ? -1.155 -20.984 -15.102 1 97.62 64 MET B C 1
ATOM 2955 O O . MET B 1 64 ? -2.148 -21.125 -15.82 1 97.62 64 MET B O 1
ATOM 2959 N N . ARG B 1 65 ? -0.613 -19.781 -14.867 1 96.69 65 ARG B N 1
ATOM 2960 C CA . ARG B 1 65 ? -1.256 -18.594 -15.391 1 96.69 65 ARG B CA 1
ATOM 2961 C C . ARG B 1 65 ? -1.134 -18.516 -16.906 1 96.69 65 ARG B C 1
ATOM 2963 O O . ARG B 1 65 ? -2.053 -18.062 -17.594 1 96.69 65 ARG B O 1
ATOM 2970 N N . VAL B 1 66 ? -0.004 -19.031 -17.484 1 96.69 66 VAL B N 1
ATOM 2971 C CA . VAL B 1 66 ? 0.143 -18.953 -18.938 1 96.69 66 VAL B CA 1
ATOM 2972 C C . VAL B 1 66 ? -0.82 -19.938 -19.594 1 96.69 66 VAL B C 1
ATOM 2974 O O . VAL B 1 66 ? -1.337 -19.672 -20.688 1 96.69 66 VAL B O 1
ATOM 2977 N N . ILE B 1 67 ? -1.039 -21.062 -18.984 1 97.69 67 ILE B N 1
ATOM 2978 C CA . ILE B 1 67 ? -2.018 -22.047 -19.469 1 97.69 67 ILE B CA 1
ATOM 2979 C C . ILE B 1 67 ? -3.404 -21.406 -19.5 1 97.69 67 ILE B C 1
ATOM 2981 O O . ILE B 1 67 ? -4.109 -21.484 -20.5 1 97.69 67 ILE B O 1
ATOM 2985 N N . LEU B 1 68 ? -3.781 -20.703 -18.438 1 98.06 68 LEU B N 1
ATOM 2986 C CA . LEU B 1 68 ? -5.098 -20.078 -18.359 1 98.06 68 LEU B CA 1
ATOM 2987 C C . LEU B 1 68 ? -5.184 -18.891 -19.312 1 98.06 68 LEU B C 1
ATOM 2989 O O . LEU B 1 68 ? -6.23 -18.641 -19.922 1 98.06 68 LEU B O 1
ATOM 2993 N N . ASP B 1 69 ? -4.066 -18.156 -19.5 1 97.06 69 ASP B N 1
ATOM 2994 C CA . ASP B 1 69 ? -4.012 -17.031 -20.406 1 97.06 69 ASP B CA 1
ATOM 2995 C C . ASP B 1 69 ? -4.234 -17.469 -21.844 1 97.06 69 ASP B C 1
ATOM 2997 O O . ASP B 1 69 ? -4.617 -16.656 -22.703 1 97.06 69 ASP B O 1
ATOM 3001 N N . ALA B 1 70 ? -3.895 -18.719 -22.094 1 97.5 70 ALA B N 1
ATOM 3002 C CA . ALA B 1 70 ? -4.066 -19.234 -23.453 1 97.5 70 ALA B CA 1
ATOM 3003 C C . ALA B 1 70 ? -5.547 -19.406 -23.781 1 97.5 70 ALA B C 1
ATOM 3005 O O . ALA B 1 70 ? -5.914 -19.531 -24.953 1 97.5 70 ALA B O 1
ATOM 3006 N N . HIS B 1 71 ? -6.402 -19.578 -22.766 1 97.88 71 HIS B N 1
ATOM 3007 C CA . HIS B 1 71 ? -7.844 -19.656 -22.969 1 97.88 71 HIS B CA 1
ATOM 3008 C C . HIS B 1 71 ? -8.406 -18.328 -23.469 1 97.88 71 HIS B C 1
ATOM 3010 O O . HIS B 1 71 ? -8.109 -17.281 -22.891 1 97.88 71 HIS B O 1
ATOM 3016 N N . PRO B 1 72 ? -9.242 -18.297 -24.438 1 96.81 72 PRO B N 1
ATOM 3017 C CA . PRO B 1 72 ? -9.727 -17.047 -25 1 96.81 72 PRO B CA 1
ATOM 3018 C C . PRO B 1 72 ? -10.594 -16.25 -24.031 1 96.81 72 PRO B C 1
ATOM 3020 O O . PRO B 1 72 ? -10.727 -15.031 -24.156 1 96.81 72 PRO B O 1
ATOM 3023 N N . ASP B 1 73 ? -11.141 -16.938 -23.047 1 97.31 73 ASP B N 1
ATOM 3024 C CA . ASP B 1 73 ? -12.07 -16.281 -22.141 1 97.31 73 ASP B CA 1
ATOM 3025 C C . ASP B 1 73 ? -11.383 -15.875 -20.844 1 97.31 73 ASP B C 1
ATOM 3027 O O . ASP B 1 73 ? -12.031 -15.406 -19.906 1 97.31 73 ASP B O 1
ATOM 3031 N N . ILE B 1 74 ? -10.062 -16.109 -20.719 1 97.69 74 ILE B N 1
ATOM 3032 C CA . ILE B 1 74 ? -9.367 -15.828 -19.469 1 97.69 74 ILE B CA 1
ATOM 3033 C C . ILE B 1 74 ? -8.195 -14.891 -19.719 1 97.69 74 ILE B C 1
ATOM 3035 O O . ILE B 1 74 ? -7.453 -15.062 -20.688 1 97.69 74 ILE B O 1
ATOM 3039 N N . ARG B 1 75 ? -8.078 -13.852 -18.922 1 96.81 75 ARG B N 1
ATOM 3040 C CA . ARG B 1 75 ? -6.902 -12.984 -18.922 1 96.81 75 ARG B CA 1
ATOM 3041 C C . ARG B 1 75 ? -6.293 -12.875 -17.531 1 96.81 75 ARG B C 1
ATOM 3043 O O . ARG B 1 75 ? -6.906 -12.32 -16.625 1 96.81 75 ARG B O 1
ATOM 3050 N N . CYS B 1 76 ? -5.137 -13.375 -17.328 1 95.94 76 CYS B N 1
ATOM 3051 C CA . CYS B 1 76 ? -4.406 -13.273 -16.062 1 95.94 76 CYS B CA 1
ATOM 3052 C C . CYS B 1 76 ? -3.354 -12.172 -16.141 1 95.94 76 CYS B C 1
ATOM 3054 O O . CYS B 1 76 ? -3.355 -11.25 -15.312 1 95.94 76 CYS B O 1
ATOM 3056 N N . GLY B 1 77 ? -2.453 -12.312 -17.109 1 92.81 77 GLY B N 1
ATOM 3057 C CA . GLY B 1 77 ? -1.382 -11.336 -17.266 1 92.81 77 GLY B CA 1
ATOM 3058 C C . GLY B 1 77 ? -0.165 -11.664 -16.422 1 92.81 77 GLY B C 1
ATOM 3059 O O . GLY B 1 77 ? -0.125 -12.695 -15.742 1 92.81 77 GLY B O 1
ATOM 3060 N N . GLU B 1 78 ? 0.838 -10.773 -16.453 1 94.06 78 GLU B N 1
ATOM 3061 C CA . GLU B 1 78 ? 2.117 -10.961 -15.773 1 94.06 78 GLU B CA 1
ATOM 3062 C C . GLU B 1 78 ? 2.008 -10.633 -14.281 1 94.06 78 GLU B C 1
ATOM 3064 O O . GLU B 1 78 ? 1.044 -10 -13.852 1 94.06 78 GLU B O 1
ATOM 3069 N N . GLU B 1 79 ? 2.971 -11.078 -13.57 1 93.06 79 GLU B N 1
ATOM 3070 C CA . GLU B 1 79 ? 3.049 -10.797 -12.141 1 93.06 79 GLU B CA 1
ATOM 3071 C C . GLU B 1 79 ? 3.217 -9.305 -11.875 1 93.06 79 GLU B C 1
ATOM 3073 O O . GLU B 1 79 ? 4.043 -8.648 -12.516 1 93.06 79 GLU B O 1
ATOM 3078 N N . THR B 1 80 ? 2.414 -8.805 -10.953 1 92.19 80 THR B N 1
ATOM 3079 C CA . THR B 1 80 ? 2.498 -7.383 -10.656 1 92.19 80 THR B CA 1
ATOM 3080 C C . THR B 1 80 ? 3.113 -7.152 -9.273 1 92.19 80 THR B C 1
ATOM 3082 O O . THR B 1 80 ? 3.783 -6.141 -9.047 1 92.19 80 THR B O 1
ATOM 3085 N N . ARG B 1 81 ? 2.812 -7.945 -8.305 1 93.12 81 ARG B N 1
ATOM 3086 C CA . ARG B 1 81 ? 3.266 -7.934 -6.918 1 93.12 81 ARG B CA 1
ATOM 3087 C C . ARG B 1 81 ? 2.527 -6.867 -6.113 1 93.12 81 ARG B C 1
ATOM 3089 O O . ARG B 1 81 ? 2.814 -6.668 -4.93 1 93.12 81 ARG B O 1
ATOM 3096 N N . LEU B 1 82 ? 1.546 -6.223 -6.727 1 95.56 82 LEU B N 1
ATOM 3097 C CA . LEU B 1 82 ? 0.812 -5.16 -6.043 1 95.56 82 LEU B CA 1
ATOM 3098 C C . LEU B 1 82 ? -0.208 -5.742 -5.07 1 95.56 82 LEU B C 1
ATOM 3100 O O . LEU B 1 82 ? -0.387 -5.223 -3.967 1 95.56 82 LEU B O 1
ATOM 3104 N N . VAL B 1 83 ? -0.846 -6.855 -5.477 1 97.31 83 VAL B N 1
ATOM 3105 C CA . VAL B 1 83 ? -1.92 -7.434 -4.676 1 97.31 83 VAL B CA 1
ATOM 3106 C C . VAL B 1 83 ? -1.356 -7.957 -3.357 1 97.31 83 VAL B C 1
ATOM 3108 O O . VAL B 1 83 ? -1.84 -7.598 -2.281 1 97.31 83 VAL B O 1
ATOM 3111 N N . PRO B 1 84 ? -0.277 -8.719 -3.379 1 96.38 84 PRO B N 1
ATOM 3112 C CA . PRO B 1 84 ? 0.26 -9.148 -2.088 1 96.38 84 PRO B CA 1
ATOM 3113 C C . PRO B 1 84 ? 0.767 -7.984 -1.238 1 96.38 84 PRO B C 1
ATOM 3115 O O . PRO B 1 84 ? 0.7 -8.039 -0.008 1 96.38 84 PRO B O 1
ATOM 3118 N N . ARG B 1 85 ? 1.27 -6.961 -1.857 1 94.5 85 ARG B N 1
ATOM 3119 C CA . ARG B 1 85 ? 1.808 -5.824 -1.114 1 94.5 85 ARG B CA 1
ATOM 3120 C C . ARG B 1 85 ? 0.706 -5.098 -0.353 1 94.5 85 ARG B C 1
ATOM 3122 O O . ARG B 1 85 ? 0.875 -4.758 0.82 1 94.5 85 ARG B O 1
ATOM 3129 N N . ILE B 1 86 ? -0.408 -4.852 -1.002 1 96.94 86 ILE B N 1
ATOM 3130 C CA . ILE B 1 86 ? -1.493 -4.145 -0.328 1 96.94 86 ILE B CA 1
ATOM 3131 C C . ILE B 1 86 ? -2.09 -5.035 0.759 1 96.94 86 ILE B C 1
ATOM 3133 O O . ILE B 1 86 ? -2.514 -4.543 1.809 1 96.94 86 ILE B O 1
ATOM 3137 N N . LEU B 1 87 ? -2.145 -6.305 0.501 1 97.5 87 LEU B N 1
ATOM 3138 C CA . LEU B 1 87 ? -2.67 -7.242 1.49 1 97.5 87 LEU B CA 1
ATOM 3139 C C . LEU B 1 87 ? -1.77 -7.297 2.719 1 97.5 87 LEU B C 1
ATOM 3141 O O . LEU B 1 87 ? -2.258 -7.379 3.85 1 97.5 87 LEU B O 1
ATOM 3145 N N . GLN B 1 88 ? -0.475 -7.293 2.479 1 95.06 88 GLN B N 1
ATOM 3146 C CA . GLN B 1 88 ? 0.475 -7.258 3.584 1 95.06 88 GLN B CA 1
ATOM 3147 C C . GLN B 1 88 ? 0.324 -5.977 4.398 1 95.06 88 GLN B C 1
ATOM 3149 O O . GLN B 1 88 ? 0.393 -6 5.629 1 95.06 88 GLN B O 1
ATOM 3154 N N . MET B 1 89 ? 0.169 -4.887 3.729 1 93.62 89 MET B N 1
ATOM 3155 C CA . MET B 1 89 ? -0.053 -3.611 4.406 1 93.62 89 MET B CA 1
ATOM 3156 C C . MET B 1 89 ? -1.313 -3.662 5.262 1 93.62 89 MET B C 1
ATOM 3158 O O . MET B 1 89 ? -1.3 -3.246 6.422 1 93.62 89 MET B O 1
ATOM 3162 N N . LYS B 1 90 ? -2.363 -4.168 4.691 1 95.25 90 LYS B N 1
ATOM 3163 C CA . LYS B 1 90 ? -3.621 -4.324 5.418 1 95.25 90 LYS B CA 1
ATOM 3164 C C . LYS B 1 90 ? -3.432 -5.176 6.668 1 95.25 90 LYS B C 1
ATOM 3166 O O . LYS B 1 90 ? -3.959 -4.852 7.734 1 95.25 90 LYS B O 1
ATOM 3171 N N . GLU B 1 91 ? -2.713 -6.234 6.484 1 94.31 91 GLU B N 1
ATOM 3172 C CA . GLU B 1 91 ? -2.449 -7.125 7.609 1 94.31 91 GLU B CA 1
ATOM 3173 C C . GLU B 1 91 ? -1.688 -6.402 8.719 1 94.31 91 GLU B C 1
ATOM 3175 O O . GLU B 1 91 ? -1.972 -6.594 9.898 1 94.31 91 GLU B O 1
ATOM 3180 N N . ARG B 1 92 ? -0.767 -5.609 8.352 1 91.5 92 ARG B N 1
ATOM 3181 C CA . ARG B 1 92 ? -0.004 -4.84 9.328 1 91.5 92 ARG B CA 1
ATOM 3182 C C . ARG B 1 92 ? -0.901 -3.852 10.07 1 91.5 92 ARG B C 1
ATOM 3184 O O . ARG B 1 92 ? -0.765 -3.668 11.281 1 91.5 92 ARG B O 1
ATOM 3191 N N . TRP B 1 93 ? -1.771 -3.252 9.328 1 89.81 93 TRP B N 1
ATOM 3192 C CA . TRP B 1 93 ? -2.715 -2.32 9.938 1 89.81 93 TRP B CA 1
ATOM 3193 C C . TRP B 1 93 ? -3.605 -3.029 10.953 1 89.81 93 TRP B C 1
ATOM 3195 O O . TRP B 1 93 ? -3.938 -2.465 11.992 1 89.81 93 TRP B O 1
ATOM 3205 N N . ARG B 1 94 ? -3.986 -4.184 10.656 1 89.19 94 ARG B N 1
ATOM 3206 C CA . ARG B 1 94 ? -4.895 -4.957 11.5 1 89.19 94 ARG B CA 1
ATOM 3207 C C . ARG B 1 94 ? -4.172 -5.492 12.734 1 89.19 94 ARG B C 1
ATOM 3209 O O . ARG B 1 94 ? -4.711 -5.453 13.836 1 89.19 94 ARG B O 1
ATOM 3216 N N . LYS B 1 95 ? -2.998 -5.953 12.539 1 88.62 95 LYS B N 1
ATOM 3217 C CA . LYS B 1 95 ? -2.262 -6.621 13.609 1 88.62 95 LYS B CA 1
ATOM 3218 C C . LYS B 1 95 ? -1.629 -5.609 14.562 1 88.62 95 LYS B C 1
ATOM 3220 O O . LYS B 1 95 ? -1.423 -5.898 15.742 1 88.62 95 LYS B O 1
ATOM 3225 N N . GLY B 1 96 ? -1.257 -4.465 14.016 1 90 96 GLY B N 1
ATOM 3226 C CA . GLY B 1 96 ? -0.734 -3.416 14.875 1 90 96 GLY B CA 1
ATOM 3227 C C . GLY B 1 96 ? -1.794 -2.787 15.766 1 90 96 GLY B C 1
ATOM 3228 O O . GLY B 1 96 ? -2.641 -2.029 15.281 1 90 96 GLY B O 1
ATOM 3229 N N . LYS B 1 97 ? -1.747 -3.029 17.031 1 87.56 97 LYS B N 1
ATOM 3230 C CA . LYS B 1 97 ? -2.793 -2.586 17.938 1 87.56 97 LYS B CA 1
ATOM 3231 C C . LYS B 1 97 ? -2.996 -1.076 17.859 1 87.56 97 LYS B C 1
ATOM 3233 O O . LYS B 1 97 ? -4.129 -0.602 17.734 1 87.56 97 LYS B O 1
ATOM 3238 N N . ARG B 1 98 ? -1.949 -0.353 17.906 1 87.25 98 ARG B N 1
ATOM 3239 C CA . ARG B 1 98 ? -2.039 1.104 17.875 1 87.25 98 ARG B CA 1
ATOM 3240 C C . ARG B 1 98 ? -2.553 1.598 16.531 1 87.25 98 ARG B C 1
ATOM 3242 O O . ARG B 1 98 ? -3.406 2.484 16.469 1 87.25 98 ARG B O 1
ATOM 3249 N N . GLU B 1 99 ? -2.027 1.025 15.492 1 88.69 99 GLU B N 1
ATOM 3250 C CA . GLU B 1 99 ? -2.441 1.414 14.148 1 88.69 99 GLU B CA 1
ATOM 3251 C C . GLU B 1 99 ? -3.91 1.077 13.906 1 88.69 99 GLU B C 1
ATOM 3253 O O . GLU B 1 99 ? -4.652 1.886 13.344 1 88.69 99 GLU B O 1
ATOM 3258 N N . HIS B 1 100 ? -4.293 -0.048 14.32 1 90.88 100 HIS B N 1
ATOM 3259 C CA . HIS B 1 100 ? -5.684 -0.469 14.164 1 90.88 100 HIS B CA 1
ATOM 3260 C C . HIS B 1 100 ? -6.629 0.478 14.891 1 90.88 100 HIS B C 1
ATOM 3262 O O . HIS B 1 100 ? -7.652 0.886 14.344 1 90.88 100 HIS B O 1
ATOM 3268 N N . LYS B 1 101 ? -6.297 0.777 16.109 1 91.06 101 LYS B N 1
ATOM 3269 C CA . LYS B 1 101 ? -7.121 1.683 16.906 1 91.06 101 LYS B CA 1
ATOM 3270 C C . LYS B 1 101 ? -7.184 3.068 16.281 1 91.06 101 LYS B C 1
ATOM 3272 O O . LYS B 1 101 ? -8.242 3.703 16.266 1 91.06 101 LYS B O 1
ATOM 3277 N N . ARG B 1 102 ? -6.105 3.531 15.727 1 90.94 102 ARG B N 1
ATOM 3278 C CA . ARG B 1 102 ? -6.059 4.82 15.047 1 90.94 102 ARG B CA 1
ATOM 3279 C C . ARG B 1 102 ? -7.023 4.852 13.867 1 90.94 102 ARG B C 1
ATOM 3281 O O . ARG B 1 102 ? -7.789 5.805 13.711 1 90.94 102 ARG B O 1
ATOM 3288 N N . LEU B 1 103 ? -6.949 3.809 13.086 1 92.44 103 LEU B N 1
ATOM 3289 C CA . LEU B 1 103 ? -7.82 3.729 11.922 1 92.44 103 LEU B CA 1
ATOM 3290 C C . LEU B 1 103 ? -9.281 3.65 12.336 1 92.44 103 LEU B C 1
ATOM 3292 O O . LEU B 1 103 ? -10.141 4.305 11.742 1 92.44 103 LEU B O 1
ATOM 3296 N N . ASP B 1 104 ? -9.5 2.949 13.391 1 90.56 104 ASP B N 1
ATOM 3297 C CA . ASP B 1 104 ? -10.859 2.834 13.898 1 90.56 104 ASP B CA 1
ATOM 3298 C C . ASP B 1 104 ? -11.391 4.188 14.375 1 90.56 104 ASP B C 1
ATOM 3300 O O . ASP B 1 104 ? -12.531 4.555 14.078 1 90.56 104 ASP B O 1
ATOM 3304 N N . GLU B 1 105 ? -10.578 4.902 15.086 1 88.88 105 GLU B N 1
ATOM 3305 C CA . GLU B 1 105 ? -10.961 6.219 15.586 1 88.88 105 GLU B CA 1
ATOM 3306 C C . GLU B 1 105 ? -11.164 7.211 14.445 1 88.88 105 GLU B C 1
ATOM 3308 O O . GLU B 1 105 ? -11.906 8.18 14.578 1 88.88 105 GLU B O 1
ATOM 3313 N N . ALA B 1 106 ? -10.492 6.91 13.344 1 88.88 106 ALA B N 1
ATOM 3314 C CA . ALA B 1 106 ? -10.609 7.773 12.172 1 88.88 106 ALA B CA 1
ATOM 3315 C C . ALA B 1 106 ? -11.805 7.367 11.312 1 88.88 106 ALA B C 1
ATOM 3317 O O . ALA B 1 106 ? -12 7.895 10.219 1 88.88 106 ALA B O 1
ATOM 3318 N N . GLY B 1 107 ? -12.586 6.406 11.75 1 87.88 107 GLY B N 1
ATOM 3319 C CA . GLY B 1 107 ? -13.758 5.965 11.008 1 87.88 107 GLY B CA 1
ATOM 3320 C C . GLY B 1 107 ? -13.43 4.941 9.938 1 87.88 107 GLY B C 1
ATOM 3321 O O . GLY B 1 107 ? -14.281 4.613 9.109 1 87.88 107 GLY B O 1
ATOM 3322 N N . LEU B 1 108 ? -12.203 4.57 9.898 1 92.31 108 LEU B N 1
ATOM 3323 C CA . LEU B 1 108 ? -11.766 3.561 8.945 1 92.31 108 LEU B CA 1
ATOM 3324 C C . LEU B 1 108 ? -11.672 2.191 9.609 1 92.31 108 LEU B C 1
ATOM 3326 O O . LEU B 1 108 ? -10.578 1.623 9.711 1 92.31 108 LEU B O 1
ATOM 3330 N N . ASN B 1 109 ? -12.828 1.703 9.93 1 92.31 109 ASN B N 1
ATOM 3331 C CA . ASN B 1 109 ? -12.883 0.384 10.555 1 92.31 109 ASN B CA 1
ATOM 3332 C C . ASN B 1 109 ? -12.633 -0.724 9.531 1 92.31 109 ASN B C 1
ATOM 3334 O O . ASN B 1 109 ? -12.391 -0.448 8.359 1 92.31 109 ASN B O 1
ATOM 3338 N N . ASN B 1 110 ? -12.727 -1.954 9.969 1 92.06 110 ASN B N 1
ATOM 3339 C CA . ASN B 1 110 ? -12.367 -3.094 9.133 1 92.06 110 ASN B CA 1
ATOM 3340 C C . ASN B 1 110 ? -13.234 -3.164 7.875 1 92.06 110 ASN B C 1
ATOM 3342 O O . ASN B 1 110 ? -12.75 -3.531 6.805 1 92.06 110 ASN B O 1
ATOM 3346 N N . THR B 1 111 ? -14.438 -2.844 8.031 1 93 111 THR B N 1
ATOM 3347 C CA . THR B 1 111 ? -15.359 -2.887 6.902 1 93 111 THR B CA 1
ATOM 3348 C C . THR B 1 111 ? -14.938 -1.885 5.828 1 93 111 THR B C 1
ATOM 3350 O O . THR B 1 111 ? -14.891 -2.221 4.645 1 93 111 THR B O 1
ATOM 3353 N N . VAL B 1 112 ? -14.594 -0.704 6.266 1 93.62 112 VAL B N 1
ATOM 3354 C CA . VAL B 1 112 ? -14.203 0.356 5.34 1 93.62 112 VAL B CA 1
ATOM 3355 C C . VAL B 1 112 ? -12.852 0.028 4.715 1 93.62 112 VAL B C 1
ATOM 3357 O O . VAL B 1 112 ? -12.664 0.182 3.508 1 93.62 112 VAL B O 1
ATOM 3360 N N . ILE B 1 113 ? -11.945 -0.442 5.531 1 95.31 113 ILE B N 1
ATOM 3361 C CA . ILE B 1 113 ? -10.625 -0.81 5.031 1 95.31 113 ILE B CA 1
ATOM 3362 C C . ILE B 1 113 ? -10.758 -1.923 3.996 1 95.31 113 ILE B C 1
ATOM 3364 O O . ILE B 1 113 ? -10.086 -1.895 2.959 1 95.31 113 ILE B O 1
ATOM 3368 N N . ASN B 1 114 ? -11.633 -2.912 4.234 1 95.12 114 ASN B N 1
ATOM 3369 C CA . ASN B 1 114 ? -11.891 -3.967 3.258 1 95.12 114 ASN B CA 1
ATOM 3370 C C . ASN B 1 114 ? -12.391 -3.396 1.933 1 95.12 114 ASN B C 1
ATOM 3372 O O . ASN B 1 114 ? -11.977 -3.852 0.863 1 95.12 114 ASN B O 1
ATOM 3376 N N . LEU B 1 115 ? -13.227 -2.436 2.061 1 94.5 115 LEU B N 1
ATOM 3377 C CA . LEU B 1 115 ? -13.773 -1.808 0.863 1 94.5 115 LEU B CA 1
ATOM 3378 C C . LEU B 1 115 ? -12.68 -1.109 0.065 1 94.5 115 LEU B C 1
ATOM 3380 O O . LEU B 1 115 ? -12.609 -1.247 -1.159 1 94.5 115 LEU B O 1
ATOM 3384 N N . ILE B 1 116 ? -11.828 -0.382 0.739 1 95.44 116 ILE B N 1
ATOM 3385 C CA . ILE B 1 116 ? -10.758 0.385 0.108 1 95.44 116 ILE B CA 1
ATOM 3386 C C . ILE B 1 116 ? -9.766 -0.565 -0.554 1 95.44 116 ILE B C 1
ATOM 3388 O O . ILE B 1 116 ? -9.391 -0.371 -1.712 1 95.44 116 ILE B O 1
ATOM 3392 N N . VAL B 1 117 ? -9.367 -1.62 0.14 1 97.19 117 VAL B N 1
ATOM 3393 C CA . VAL B 1 117 ? -8.398 -2.592 -0.362 1 97.19 117 VAL B CA 1
ATOM 3394 C C . VAL B 1 117 ? -9.023 -3.398 -1.5 1 97.19 117 VAL B C 1
ATOM 3396 O O . VAL B 1 117 ? -8.359 -3.68 -2.502 1 97.19 117 VAL B O 1
ATOM 3399 N N . ARG B 1 118 ? -10.297 -3.738 -1.345 1 97.19 118 ARG B N 1
ATOM 3400 C CA . ARG B 1 118 ? -11.023 -4.426 -2.406 1 97.19 118 ARG B CA 1
ATOM 3401 C C . ARG B 1 118 ? -10.992 -3.619 -3.701 1 97.19 118 ARG B C 1
ATOM 3403 O O . ARG B 1 118 ? -10.703 -4.16 -4.77 1 97.19 118 ARG B O 1
ATOM 3410 N N . ASN B 1 119 ? -11.289 -2.361 -3.574 1 95.75 119 ASN B N 1
ATOM 3411 C CA . ASN B 1 119 ? -11.289 -1.491 -4.746 1 95.75 119 ASN B CA 1
ATOM 3412 C C . ASN B 1 119 ? -9.898 -1.389 -5.367 1 95.75 119 ASN B C 1
ATOM 3414 O O . ASN B 1 119 ? -9.766 -1.378 -6.59 1 95.75 119 ASN B O 1
ATOM 3418 N N . PHE B 1 120 ? -8.914 -1.304 -4.555 1 96.75 120 PHE B N 1
ATOM 3419 C CA . PHE B 1 120 ? -7.543 -1.256 -5.043 1 96.75 120 PHE B CA 1
ATOM 3420 C C . PHE B 1 120 ? -7.211 -2.506 -5.848 1 96.75 120 PHE B C 1
ATOM 3422 O O . PHE B 1 120 ? -6.738 -2.414 -6.98 1 96.75 120 PHE B O 1
ATOM 3429 N N . ILE B 1 121 ? -7.5 -3.672 -5.305 1 97.88 121 ILE B N 1
ATOM 3430 C CA . ILE B 1 121 ? -7.199 -4.949 -5.941 1 97.88 121 ILE B CA 1
ATOM 3431 C C . ILE B 1 121 ? -7.988 -5.078 -7.238 1 97.88 121 ILE B C 1
ATOM 3433 O O . ILE B 1 121 ? -7.445 -5.496 -8.266 1 97.88 121 ILE B O 1
ATOM 3437 N N . SER B 1 122 ? -9.242 -4.676 -7.188 1 96.94 122 SER B N 1
ATOM 3438 C CA . SER B 1 122 ? -10.078 -4.723 -8.383 1 96.94 122 SER B CA 1
ATOM 3439 C C . SER B 1 122 ? -9.5 -3.852 -9.492 1 96.94 122 SER B C 1
ATOM 3441 O O . SER B 1 122 ? -9.453 -4.266 -10.656 1 96.94 122 SER B O 1
ATOM 3443 N N . ASN B 1 123 ? -9.023 -2.676 -9.141 1 95.44 123 ASN B N 1
ATOM 3444 C CA . ASN B 1 123 ? -8.414 -1.79 -10.125 1 95.44 123 ASN B CA 1
ATOM 3445 C C . ASN B 1 123 ? -7.164 -2.408 -10.734 1 95.44 123 ASN B C 1
ATOM 3447 O O . ASN B 1 123 ? -6.957 -2.34 -11.953 1 95.44 123 ASN B O 1
ATOM 3451 N N . VAL B 1 124 ? -6.352 -3.031 -9.898 1 96.38 124 VAL B N 1
ATOM 3452 C CA . VAL B 1 124 ? -5.133 -3.674 -10.383 1 96.38 124 VAL B CA 1
ATOM 3453 C C . VAL B 1 124 ? -5.484 -4.738 -11.422 1 96.38 124 VAL B C 1
ATOM 3455 O O . VAL B 1 124 ? -4.867 -4.805 -12.484 1 96.38 124 VAL B O 1
ATOM 3458 N N . ILE B 1 125 ? -6.469 -5.566 -11.094 1 96.62 125 ILE B N 1
ATOM 3459 C CA . ILE B 1 125 ? -6.848 -6.68 -11.953 1 96.62 125 ILE B CA 1
ATOM 3460 C C . ILE B 1 125 ? -7.484 -6.145 -13.234 1 96.62 125 ILE B C 1
ATOM 3462 O O . ILE B 1 125 ? -7.137 -6.574 -14.336 1 96.62 125 ILE B O 1
ATOM 3466 N N . GLU B 1 126 ? -8.336 -5.137 -13.109 1 94.31 126 GLU B N 1
ATOM 3467 C CA . GLU B 1 126 ? -9.102 -4.613 -14.242 1 94.31 126 GLU B CA 1
ATOM 3468 C C . GLU B 1 126 ? -8.211 -3.836 -15.203 1 94.31 126 GLU B C 1
ATOM 3470 O O . GLU B 1 126 ? -8.359 -3.945 -16.422 1 94.31 126 GLU B O 1
ATOM 3475 N N . TYR B 1 127 ? -7.277 -3.1 -14.703 1 92 127 TYR B N 1
ATOM 3476 C CA . TYR B 1 127 ? -6.492 -2.207 -15.547 1 92 127 TYR B CA 1
ATOM 3477 C C . TYR B 1 127 ? -5.211 -2.889 -16.016 1 92 127 TYR B C 1
ATOM 3479 O O . TYR B 1 127 ? -4.422 -2.297 -16.75 1 92 127 TYR B O 1
ATOM 3487 N N . HIS B 1 128 ? -4.992 -4.113 -15.617 1 91.44 128 HIS B N 1
ATOM 3488 C CA . HIS B 1 128 ? -3.799 -4.879 -15.953 1 91.44 128 HIS B CA 1
ATOM 3489 C C . HIS B 1 128 ? -3.709 -5.125 -17.453 1 91.44 128 HIS B C 1
ATOM 3491 O O . HIS B 1 128 ? -2.609 -5.23 -18 1 91.44 128 HIS B O 1
ATOM 3497 N N . GLY B 1 129 ? -4.816 -5.246 -18.109 1 89.75 129 GLY B N 1
ATOM 3498 C CA . GLY B 1 129 ? -4.859 -5.594 -19.531 1 89.75 129 GLY B CA 1
ATOM 3499 C C . GLY B 1 129 ? -6.242 -5.457 -20.125 1 89.75 129 GLY B C 1
ATOM 3500 O O . GLY B 1 129 ? -7.125 -4.828 -19.547 1 89.75 129 GLY B O 1
ATOM 3501 N N . PRO B 1 130 ? -6.383 -5.98 -21.297 1 90.31 130 PRO B N 1
ATOM 3502 C CA . PRO B 1 130 ? -7.68 -5.887 -21.969 1 90.31 130 PRO B CA 1
ATOM 3503 C C . PRO B 1 130 ? -8.789 -6.621 -21.219 1 90.31 130 PRO B C 1
ATOM 3505 O O . PRO B 1 130 ? -8.508 -7.523 -20.422 1 90.31 130 PRO B O 1
ATOM 3508 N N . PRO B 1 131 ? -9.992 -6.195 -21.422 1 91.38 131 PRO B N 1
ATOM 3509 C CA . PRO B 1 131 ? -11.102 -6.902 -20.781 1 91.38 131 PRO B CA 1
ATOM 3510 C C . PRO B 1 131 ? -11.195 -8.359 -21.203 1 91.38 131 PRO B C 1
ATOM 3512 O O . PRO B 1 131 ? -10.711 -8.727 -22.281 1 91.38 131 PRO B O 1
ATOM 3515 N N . ALA B 1 132 ? -11.75 -9.195 -20.375 1 94.94 132 ALA B N 1
ATOM 3516 C CA . ALA B 1 132 ? -12.016 -10.609 -20.625 1 94.94 132 ALA B CA 1
ATOM 3517 C C . ALA B 1 132 ? -13.227 -11.094 -19.828 1 94.94 132 ALA B C 1
ATOM 3519 O O . ALA B 1 132 ? -13.633 -10.453 -18.859 1 94.94 132 ALA B O 1
ATOM 3520 N N . LYS B 1 133 ? -13.766 -12.188 -20.297 1 95.12 133 LYS B N 1
ATOM 3521 C CA . LYS B 1 133 ? -14.914 -12.758 -19.609 1 95.12 133 LYS B CA 1
ATOM 3522 C C . LYS B 1 133 ? -14.555 -13.156 -18.172 1 95.12 133 LYS B C 1
ATOM 3524 O O . LYS B 1 133 ? -15.352 -12.984 -17.25 1 95.12 133 LYS B O 1
ATOM 3529 N N . ASN B 1 134 ? -13.398 -13.727 -18.016 1 96.81 134 ASN B N 1
ATOM 3530 C CA . ASN B 1 134 ? -12.859 -14.102 -16.719 1 96.81 134 ASN B CA 1
ATOM 3531 C C . ASN B 1 134 ? -11.5 -13.453 -16.469 1 96.81 134 ASN B C 1
ATOM 3533 O O . ASN B 1 134 ? -10.57 -13.617 -17.25 1 96.81 134 ASN B O 1
ATOM 3537 N N . LEU B 1 135 ? -11.445 -12.695 -15.391 1 97.38 135 LEU B N 1
ATOM 3538 C CA . LEU B 1 135 ? -10.195 -12.023 -15.039 1 97.38 135 LEU B CA 1
ATOM 3539 C C . LEU B 1 135 ? -9.469 -12.773 -13.922 1 97.38 135 LEU B C 1
ATOM 3541 O O . LEU B 1 135 ? -10.109 -13.273 -12.992 1 97.38 135 LEU B O 1
ATOM 3545 N N . CYS B 1 136 ? -8.227 -12.773 -14.102 1 97.31 136 CYS B N 1
ATOM 3546 C CA . CYS B 1 136 ? -7.363 -13.539 -13.211 1 97.31 136 CYS B CA 1
ATOM 3547 C C . CYS B 1 136 ? -6.184 -12.703 -12.742 1 97.31 136 CYS B C 1
ATOM 3549 O O . CYS B 1 136 ? -5.75 -11.781 -13.438 1 97.31 136 CYS B O 1
ATOM 3551 N N . ASN B 1 137 ? -5.785 -12.891 -11.523 1 97.75 137 ASN B N 1
ATOM 3552 C CA . ASN B 1 137 ? -4.535 -12.367 -10.992 1 97.75 137 ASN B CA 1
ATOM 3553 C C . ASN B 1 137 ? -3.604 -13.484 -10.531 1 97.75 137 ASN B C 1
ATOM 3555 O O . ASN B 1 137 ? -4.031 -14.398 -9.828 1 97.75 137 ASN B O 1
ATOM 3559 N N . LYS B 1 138 ? -2.438 -13.367 -10.977 1 97.19 138 LYS B N 1
ATOM 3560 C CA . LYS B 1 138 ? -1.434 -14.289 -10.461 1 97.19 138 LYS B CA 1
ATOM 3561 C C . LYS B 1 138 ? -0.31 -13.539 -9.75 1 97.19 138 LYS B C 1
ATOM 3563 O O . LYS B 1 138 ? 0.587 -12.992 -10.406 1 97.19 138 LYS B O 1
ATOM 3568 N N . ASP B 1 139 ? -0.315 -13.523 -8.555 1 97 139 ASP B N 1
ATOM 3569 C CA . ASP B 1 139 ? 0.739 -13.156 -7.617 1 97 139 ASP B CA 1
ATOM 3570 C C . ASP B 1 139 ? 0.929 -14.234 -6.555 1 97 139 ASP B C 1
ATOM 3572 O O . ASP B 1 139 ? 0.122 -14.352 -5.629 1 97 139 ASP B O 1
ATOM 3576 N N . PRO B 1 140 ? 1.967 -14.898 -6.59 1 96.88 140 PRO B N 1
ATOM 3577 C CA . PRO B 1 140 ? 2.08 -16.172 -5.887 1 96.88 140 PRO B CA 1
ATOM 3578 C C . PRO B 1 140 ? 1.726 -16.062 -4.406 1 96.88 140 PRO B C 1
ATOM 3580 O O . PRO B 1 140 ? 0.978 -16.891 -3.885 1 96.88 140 PRO B O 1
ATOM 3583 N N . LEU B 1 141 ? 2.143 -15.078 -3.748 1 97.19 141 LEU B N 1
ATOM 3584 C CA . LEU B 1 141 ? 2.053 -15.016 -2.295 1 97.19 141 LEU B CA 1
ATOM 3585 C C . LEU B 1 141 ? 0.701 -14.461 -1.856 1 97.19 141 LEU B C 1
ATOM 3587 O O . LEU B 1 141 ? 0.396 -14.43 -0.663 1 97.19 141 LEU B O 1
ATOM 3591 N N . SER B 1 142 ? -0.16 -14.07 -2.789 1 97.94 142 SER B N 1
ATOM 3592 C CA . SER B 1 142 ? -1.473 -13.531 -2.451 1 97.94 142 SER B CA 1
ATOM 3593 C C . SER B 1 142 ? -2.332 -14.57 -1.74 1 97.94 142 SER B C 1
ATOM 3595 O O . SER B 1 142 ? -3.168 -14.227 -0.904 1 97.94 142 SER B O 1
ATOM 3597 N N . LEU B 1 143 ? -2.086 -15.82 -2.02 1 98.31 143 LEU B N 1
ATOM 3598 C CA . LEU B 1 143 ? -2.957 -16.859 -1.485 1 98.31 143 LEU B CA 1
ATOM 3599 C C . LEU B 1 143 ? -2.678 -17.094 -0.005 1 98.31 143 LEU B C 1
ATOM 3601 O O . LEU B 1 143 ? -3.445 -17.781 0.674 1 98.31 143 LEU B O 1
ATOM 3605 N N . ALA B 1 144 ? -1.57 -16.562 0.506 1 98 144 ALA B N 1
ATOM 3606 C CA . ALA B 1 144 ? -1.386 -16.531 1.954 1 98 144 ALA B CA 1
ATOM 3607 C C . ALA B 1 144 ? -2.479 -15.711 2.633 1 98 144 ALA B C 1
ATOM 3609 O O . ALA B 1 144 ? -2.641 -15.766 3.854 1 98 144 ALA B O 1
ATOM 3610 N N . HIS B 1 145 ? -3.246 -14.977 1.829 1 98.06 145 HIS B N 1
ATOM 3611 C CA . HIS B 1 145 ? -4.324 -14.133 2.322 1 98.06 145 HIS B CA 1
ATOM 3612 C C . HIS B 1 145 ? -5.668 -14.555 1.746 1 98.06 145 HIS B C 1
ATOM 3614 O O . HIS B 1 145 ? -6.551 -13.719 1.53 1 98.06 145 HIS B O 1
ATOM 3620 N N . THR B 1 146 ? -5.887 -15.812 1.473 1 98.5 146 THR B N 1
ATOM 3621 C CA . THR B 1 146 ? -7.074 -16.328 0.803 1 98.5 146 THR B CA 1
ATOM 3622 C C . THR B 1 146 ? -8.328 -16 1.609 1 98.5 146 THR B C 1
ATOM 3624 O O . THR B 1 146 ? -9.352 -15.609 1.046 1 98.5 146 THR B O 1
ATOM 3627 N N . LYS B 1 147 ? -8.312 -16.141 2.936 1 97.19 147 LYS B N 1
ATOM 3628 C CA . LYS B 1 147 ? -9.469 -15.844 3.775 1 97.19 147 LYS B CA 1
ATOM 3629 C C . LYS B 1 147 ? -9.898 -14.391 3.615 1 97.19 147 LYS B C 1
ATOM 3631 O O . LYS B 1 147 ? -11.086 -14.109 3.42 1 97.19 147 LYS B O 1
ATOM 3636 N N . ASP B 1 148 ? -8.906 -13.492 3.674 1 96.38 148 ASP B N 1
ATOM 3637 C CA . ASP B 1 148 ? -9.188 -12.062 3.523 1 96.38 148 ASP B CA 1
ATOM 3638 C C . ASP B 1 148 ? -9.719 -11.758 2.125 1 96.38 148 ASP B C 1
ATOM 3640 O O . ASP B 1 148 ? -10.672 -10.992 1.973 1 96.38 148 ASP B O 1
ATOM 3644 N N . LEU B 1 149 ? -9.07 -12.352 1.144 1 98.19 149 LEU B N 1
ATOM 3645 C CA . LEU B 1 149 ? -9.492 -12.148 -0.239 1 98.19 149 LEU B CA 1
ATOM 3646 C C . LEU B 1 149 ? -10.922 -12.648 -0.45 1 98.19 149 LEU B C 1
ATOM 3648 O O . LEU B 1 149 ? -11.719 -11.992 -1.126 1 98.19 149 LEU B O 1
ATOM 3652 N N . HIS B 1 150 ? -11.25 -13.766 0.118 1 97.94 150 HIS B N 1
ATOM 3653 C CA . HIS B 1 150 ? -12.586 -14.328 -0.037 1 97.94 150 HIS B CA 1
ATOM 3654 C C . HIS B 1 150 ? -13.641 -13.453 0.63 1 97.94 150 HIS B C 1
ATOM 3656 O O . HIS B 1 150 ? -14.758 -13.336 0.134 1 97.94 150 HIS B O 1
ATOM 3662 N N . LEU B 1 151 ? -13.266 -12.867 1.765 1 95.94 151 LEU B N 1
ATOM 3663 C CA . LEU B 1 151 ? -14.156 -11.93 2.432 1 95.94 151 LEU B CA 1
ATOM 3664 C C . LEU B 1 151 ? -14.445 -10.727 1.544 1 95.94 151 LEU B C 1
ATOM 3666 O O . LEU B 1 151 ? -15.578 -10.25 1.478 1 95.94 151 LEU B O 1
ATOM 3670 N N . MET B 1 152 ? -13.43 -10.258 0.873 1 96.56 152 MET B N 1
ATOM 3671 C CA . MET B 1 152 ? -13.555 -9.07 0.028 1 96.56 152 MET B CA 1
ATOM 3672 C C . MET B 1 152 ? -14.203 -9.422 -1.308 1 96.56 152 MET B C 1
ATOM 3674 O O . MET B 1 152 ? -14.883 -8.586 -1.912 1 96.56 152 MET B O 1
ATOM 3678 N N . PHE B 1 153 ? -13.945 -10.633 -1.766 1 97.62 153 PHE B N 1
ATOM 3679 C CA . PHE B 1 153 ? -14.461 -11.133 -3.039 1 97.62 153 PHE B CA 1
ATOM 3680 C C . PHE B 1 153 ? -15.148 -12.477 -2.855 1 97.62 153 PHE B C 1
ATOM 3682 O O . PHE B 1 153 ? -14.609 -13.516 -3.234 1 97.62 153 PHE B O 1
ATOM 3689 N N . PRO B 1 154 ? -16.391 -12.469 -2.537 1 96.69 154 PRO B N 1
ATOM 3690 C CA . PRO B 1 154 ? -17.062 -13.711 -2.17 1 96.69 154 PRO B CA 1
ATOM 3691 C C . PRO B 1 154 ? -17.266 -14.648 -3.359 1 96.69 154 PRO B C 1
ATOM 3693 O O . PRO B 1 154 ? -17.438 -15.859 -3.176 1 96.69 154 PRO B O 1
ATOM 3696 N N . ARG B 1 155 ? -17.219 -14.148 -4.543 1 96.94 155 ARG B N 1
ATOM 3697 C CA . ARG B 1 155 ? -17.438 -14.984 -5.719 1 96.94 155 ARG B CA 1
ATOM 3698 C C . ARG B 1 155 ? -16.125 -15.406 -6.352 1 96.94 155 ARG B C 1
ATOM 3700 O O . ARG B 1 155 ? -16.109 -16.062 -7.391 1 96.94 155 ARG B O 1
ATOM 3707 N N . ALA B 1 156 ? -15.008 -15 -5.785 1 98.19 156 ALA B N 1
ATOM 3708 C CA . ALA B 1 156 ? -13.695 -15.328 -6.336 1 98.19 156 ALA B CA 1
ATOM 3709 C C . ALA B 1 156 ? -13.391 -16.812 -6.176 1 98.19 156 ALA B C 1
ATOM 3711 O O . ALA B 1 156 ? -13.914 -17.469 -5.27 1 98.19 156 ALA B O 1
ATOM 3712 N N . LYS B 1 157 ? -12.656 -17.328 -7.031 1 98.69 157 LYS B N 1
ATOM 3713 C CA . LYS B 1 157 ? -12.102 -18.672 -6.969 1 98.69 157 LYS B CA 1
ATOM 3714 C C . LYS B 1 157 ? -10.578 -18.641 -6.855 1 98.69 157 LYS B C 1
ATOM 3716 O O . LYS B 1 157 ? -9.93 -17.75 -7.406 1 98.69 157 LYS B O 1
ATOM 3721 N N . PHE B 1 158 ? -10.055 -19.594 -6.141 1 98.88 158 PHE B N 1
ATOM 3722 C CA . PHE B 1 158 ? -8.633 -19.625 -5.844 1 98.88 158 PHE B CA 1
ATOM 3723 C C . PHE B 1 158 ? -8 -20.922 -6.344 1 98.88 158 PHE B C 1
ATOM 3725 O O . PHE B 1 158 ? -8.594 -22 -6.215 1 98.88 158 PHE B O 1
ATOM 3732 N N . VAL B 1 159 ? -6.875 -20.797 -6.992 1 98.94 159 VAL B N 1
ATOM 3733 C CA . VAL B 1 159 ? -6.098 -21.938 -7.473 1 98.94 159 VAL B CA 1
ATOM 3734 C C . VAL B 1 159 ? -4.75 -21.984 -6.758 1 98.94 159 VAL B C 1
ATOM 3736 O O . VAL B 1 159 ? -3.881 -21.141 -7.012 1 98.94 159 VAL B O 1
ATOM 3739 N N . LEU B 1 160 ? -4.566 -22.922 -5.887 1 98.94 160 LEU B N 1
ATOM 3740 C CA . LEU B 1 160 ? -3.309 -23.109 -5.172 1 98.94 160 LEU B CA 1
ATOM 3741 C C . LEU B 1 160 ? -2.443 -24.156 -5.867 1 98.94 160 LEU B C 1
ATOM 3743 O O . LEU B 1 160 ? -2.824 -25.328 -5.953 1 98.94 160 LEU B O 1
ATOM 3747 N N . VAL B 1 161 ? -1.312 -23.766 -6.355 1 98.81 161 VAL B N 1
ATOM 3748 C CA . VAL B 1 161 ? -0.367 -24.688 -6.98 1 98.81 161 VAL B CA 1
ATOM 3749 C C . VAL B 1 161 ? 0.634 -25.172 -5.938 1 98.81 161 VAL B C 1
ATOM 3751 O O . VAL B 1 161 ? 1.281 -24.375 -5.258 1 98.81 161 VAL B O 1
ATOM 3754 N N . VAL B 1 162 ? 0.712 -26.484 -5.852 1 98.62 162 VAL B N 1
ATOM 3755 C CA . VAL B 1 162 ? 1.59 -27.109 -4.875 1 98.62 162 VAL B CA 1
ATOM 3756 C C . VAL B 1 162 ? 2.66 -27.938 -5.598 1 98.62 162 VAL B C 1
ATOM 3758 O O . VAL B 1 162 ? 2.385 -28.562 -6.621 1 98.62 162 VAL B O 1
ATOM 3761 N N . ARG B 1 163 ? 3.822 -27.875 -5.062 1 98.06 163 ARG B N 1
ATOM 3762 C CA . ARG B 1 163 ? 4.957 -28.641 -5.559 1 98.06 163 ARG B CA 1
ATOM 3763 C C . ARG B 1 163 ? 5.777 -29.219 -4.406 1 98.06 163 ARG B C 1
ATOM 3765 O O . ARG B 1 163 ? 5.785 -28.656 -3.307 1 98.06 163 ARG B O 1
ATOM 3772 N N . ASP B 1 164 ? 6.469 -30.344 -4.668 1 98.19 164 ASP B N 1
ATOM 3773 C CA . ASP B 1 164 ? 7.352 -30.953 -3.674 1 98.19 164 ASP B CA 1
ATOM 3774 C C . ASP B 1 164 ? 8.344 -29.938 -3.127 1 98.19 164 ASP B C 1
ATOM 3776 O O . ASP B 1 164 ? 9.094 -29.312 -3.889 1 98.19 164 ASP B O 1
ATOM 3780 N N . GLY B 1 165 ? 8.352 -29.812 -1.763 1 98.31 165 GLY B N 1
ATOM 3781 C CA . GLY B 1 165 ? 9.195 -28.828 -1.121 1 98.31 165 GLY B CA 1
ATOM 3782 C C . GLY B 1 165 ? 10.672 -29.016 -1.414 1 98.31 165 GLY B C 1
ATOM 3783 O O . GLY B 1 165 ? 11.438 -28.047 -1.438 1 98.31 165 GLY B O 1
ATOM 3784 N N . ARG B 1 166 ? 11.078 -30.25 -1.61 1 97.88 166 ARG B N 1
ATOM 3785 C CA . ARG B 1 166 ? 12.461 -30.531 -1.982 1 97.88 166 ARG B CA 1
ATOM 3786 C C . ARG B 1 166 ? 12.781 -29.969 -3.361 1 97.88 166 ARG B C 1
ATOM 3788 O O . ARG B 1 166 ? 13.844 -29.375 -3.564 1 97.88 166 ARG B O 1
ATOM 3795 N N . ALA B 1 167 ? 11.875 -30.125 -4.266 1 97.31 167 ALA B N 1
ATOM 3796 C CA . ALA B 1 167 ? 12.031 -29.562 -5.609 1 97.31 167 ALA B CA 1
ATOM 3797 C C . ALA B 1 167 ? 12.078 -28.047 -5.574 1 97.31 167 ALA B C 1
ATOM 3799 O O . ALA B 1 167 ? 12.898 -27.422 -6.258 1 97.31 167 ALA B O 1
ATOM 3800 N N . VAL B 1 168 ? 11.203 -27.422 -4.738 1 97.81 168 VAL B N 1
ATOM 3801 C CA . VAL B 1 168 ? 11.133 -25.969 -4.621 1 97.81 168 VAL B CA 1
ATOM 3802 C C . VAL B 1 168 ? 12.445 -25.438 -4.055 1 97.81 168 VAL B C 1
ATOM 3804 O O . VAL B 1 168 ? 13.016 -24.469 -4.586 1 97.81 168 VAL B O 1
ATOM 3807 N N . ALA B 1 169 ? 12.945 -26.078 -2.979 1 97.81 169 ALA B N 1
ATOM 3808 C CA . ALA B 1 169 ? 14.211 -25.672 -2.373 1 97.81 169 ALA B CA 1
ATOM 3809 C C . ALA B 1 169 ? 15.352 -25.75 -3.385 1 97.81 169 ALA B C 1
ATOM 3811 O O . ALA B 1 169 ? 16.156 -24.828 -3.502 1 97.81 169 ALA B O 1
ATOM 3812 N N . TYR B 1 170 ? 15.391 -26.859 -4.125 1 97.06 170 TYR B N 1
ATOM 3813 C CA . TYR B 1 170 ? 16.406 -27.031 -5.16 1 97.06 170 TYR B CA 1
ATOM 3814 C C . TYR B 1 170 ? 16.328 -25.906 -6.191 1 97.06 170 TYR B C 1
ATOM 3816 O O . TYR B 1 170 ? 17.344 -25.344 -6.578 1 97.06 170 TYR B O 1
ATOM 3824 N N . SER B 1 171 ? 15.133 -25.625 -6.648 1 95.75 171 SER B N 1
ATOM 3825 C CA . SER B 1 171 ? 14.914 -24.594 -7.668 1 95.75 171 SER B CA 1
ATOM 3826 C C . SER B 1 171 ? 15.359 -23.219 -7.18 1 95.75 171 SER B C 1
ATOM 3828 O O . SER B 1 171 ? 16.031 -22.484 -7.906 1 95.75 171 SER B O 1
ATOM 3830 N N . ILE B 1 172 ? 14.992 -22.844 -5.961 1 96.38 172 ILE B N 1
ATOM 3831 C CA . ILE B 1 172 ? 15.328 -21.531 -5.398 1 96.38 172 ILE B CA 1
ATOM 3832 C C . ILE B 1 172 ? 16.844 -21.375 -5.324 1 96.38 172 ILE B C 1
ATOM 3834 O O . ILE B 1 172 ? 17.391 -20.344 -5.742 1 96.38 172 ILE B O 1
ATOM 3838 N N . VAL B 1 173 ? 17.531 -22.406 -4.883 1 96.75 173 VAL B N 1
ATOM 3839 C CA . VAL B 1 173 ? 18.969 -22.328 -4.68 1 96.75 173 VAL B CA 1
ATOM 3840 C C . VAL B 1 173 ? 19.688 -22.422 -6.027 1 96.75 173 VAL B C 1
ATOM 3842 O O . VAL B 1 173 ? 20.562 -21.609 -6.324 1 96.75 173 VAL B O 1
ATOM 3845 N N . SER B 1 174 ? 19.297 -23.375 -6.906 1 95.38 174 SER B N 1
ATOM 3846 C CA . SER B 1 174 ? 20 -23.625 -8.164 1 95.38 174 SER B CA 1
ATOM 3847 C C . SER B 1 174 ? 19.828 -22.453 -9.125 1 95.38 174 SER B C 1
ATOM 3849 O O . SER B 1 174 ? 20.719 -22.172 -9.93 1 95.38 174 SER B O 1
ATOM 3851 N N . ARG B 1 175 ? 18.703 -21.75 -9.031 1 93.75 175 ARG B N 1
ATOM 3852 C CA . ARG B 1 175 ? 18.438 -20.625 -9.93 1 93.75 175 ARG B CA 1
ATOM 3853 C C . ARG B 1 175 ? 18.766 -19.297 -9.258 1 93.75 175 ARG B C 1
ATOM 3855 O O . ARG B 1 175 ? 18.562 -18.234 -9.852 1 93.75 175 ARG B O 1
ATOM 3862 N N . ASN B 1 176 ? 19.219 -19.312 -8.055 1 94 176 ASN B N 1
ATOM 3863 C CA . ASN B 1 176 ? 19.562 -18.125 -7.277 1 94 176 ASN B CA 1
ATOM 3864 C C . ASN B 1 176 ? 18.406 -17.125 -7.238 1 94 176 ASN B C 1
ATOM 3866 O O . ASN B 1 176 ? 18.594 -15.945 -7.527 1 94 176 ASN B O 1
ATOM 3870 N N . LEU B 1 177 ? 17.234 -17.688 -6.938 1 92.81 177 LEU B N 1
ATOM 3871 C CA . LEU B 1 177 ? 16.047 -16.844 -6.883 1 92.81 177 LEU B CA 1
ATOM 3872 C C . LEU B 1 177 ? 16.047 -15.984 -5.621 1 92.81 177 LEU B C 1
ATOM 3874 O O . LEU B 1 177 ? 16.234 -16.5 -4.516 1 92.81 177 LEU B O 1
ATOM 3878 N N . THR B 1 178 ? 15.859 -14.711 -5.859 1 87.88 178 THR B N 1
ATOM 3879 C CA . THR B 1 178 ? 15.859 -13.805 -4.715 1 87.88 178 THR B CA 1
ATOM 3880 C C . THR B 1 178 ? 14.445 -13.648 -4.148 1 87.88 178 THR B C 1
ATOM 3882 O O . THR B 1 178 ? 13.531 -13.227 -4.855 1 87.88 178 THR B O 1
ATOM 3885 N N . ILE B 1 179 ? 14.273 -14.078 -2.961 1 89.31 179 ILE B N 1
ATOM 3886 C CA . ILE B 1 179 ? 13.055 -13.914 -2.182 1 89.31 179 ILE B CA 1
ATOM 3887 C C . ILE B 1 179 ? 13.359 -13.133 -0.904 1 89.31 179 ILE B C 1
ATOM 3889 O O . ILE B 1 179 ? 14.289 -13.469 -0.172 1 89.31 179 ILE B O 1
ATOM 3893 N N . SER B 1 180 ? 12.57 -12.102 -0.668 1 84.06 180 SER B N 1
ATOM 3894 C CA . SER B 1 180 ? 12.844 -11.234 0.474 1 84.06 180 SER B CA 1
ATOM 3895 C C . SER B 1 180 ? 12.867 -12.031 1.777 1 84.06 180 SER B C 1
ATOM 3897 O O . SER B 1 180 ? 11.938 -12.781 2.068 1 84.06 180 SER B O 1
ATOM 3899 N N . GLY B 1 181 ? 13.953 -11.938 2.512 1 88.62 181 GLY B N 1
ATOM 3900 C CA . GLY B 1 181 ? 14.039 -12.531 3.836 1 88.62 181 GLY B CA 1
ATOM 3901 C C . GLY B 1 181 ? 14.484 -13.984 3.811 1 88.62 181 GLY B C 1
ATOM 3902 O O . GLY B 1 181 ? 14.531 -14.641 4.852 1 88.62 181 GLY B O 1
ATOM 3903 N N . VAL B 1 182 ? 14.711 -14.531 2.66 1 93.38 182 VAL B N 1
ATOM 3904 C CA . VAL B 1 182 ? 15.078 -15.938 2.562 1 93.38 182 VAL B CA 1
ATOM 3905 C C . VAL B 1 182 ? 16.516 -16.062 2.066 1 93.38 182 VAL B C 1
ATOM 3907 O O . VAL B 1 182 ? 16.891 -15.43 1.084 1 93.38 182 VAL B O 1
ATOM 3910 N N . ASP B 1 183 ? 17.344 -16.844 2.785 1 95.75 183 ASP B N 1
ATOM 3911 C CA . ASP B 1 183 ? 18.672 -17.188 2.287 1 95.75 183 ASP B CA 1
ATOM 3912 C C . ASP B 1 183 ? 18.578 -18.156 1.111 1 95.75 183 ASP B C 1
ATOM 3914 O O . ASP B 1 183 ? 18.406 -19.359 1.306 1 95.75 183 ASP B O 1
ATOM 3918 N N . ASN B 1 184 ? 18.781 -17.641 -0.083 1 94.69 184 ASN B N 1
ATOM 3919 C CA . ASN B 1 184 ? 18.578 -18.438 -1.283 1 94.69 184 ASN B CA 1
ATOM 3920 C C . ASN B 1 184 ? 19.812 -19.266 -1.616 1 94.69 184 ASN B C 1
ATOM 3922 O O . ASN B 1 184 ? 19.938 -19.797 -2.725 1 94.69 184 ASN B O 1
ATOM 3926 N N . LYS B 1 185 ? 20.797 -19.312 -0.666 1 96.88 185 LYS B N 1
ATOM 3927 C CA . LYS B 1 185 ? 21.969 -20.172 -0.833 1 96.88 185 LYS B CA 1
ATOM 3928 C C . LYS B 1 185 ? 21.859 -21.422 0.028 1 96.88 185 LYS B C 1
ATOM 3930 O O . LYS B 1 185 ? 22.688 -22.328 -0.078 1 96.88 185 LYS B O 1
ATOM 3935 N N . SER B 1 186 ? 20.828 -21.5 0.817 1 98 186 SER B N 1
ATOM 3936 C CA . SER B 1 186 ? 20.609 -22.625 1.73 1 98 186 SER B CA 1
ATOM 3937 C C . SER B 1 186 ? 19.344 -23.391 1.353 1 98 186 SER B C 1
ATOM 3939 O O . SER B 1 186 ? 18.234 -22.875 1.473 1 98 186 SER B O 1
ATOM 3941 N N . TYR B 1 187 ? 19.562 -24.672 1.063 1 97.94 187 TYR B N 1
ATOM 3942 C CA . TYR B 1 187 ? 18.438 -25.531 0.753 1 97.94 187 TYR B CA 1
ATOM 3943 C C . TYR B 1 187 ? 17.469 -25.594 1.93 1 97.94 187 TYR B C 1
ATOM 3945 O O . TYR B 1 187 ? 16.25 -25.562 1.744 1 97.94 187 TYR B O 1
ATOM 3953 N N . LEU B 1 188 ? 18 -25.656 3.09 1 98.31 188 LEU B N 1
ATOM 3954 C CA . LEU B 1 188 ? 17.172 -25.812 4.281 1 98.31 188 LEU B CA 1
ATOM 3955 C C . LEU B 1 188 ? 16.391 -24.547 4.559 1 98.31 188 LEU B C 1
ATOM 3957 O O . LEU B 1 188 ? 15.227 -24.594 4.977 1 98.31 188 LEU B O 1
ATOM 3961 N N . ALA B 1 189 ? 17 -23.344 4.371 1 98.31 189 ALA B N 1
ATOM 3962 C CA . ALA B 1 189 ? 16.297 -22.078 4.539 1 98.31 189 ALA B CA 1
ATOM 3963 C C . ALA B 1 189 ? 15.156 -21.938 3.521 1 98.31 189 ALA B C 1
ATOM 3965 O O . ALA B 1 189 ? 14.055 -21.516 3.865 1 98.31 189 ALA B O 1
ATOM 3966 N N . ALA B 1 190 ? 15.469 -22.344 2.322 1 98.25 190 ALA B N 1
ATOM 3967 C CA . ALA B 1 190 ? 14.461 -22.312 1.269 1 98.25 190 ALA B CA 1
ATOM 3968 C C . ALA B 1 190 ? 13.305 -23.266 1.58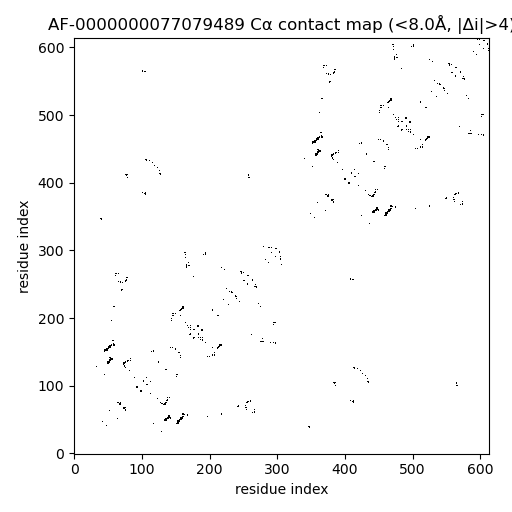8 1 98.25 190 ALA B C 1
ATOM 3970 O O . ALA B 1 190 ? 12.141 -22.906 1.413 1 98.25 190 ALA B O 1
ATOM 3971 N N . ALA B 1 191 ? 13.656 -24.438 2.076 1 98.62 191 ALA B N 1
ATOM 3972 C CA . ALA B 1 191 ? 12.641 -25.422 2.434 1 98.62 191 ALA B CA 1
ATOM 3973 C C . ALA B 1 191 ? 11.789 -24.938 3.604 1 98.62 191 ALA B C 1
ATOM 3975 O O . ALA B 1 191 ? 10.578 -25.172 3.639 1 98.62 191 ALA B O 1
ATOM 3976 N N . ALA B 1 192 ? 12.43 -24.328 4.543 1 98.62 192 ALA B N 1
ATOM 3977 C CA . ALA B 1 192 ? 11.703 -23.781 5.688 1 98.62 192 ALA B CA 1
ATOM 3978 C C . ALA B 1 192 ? 10.711 -22.703 5.25 1 98.62 192 ALA B C 1
ATOM 3980 O O . ALA B 1 192 ? 9.594 -22.641 5.762 1 98.62 192 ALA B O 1
ATOM 3981 N N . PHE B 1 193 ? 11.148 -21.906 4.371 1 98.31 193 PHE B N 1
ATOM 3982 C CA . PHE B 1 193 ? 10.266 -20.906 3.787 1 98.31 193 PHE B CA 1
ATOM 3983 C C . PHE B 1 193 ? 9.078 -21.562 3.098 1 98.31 193 PHE B C 1
ATOM 3985 O O . PHE B 1 193 ? 7.93 -21.172 3.324 1 98.31 193 PHE B O 1
ATOM 3992 N N . TRP B 1 194 ? 9.352 -22.547 2.281 1 98.69 194 TRP B N 1
ATOM 3993 C CA . TRP B 1 194 ? 8.305 -23.312 1.603 1 98.69 194 TRP B CA 1
ATOM 3994 C C . TRP B 1 194 ? 7.297 -23.859 2.605 1 98.69 194 TRP B C 1
ATOM 3996 O O . TRP B 1 194 ? 6.086 -23.672 2.447 1 98.69 194 TRP B O 1
ATOM 4006 N N . ASN B 1 195 ? 7.77 -24.469 3.611 1 98.81 195 ASN B N 1
ATOM 4007 C CA . ASN B 1 195 ? 6.914 -25.125 4.602 1 98.81 195 ASN B CA 1
ATOM 4008 C C . ASN B 1 195 ? 5.996 -24.125 5.289 1 98.81 195 ASN B C 1
ATOM 4010 O O . ASN B 1 195 ? 4.789 -24.344 5.398 1 98.81 195 ASN B O 1
ATOM 4014 N N . ARG B 1 196 ? 6.57 -23.047 5.68 1 98.5 196 ARG B N 1
ATOM 4015 C CA . ARG B 1 196 ? 5.832 -22.047 6.434 1 98.5 196 ARG B CA 1
ATOM 4016 C C . ARG B 1 196 ? 4.762 -21.391 5.566 1 98.5 196 ARG B C 1
ATOM 4018 O O . ARG B 1 196 ? 3.604 -21.281 5.977 1 98.5 196 ARG B O 1
ATOM 4025 N N . VAL B 1 197 ? 5.098 -20.969 4.434 1 98.38 197 VAL B N 1
ATOM 4026 C CA . VAL B 1 197 ? 4.199 -20.234 3.557 1 98.38 197 VAL B CA 1
ATOM 4027 C C . VAL B 1 197 ? 3.107 -21.156 3.029 1 98.38 197 VAL B C 1
ATOM 4029 O O . VAL B 1 197 ? 1.929 -20.797 3.018 1 98.38 197 VAL B O 1
ATOM 4032 N N . LEU B 1 198 ? 3.514 -22.344 2.65 1 98.81 198 LEU B N 1
ATOM 4033 C CA . LEU B 1 198 ? 2.535 -23.297 2.123 1 98.81 198 LEU B CA 1
ATOM 4034 C C . LEU B 1 198 ? 1.538 -23.703 3.203 1 98.81 198 LEU B C 1
ATOM 4036 O O . LEU B 1 198 ? 0.354 -23.891 2.918 1 98.81 198 LEU B O 1
ATOM 4040 N N . GLU B 1 199 ? 2.039 -23.906 4.391 1 98.81 199 GLU B N 1
ATOM 4041 C CA . GLU B 1 199 ? 1.133 -24.234 5.48 1 98.81 199 GLU B CA 1
ATOM 4042 C C . GLU B 1 199 ? 0.027 -23.203 5.625 1 98.81 199 GLU B C 1
ATOM 4044 O O . GLU B 1 199 ? -1.149 -23.547 5.746 1 98.81 199 GLU B O 1
ATOM 4049 N N . ARG B 1 200 ? 0.406 -22 5.578 1 98.5 200 ARG B N 1
ATOM 4050 C CA . ARG B 1 200 ? -0.564 -20.906 5.684 1 98.5 200 ARG B CA 1
ATOM 4051 C C . ARG B 1 200 ? -1.547 -20.938 4.516 1 98.5 200 ARG B C 1
ATOM 4053 O O . ARG B 1 200 ? -2.758 -20.812 4.715 1 98.5 200 ARG B O 1
ATOM 4060 N N . MET B 1 201 ? -1.052 -21.094 3.342 1 98.81 201 MET B N 1
ATOM 4061 C CA . MET B 1 201 ? -1.903 -21.141 2.156 1 98.81 201 MET B CA 1
ATOM 4062 C C . MET B 1 201 ? -2.85 -22.328 2.205 1 98.81 201 MET B C 1
ATOM 4064 O O . MET B 1 201 ? -4.027 -22.203 1.865 1 98.81 201 MET B O 1
ATOM 4068 N N . TRP B 1 202 ? -2.252 -23.406 2.633 1 98.62 202 TRP B N 1
ATOM 4069 C CA . TRP B 1 202 ? -3.012 -24.641 2.729 1 98.62 202 TRP B CA 1
ATOM 4070 C C . TRP B 1 202 ? -4.16 -24.5 3.723 1 98.62 202 TRP B C 1
ATOM 4072 O O . TRP B 1 202 ? -5.297 -24.875 3.422 1 98.62 202 TRP B O 1
ATOM 4082 N N . GLU B 1 203 ? -3.908 -23.969 4.859 1 98.38 203 GLU B N 1
ATOM 4083 C CA . GLU B 1 203 ? -4.93 -23.766 5.883 1 98.38 203 GLU B CA 1
ATOM 4084 C C . GLU B 1 203 ? -5.996 -22.781 5.41 1 98.38 203 GLU B C 1
ATOM 4086 O O . GLU B 1 203 ? -7.184 -22.953 5.695 1 98.38 203 GLU B O 1
ATOM 4091 N N . ASN B 1 204 ? -5.586 -21.766 4.715 1 98.38 204 ASN B N 1
ATOM 4092 C CA . ASN B 1 204 ? -6.539 -20.812 4.148 1 98.38 204 ASN B CA 1
ATOM 4093 C C . ASN B 1 204 ? -7.461 -21.484 3.133 1 98.38 204 ASN B C 1
ATOM 4095 O O . ASN B 1 204 ? -8.672 -21.25 3.141 1 98.38 204 ASN B O 1
ATOM 4099 N N . CYS B 1 205 ? -6.871 -22.266 2.312 1 98.56 205 CYS B N 1
ATOM 4100 C CA . CYS B 1 205 ? -7.637 -22.984 1.297 1 98.56 205 CYS B CA 1
ATOM 4101 C C . CYS B 1 205 ? -8.648 -23.922 1.939 1 98.56 205 CYS B C 1
ATOM 4103 O O . CYS B 1 205 ? -9.812 -23.969 1.532 1 98.56 205 CYS B O 1
ATOM 4105 N N . LYS B 1 206 ? -8.211 -24.625 2.887 1 98.06 206 LYS B N 1
ATOM 4106 C CA . LYS B 1 206 ? -9.102 -25.531 3.609 1 98.06 206 LYS B CA 1
ATOM 4107 C C . LYS B 1 206 ? -10.25 -24.766 4.27 1 98.06 206 LYS B C 1
ATOM 4109 O O . LYS B 1 206 ? -11.391 -25.219 4.273 1 98.06 206 LYS B O 1
ATOM 4114 N N . TYR B 1 207 ? -9.898 -23.656 4.805 1 98 207 TYR B N 1
ATOM 4115 C CA . TYR B 1 207 ? -10.875 -22.844 5.516 1 98 207 TYR B CA 1
ATOM 4116 C C . TYR B 1 207 ? -12.016 -22.422 4.59 1 98 207 TYR B C 1
ATOM 4118 O O . TYR B 1 207 ? -13.188 -22.516 4.949 1 98 207 TYR B O 1
ATOM 4126 N N . VAL B 1 208 ? -11.688 -21.953 3.377 1 98.31 208 VAL B N 1
ATOM 4127 C CA . VAL B 1 208 ? -12.719 -21.438 2.486 1 98.31 208 VAL B CA 1
ATOM 4128 C C . VAL B 1 208 ? -13.43 -22.594 1.778 1 98.31 208 VAL B C 1
ATOM 4130 O O . VAL B 1 208 ? -14.508 -22.406 1.222 1 98.31 208 VAL B O 1
ATOM 4133 N N . GLY B 1 209 ? -12.727 -23.812 1.649 1 98.31 209 GLY B N 1
ATOM 4134 C CA . GLY B 1 209 ? -13.391 -25.031 1.19 1 98.31 209 GLY B CA 1
ATOM 4135 C C . GLY B 1 209 ? -13.133 -25.328 -0.273 1 98.31 209 GLY B C 1
ATOM 4136 O O . GLY B 1 209 ? -12.688 -24.453 -1.024 1 98.31 209 GLY B O 1
ATOM 4137 N N . PRO B 1 210 ? -13.422 -26.562 -0.7 1 97.94 210 PRO B N 1
ATOM 4138 C CA . PRO B 1 210 ? -13.055 -27.062 -2.025 1 97.94 210 PRO B CA 1
ATOM 4139 C C . PRO B 1 210 ? -13.883 -26.438 -3.145 1 97.94 210 PRO B C 1
ATOM 4141 O O . PRO B 1 210 ? -13.516 -26.531 -4.316 1 97.94 210 PRO B O 1
ATOM 4144 N N . ASN B 1 211 ? -15.008 -25.844 -2.834 1 98.19 211 ASN B N 1
ATOM 4145 C CA . ASN B 1 211 ? -15.805 -25.156 -3.846 1 98.19 211 ASN B CA 1
ATOM 4146 C C . ASN B 1 211 ? -15.242 -23.781 -4.172 1 98.19 211 ASN B C 1
ATOM 4148 O O . ASN B 1 211 ? -15.633 -23.156 -5.164 1 98.19 211 ASN B O 1
ATOM 4152 N N . VAL B 1 212 ? -14.289 -23.297 -3.357 1 98.62 212 VAL B N 1
ATOM 4153 C CA . VAL B 1 212 ? -13.75 -21.953 -3.475 1 98.62 212 VAL B CA 1
ATOM 4154 C C . VAL B 1 212 ? -12.266 -22.016 -3.832 1 98.62 212 VAL B C 1
ATOM 4156 O O . VAL B 1 212 ? -11.773 -21.188 -4.602 1 98.62 212 VAL B O 1
ATOM 4159 N N . CYS B 1 213 ? -11.602 -23 -3.311 1 98.88 213 CYS B N 1
ATOM 4160 C CA . CYS B 1 213 ? -10.172 -23.141 -3.535 1 98.88 213 CYS B CA 1
ATOM 4161 C C . CYS B 1 213 ? -9.836 -24.531 -4.086 1 98.88 213 CYS B C 1
ATOM 4163 O O . CYS B 1 213 ? -10.188 -25.547 -3.479 1 98.88 213 CYS B O 1
ATOM 4165 N N . HIS B 1 214 ? -9.203 -24.562 -5.211 1 98.81 214 HIS B N 1
ATOM 4166 C CA . HIS B 1 214 ? -8.781 -25.781 -5.887 1 98.81 214 HIS B CA 1
ATOM 4167 C C . HIS B 1 214 ? -7.266 -25.938 -5.82 1 98.81 214 HIS B C 1
ATOM 4169 O O . HIS B 1 214 ? -6.52 -25.031 -6.184 1 98.81 214 HIS B O 1
ATOM 4175 N N . VAL B 1 215 ? -6.832 -27.094 -5.367 1 98.75 215 VAL B N 1
ATOM 4176 C CA . VAL B 1 215 ? -5.406 -27.375 -5.246 1 98.75 215 VAL B CA 1
ATOM 4177 C C . VAL B 1 215 ? -4.922 -28.141 -6.48 1 98.75 215 VAL B C 1
ATOM 4179 O O . VAL B 1 215 ? -5.535 -29.125 -6.891 1 98.75 215 VAL B O 1
ATOM 4182 N N . VAL B 1 216 ? -3.895 -27.688 -7.094 1 98.69 216 VAL B N 1
ATOM 4183 C CA . VAL B 1 216 ? -3.268 -28.328 -8.242 1 98.69 216 VAL B CA 1
ATOM 4184 C C . VAL B 1 216 ? -1.844 -28.75 -7.883 1 98.69 216 VAL B C 1
ATOM 4186 O O . VAL B 1 216 ? -1.012 -27.906 -7.535 1 98.69 216 VAL B O 1
ATOM 4189 N N . TYR B 1 217 ? -1.585 -30 -7.945 1 98.25 217 TYR B N 1
ATOM 4190 C CA . TYR B 1 217 ? -0.221 -30.5 -7.781 1 98.25 217 TYR B CA 1
ATOM 4191 C C . TYR B 1 217 ? 0.576 -30.344 -9.07 1 98.25 217 TYR B C 1
ATOM 4193 O O . TYR B 1 217 ? 0.168 -30.828 -10.125 1 98.25 217 TYR B O 1
ATOM 4201 N N . PHE B 1 218 ? 1.686 -29.625 -8.953 1 98 218 PHE B N 1
ATOM 4202 C CA . PHE B 1 218 ? 2.529 -29.359 -10.109 1 98 218 PHE B CA 1
ATOM 4203 C C . PHE B 1 218 ? 2.904 -30.641 -10.828 1 98 218 PHE B C 1
ATOM 4205 O O . PHE B 1 218 ? 2.867 -30.719 -12.055 1 98 218 PHE B O 1
ATOM 4212 N N . GLU B 1 219 ? 3.279 -31.688 -10.109 1 96.88 219 GLU B N 1
ATOM 4213 C CA . GLU B 1 219 ? 3.684 -32.969 -10.664 1 96.88 219 GLU B CA 1
ATOM 4214 C C . GLU B 1 219 ? 2.566 -33.594 -11.5 1 96.88 219 GLU B C 1
ATOM 4216 O O . GLU B 1 219 ? 2.818 -34.125 -12.578 1 96.88 219 GLU B O 1
ATOM 4221 N N . LYS B 1 220 ? 1.358 -33.469 -11.039 1 96.94 220 LYS B N 1
ATOM 4222 C CA . LYS B 1 220 ? 0.22 -34 -11.781 1 96.94 220 LYS B CA 1
ATOM 4223 C C . LYS B 1 220 ? -0.072 -33.156 -13.016 1 96.94 220 LYS B C 1
ATOM 4225 O O . LYS B 1 220 ? -0.416 -33.688 -14.078 1 96.94 220 LYS B O 1
ATOM 4230 N N . LEU B 1 221 ? 0.068 -31.844 -12.828 1 97.62 221 LEU B N 1
ATOM 4231 C CA . LEU B 1 221 ? -0.17 -30.922 -13.938 1 97.62 221 LEU B CA 1
ATOM 4232 C C . LEU B 1 221 ? 0.744 -31.25 -15.117 1 97.62 221 LEU B C 1
ATOM 4234 O O . LEU B 1 221 ? 0.293 -31.281 -16.266 1 97.62 221 LEU B O 1
ATOM 4238 N N . VAL B 1 222 ? 2.006 -31.516 -14.883 1 96.19 222 VAL B N 1
ATOM 4239 C CA . VAL B 1 222 ? 2.963 -31.688 -15.969 1 96.19 222 VAL B CA 1
ATOM 4240 C C . VAL B 1 222 ? 2.887 -33.125 -16.5 1 96.19 222 VAL B C 1
ATOM 4242 O O . VAL B 1 222 ? 3.178 -33.375 -17.672 1 96.19 222 VAL B O 1
ATOM 4245 N N . SER B 1 223 ? 2.461 -34.094 -15.719 1 95.31 223 SER B N 1
ATOM 4246 C CA . SER B 1 223 ? 2.387 -35.5 -16.156 1 95.31 223 SER B CA 1
ATOM 4247 C C . SER B 1 223 ? 1.077 -35.781 -16.875 1 95.31 223 SER B C 1
ATOM 4249 O O . SER B 1 223 ? 1.039 -36.594 -17.797 1 95.31 223 SER B O 1
ATOM 4251 N N . GLU B 1 224 ? 0.003 -35.125 -16.375 1 96.19 224 GLU B N 1
ATOM 4252 C CA . GLU B 1 224 ? -1.327 -35.312 -16.953 1 96.19 224 GLU B CA 1
ATOM 4253 C C . GLU B 1 224 ? -2.016 -33.969 -17.188 1 96.19 224 GLU B C 1
ATOM 4255 O O . GLU B 1 224 ? -3.098 -33.719 -16.656 1 96.19 224 GLU B O 1
ATOM 4260 N N . PRO B 1 225 ? -1.49 -33.188 -18.078 1 97.06 225 PRO B N 1
ATOM 4261 C CA . PRO B 1 225 ? -1.983 -31.812 -18.234 1 97.06 225 PRO B CA 1
ATOM 4262 C C . PRO B 1 225 ? -3.449 -31.75 -18.656 1 97.06 225 PRO B C 1
ATOM 4264 O O . PRO B 1 225 ? -4.219 -30.953 -18.109 1 97.06 225 PRO B O 1
ATOM 4267 N N . ARG B 1 226 ? -3.885 -32.594 -19.609 1 97.75 226 ARG B N 1
ATOM 4268 C CA . ARG B 1 226 ? -5.262 -32.562 -20.094 1 97.75 226 ARG B CA 1
ATOM 4269 C C . ARG B 1 226 ? -6.25 -32.781 -18.953 1 97.75 226 ARG B C 1
ATOM 4271 O O . ARG B 1 226 ? -7.215 -32.031 -18.797 1 97.75 226 ARG B O 1
ATOM 4278 N N . ASN B 1 227 ? -5.973 -33.812 -18.188 1 98.12 227 ASN B N 1
ATOM 4279 C CA . ASN B 1 227 ? -6.867 -34.156 -17.094 1 98.12 227 ASN B CA 1
ATOM 4280 C C . ASN B 1 227 ? -6.895 -33.062 -16.031 1 98.12 227 ASN B C 1
ATOM 4282 O O . ASN B 1 227 ? -7.969 -32.656 -15.578 1 98.12 227 ASN B O 1
ATOM 4286 N N . GLU B 1 228 ? -5.762 -32.594 -15.578 1 98.19 228 GLU B N 1
ATOM 4287 C CA . GLU B 1 228 ? -5.66 -31.594 -14.523 1 98.19 228 GLU B CA 1
ATOM 4288 C C . GLU B 1 228 ? -6.293 -30.281 -14.953 1 98.19 228 GLU B C 1
ATOM 4290 O O . GLU B 1 228 ? -6.996 -29.641 -14.164 1 98.19 228 GLU B O 1
ATOM 4295 N N . ILE B 1 229 ? -6.121 -29.875 -16.203 1 98.69 229 ILE B N 1
ATOM 4296 C CA . ILE B 1 229 ? -6.664 -28.609 -16.703 1 98.69 229 ILE B CA 1
ATOM 4297 C C . ILE B 1 229 ? -8.18 -28.734 -16.844 1 98.69 229 ILE B C 1
ATOM 4299 O O . ILE B 1 229 ? -8.906 -27.781 -16.547 1 98.69 229 ILE B O 1
ATOM 4303 N N . ASN B 1 230 ? -8.586 -29.844 -17.344 1 98.56 230 ASN B N 1
ATOM 4304 C CA . ASN B 1 230 ? -10.023 -30.062 -17.438 1 98.56 230 ASN B CA 1
ATOM 4305 C C . ASN B 1 230 ? -10.703 -29.938 -16.078 1 98.56 230 ASN B C 1
ATOM 4307 O O . ASN B 1 230 ? -11.75 -29.312 -15.953 1 98.56 230 ASN B O 1
ATOM 4311 N N . ASN B 1 231 ? -10.148 -30.609 -15.07 1 98.56 231 ASN B N 1
ATOM 4312 C CA . ASN B 1 231 ? -10.68 -30.5 -13.719 1 98.56 231 ASN B CA 1
ATOM 4313 C C . ASN B 1 231 ? -10.703 -29.062 -13.227 1 98.56 231 ASN B C 1
ATOM 4315 O O . ASN B 1 231 ? -11.672 -28.625 -12.594 1 98.56 231 ASN B O 1
ATOM 4319 N N . LEU B 1 232 ? -9.68 -28.328 -13.516 1 98.75 232 LEU B N 1
ATOM 4320 C CA . LEU B 1 232 ? -9.57 -26.938 -13.109 1 98.75 232 LEU B CA 1
ATOM 4321 C C . LEU B 1 232 ? -10.641 -26.094 -13.797 1 98.75 232 LEU B C 1
ATOM 4323 O O . LEU B 1 232 ? -11.312 -25.281 -13.141 1 98.75 232 LEU B O 1
ATOM 4327 N N . LEU B 1 233 ? -10.812 -26.25 -15.094 1 98.81 233 LEU B N 1
ATOM 4328 C CA . LEU B 1 233 ? -11.797 -25.469 -15.828 1 98.81 233 LEU B CA 1
ATOM 4329 C C . LEU B 1 233 ? -13.211 -25.781 -15.352 1 98.81 233 LEU B C 1
ATOM 4331 O O . LEU B 1 233 ? -14.055 -24.891 -15.266 1 98.81 233 LEU B O 1
ATOM 4335 N N . LYS B 1 234 ? -13.445 -27.047 -15.047 1 98.69 234 LYS B N 1
ATOM 4336 C CA . LYS B 1 234 ? -14.727 -27.422 -14.445 1 98.69 234 LYS B CA 1
ATOM 4337 C C . LYS B 1 234 ? -14.945 -26.719 -13.117 1 98.69 234 LYS B C 1
ATOM 4339 O O . LYS B 1 234 ? -16.016 -26.156 -12.867 1 98.69 234 LYS B O 1
ATOM 4344 N N . PHE B 1 235 ? -13.977 -26.703 -12.258 1 98.69 235 PHE B N 1
ATOM 4345 C CA . PHE B 1 235 ? -14.016 -26 -10.984 1 98.69 235 PHE B CA 1
ATOM 4346 C C . PHE B 1 235 ? -14.336 -24.516 -11.188 1 98.69 235 PHE B C 1
ATOM 4348 O O . PHE B 1 235 ? -15.117 -23.938 -10.438 1 98.69 235 PHE B O 1
ATOM 4355 N N . LEU B 1 236 ? -13.742 -23.938 -12.258 1 98.56 236 LEU B N 1
ATOM 4356 C CA . LEU B 1 236 ? -13.891 -22.5 -12.531 1 98.56 236 LEU B CA 1
ATOM 4357 C C . LEU B 1 236 ? -15.203 -22.234 -13.258 1 98.56 236 LEU B C 1
ATOM 4359 O O . LEU B 1 236 ? -15.617 -21.078 -13.383 1 98.56 236 LEU B O 1
ATOM 4363 N N . GLY B 1 237 ? -15.859 -23.203 -13.766 1 98 237 GLY B N 1
ATOM 4364 C CA . GLY B 1 237 ? -17.094 -23.031 -14.531 1 98 237 GLY B CA 1
ATOM 4365 C C . GLY B 1 237 ? -16.844 -22.5 -15.93 1 98 237 GLY B C 1
ATOM 4366 O O . GLY B 1 237 ? -17.656 -21.719 -16.438 1 98 237 GLY B O 1
ATOM 4367 N N . ILE B 1 238 ? -15.719 -22.891 -16.484 1 98.38 238 ILE B N 1
ATOM 4368 C CA . ILE B 1 238 ? -15.328 -22.406 -17.797 1 98.38 238 ILE B CA 1
ATOM 4369 C C . ILE B 1 238 ? -15.211 -23.594 -18.766 1 98.38 238 ILE B C 1
ATOM 4371 O O . ILE B 1 238 ? -14.68 -24.641 -18.406 1 98.38 238 ILE B O 1
ATOM 4375 N N . GLU B 1 239 ? -15.633 -23.422 -19.969 1 98.38 239 GLU B N 1
ATOM 4376 C CA . GLU B 1 239 ? -15.602 -24.484 -20.969 1 98.38 239 GLU B CA 1
ATOM 4377 C C . GLU B 1 239 ? -14.18 -24.75 -21.453 1 98.38 239 GLU B C 1
ATOM 4379 O O . GLU B 1 239 ? -13.367 -23.828 -21.547 1 98.38 239 GLU B O 1
ATOM 4384 N N . TRP B 1 240 ? -13.977 -26 -21.859 1 98.31 240 TRP B N 1
ATOM 4385 C CA . TRP B 1 240 ? -12.68 -26.406 -22.391 1 98.31 240 TRP B CA 1
ATOM 4386 C C . TRP B 1 240 ? -12.359 -25.672 -23.688 1 98.31 240 TRP B C 1
ATOM 4388 O O . TRP B 1 240 ? -13.25 -25.422 -24.5 1 98.31 240 TRP B O 1
ATOM 4398 N N . HIS B 1 241 ? -11.203 -25.266 -23.875 1 98.12 241 HIS B N 1
ATOM 4399 C CA . HIS B 1 241 ? -10.648 -24.797 -25.141 1 98.12 241 HIS B CA 1
ATOM 4400 C C . HIS B 1 241 ? -9.266 -25.391 -25.391 1 98.12 241 HIS B C 1
ATOM 4402 O O . HIS B 1 241 ? -8.398 -25.344 -24.516 1 98.12 241 HIS B O 1
ATOM 4408 N N . ASP B 1 242 ? -8.938 -25.891 -26.5 1 97.69 242 ASP B N 1
ATOM 4409 C CA . ASP B 1 242 ? -7.719 -26.641 -26.797 1 97.69 242 ASP B CA 1
ATOM 4410 C C . ASP B 1 242 ? -6.477 -25.766 -26.625 1 97.69 242 ASP B C 1
ATOM 4412 O O . ASP B 1 242 ? -5.371 -26.281 -26.438 1 97.69 242 ASP B O 1
ATOM 4416 N N . ASN B 1 243 ? -6.641 -24.453 -26.688 1 97.38 243 ASN B N 1
ATOM 4417 C CA . ASN B 1 243 ? -5.52 -23.531 -26.531 1 97.38 243 ASN B CA 1
ATOM 4418 C C . ASN B 1 243 ? -4.797 -23.734 -25.203 1 97.38 243 ASN B C 1
ATOM 4420 O O . ASN B 1 243 ? -3.604 -23.453 -25.094 1 97.38 243 ASN B O 1
ATOM 4424 N N . VAL B 1 244 ? -5.473 -24.281 -24.25 1 97.81 244 VAL B N 1
ATOM 4425 C CA . VAL B 1 244 ? -4.891 -24.422 -22.922 1 97.81 244 VAL B CA 1
ATOM 4426 C C . VAL B 1 244 ? -3.773 -25.453 -22.938 1 97.81 244 VAL B C 1
ATOM 4428 O O . VAL B 1 244 ? -2.951 -25.516 -22.016 1 97.81 244 VAL B O 1
ATOM 4431 N N . LEU B 1 245 ? -3.713 -26.266 -23.969 1 96.94 245 LEU B N 1
ATOM 4432 C CA . LEU B 1 245 ? -2.645 -27.25 -24.094 1 96.94 245 LEU B CA 1
ATOM 4433 C C . LEU B 1 245 ? -1.549 -26.75 -25.016 1 96.94 245 LEU B C 1
ATOM 4435 O O . LEU B 1 245 ? -0.535 -27.422 -25.219 1 96.94 245 LEU B O 1
ATOM 4439 N N . ARG B 1 246 ? -1.725 -25.516 -25.594 1 95.31 246 ARG B N 1
ATOM 4440 C CA . ARG B 1 246 ? -0.816 -25.016 -26.625 1 95.31 246 ARG B CA 1
ATOM 4441 C C . ARG B 1 246 ? -0.326 -23.609 -26.281 1 95.31 246 ARG B C 1
ATOM 4443 O O . ARG B 1 246 ? -0.183 -22.766 -27.156 1 95.31 246 ARG B O 1
ATOM 4450 N N . HIS B 1 247 ? -0.172 -23.391 -25 1 94.38 247 HIS B N 1
ATOM 4451 C CA . HIS B 1 247 ? 0.208 -22.062 -24.562 1 94.38 247 HIS B CA 1
ATOM 4452 C C . HIS B 1 247 ? 1.503 -21.609 -25.234 1 94.38 247 HIS B C 1
ATOM 4454 O O . HIS B 1 247 ? 1.658 -20.438 -25.578 1 94.38 247 HIS B O 1
ATOM 4460 N N . SER B 1 248 ? 2.486 -22.516 -25.453 1 93.81 248 SER B N 1
ATOM 4461 C CA . SER B 1 248 ? 3.803 -22.188 -25.984 1 93.81 248 SER B CA 1
ATOM 4462 C C . SER B 1 248 ? 3.697 -21.594 -27.391 1 93.81 248 SER B C 1
ATOM 4464 O O . SER B 1 248 ? 4.555 -20.812 -27.797 1 93.81 248 SER B O 1
ATOM 4466 N N . GLN B 1 249 ? 2.627 -21.891 -28.047 1 94.12 249 GLN B N 1
ATOM 4467 C CA . GLN B 1 249 ? 2.422 -21.406 -29.406 1 94.12 249 GLN B CA 1
ATOM 4468 C C . GLN B 1 249 ? 1.748 -20.031 -29.406 1 94.12 249 GLN B C 1
ATOM 4470 O O . GLN B 1 249 ? 1.666 -19.359 -30.438 1 94.12 249 GLN B O 1
ATOM 4475 N N . LEU B 1 250 ? 1.299 -19.672 -28.281 1 94.19 250 LEU B N 1
ATOM 4476 C CA . LEU B 1 250 ? 0.506 -18.453 -28.188 1 94.19 250 LEU B CA 1
ATOM 4477 C C . LEU B 1 250 ? 1.265 -17.359 -27.422 1 94.19 250 LEU B C 1
ATOM 4479 O O . LEU B 1 250 ? 0.713 -16.297 -27.141 1 94.19 250 LEU B O 1
ATOM 4483 N N . ILE B 1 251 ? 2.459 -17.641 -27.141 1 90.81 251 ILE B N 1
ATOM 4484 C CA . ILE B 1 251 ? 3.295 -16.703 -26.391 1 90.81 251 ILE B CA 1
ATOM 4485 C C . ILE B 1 251 ? 3.533 -15.438 -27.203 1 90.81 251 ILE B C 1
ATOM 4487 O O . ILE B 1 251 ? 3.816 -15.516 -28.406 1 90.81 251 ILE B O 1
ATOM 4491 N N . ASN B 1 252 ? 3.436 -14.281 -26.484 1 82.56 252 ASN B N 1
ATOM 4492 C CA . ASN B 1 252 ? 3.613 -12.938 -27.016 1 82.56 252 ASN B CA 1
ATOM 4493 C C . ASN B 1 252 ? 2.566 -12.602 -28.078 1 82.56 252 ASN B C 1
ATOM 4495 O O . ASN B 1 252 ? 2.824 -11.82 -28.984 1 82.56 252 ASN B O 1
ATOM 4499 N N . LYS B 1 253 ? 1.529 -13.266 -28.156 1 86.88 253 LYS B N 1
ATOM 4500 C CA . LYS B 1 253 ? 0.272 -12.977 -28.844 1 86.88 253 LYS B CA 1
ATOM 4501 C C . LYS B 1 253 ? -0.875 -12.828 -27.844 1 86.88 253 LYS B C 1
ATOM 4503 O O . LYS B 1 253 ? -0.982 -11.812 -27.156 1 86.88 253 LYS B O 1
ATOM 4508 N N . GLU B 1 254 ? -1.505 -13.945 -27.625 1 84.12 254 GLU B N 1
ATOM 4509 C CA . GLU B 1 254 ? -2.594 -13.961 -26.656 1 84.12 254 GLU B CA 1
ATOM 4510 C C . GLU B 1 254 ? -2.057 -14.031 -25.234 1 84.12 254 GLU B C 1
ATOM 4512 O O . GLU B 1 254 ? -2.699 -13.555 -24.297 1 84.12 254 GLU B O 1
ATOM 4517 N N . VAL B 1 255 ? -0.955 -14.648 -25.156 1 87.75 255 VAL B N 1
ATOM 4518 C CA . VAL B 1 255 ? -0.33 -14.828 -23.844 1 87.75 255 VAL B CA 1
ATOM 4519 C C . VAL B 1 255 ? 0.855 -13.875 -23.703 1 87.75 255 VAL B C 1
ATOM 4521 O O . VAL B 1 255 ? 1.852 -14 -24.422 1 87.75 255 VAL B O 1
ATOM 4524 N N . LYS B 1 256 ? 0.77 -12.969 -22.781 1 89.94 256 LYS B N 1
ATOM 4525 C CA . LYS B 1 256 ? 1.856 -12.023 -22.547 1 89.94 256 LYS B CA 1
ATOM 4526 C C . LYS B 1 256 ? 2.805 -12.539 -21.469 1 89.94 256 LYS B C 1
ATOM 4528 O O . LYS B 1 256 ? 2.365 -13.102 -20.469 1 89.94 256 LYS B O 1
ATOM 4533 N N . LEU B 1 257 ? 4.125 -12.414 -21.797 1 89.62 257 LEU B N 1
ATOM 4534 C CA . LEU B 1 257 ? 5.164 -12.805 -20.844 1 89.62 257 LEU B CA 1
ATOM 4535 C C . LEU B 1 257 ? 6.117 -11.648 -20.578 1 89.62 257 LEU B C 1
ATOM 4537 O O . LEU B 1 257 ? 6.391 -10.844 -21.469 1 89.62 257 LEU B O 1
ATOM 4541 N N . SER B 1 258 ? 6.535 -11.648 -19.359 1 88.5 258 SER B N 1
ATOM 4542 C CA . SER B 1 258 ? 7.578 -10.703 -18.984 1 88.5 258 SER B CA 1
ATOM 4543 C C . SER B 1 258 ? 8.93 -11.391 -18.844 1 88.5 258 SER B C 1
ATOM 4545 O O . SER B 1 258 ? 9.039 -12.453 -18.234 1 88.5 258 SER B O 1
ATOM 4547 N N . LYS B 1 259 ? 9.953 -10.734 -19.359 1 84.88 259 LYS B N 1
ATOM 4548 C CA . LYS B 1 259 ? 11.305 -11.273 -19.234 1 84.88 259 LYS B CA 1
ATOM 4549 C C . LYS B 1 259 ? 11.805 -11.188 -17.797 1 84.88 259 LYS B C 1
ATOM 4551 O O . LYS B 1 259 ? 12.797 -11.82 -17.422 1 84.88 259 LYS B O 1
ATOM 4556 N N . LEU B 1 260 ? 11.062 -10.469 -17.047 1 85.62 260 LEU B N 1
ATOM 4557 C CA . LEU B 1 260 ? 11.5 -10.234 -15.672 1 85.62 260 LEU B CA 1
ATOM 4558 C C . LEU B 1 260 ? 10.945 -11.297 -14.734 1 85.62 260 LEU B C 1
ATOM 4560 O O . LEU B 1 260 ? 11.352 -11.391 -13.578 1 85.62 260 LEU B O 1
ATOM 4564 N N . GLU B 1 261 ? 10.039 -12.07 -15.219 1 87.25 261 GLU B N 1
ATOM 4565 C CA . GLU B 1 261 ? 9.594 -13.219 -14.438 1 87.25 261 GLU B CA 1
ATOM 4566 C C . GLU B 1 261 ? 10.625 -14.352 -14.492 1 87.25 261 GLU B C 1
ATOM 4568 O O . GLU B 1 261 ? 11.047 -14.758 -15.578 1 87.25 261 GLU B O 1
ATOM 4573 N N . PRO B 1 262 ? 10.984 -14.852 -13.367 1 85.12 262 PRO B N 1
ATOM 4574 C CA . PRO B 1 262 ? 12.086 -15.812 -13.336 1 85.12 262 PRO B CA 1
ATOM 4575 C C . PRO B 1 262 ? 11.789 -17.078 -14.148 1 85.12 262 PRO B C 1
ATOM 4577 O O . PRO B 1 262 ? 12.719 -17.703 -14.656 1 85.12 262 PRO B O 1
ATOM 4580 N N . SER B 1 263 ? 10.602 -17.422 -14.32 1 88.44 263 SER B N 1
ATOM 4581 C CA . SER B 1 263 ? 10.258 -18.703 -14.953 1 88.44 263 SER B CA 1
ATOM 4582 C C . SER B 1 263 ? 9.906 -18.5 -16.422 1 88.44 263 SER B C 1
ATOM 4584 O O . SER B 1 263 ? 9.445 -19.438 -17.078 1 88.44 263 SER B O 1
ATOM 4586 N N . THR B 1 264 ? 10.156 -17.344 -16.922 1 89.19 264 THR B N 1
ATOM 4587 C CA . THR B 1 264 ? 9.773 -16.984 -18.297 1 89.19 264 THR B CA 1
ATOM 4588 C C . THR B 1 264 ? 10.414 -17.938 -19.297 1 89.19 264 THR B C 1
ATOM 4590 O O . THR B 1 264 ? 9.742 -18.422 -20.219 1 89.19 264 THR B O 1
ATOM 4593 N N . LYS B 1 265 ? 11.672 -18.234 -19.172 1 87.69 265 LYS B N 1
ATOM 4594 C CA . LYS B 1 265 ? 12.367 -19.109 -20.125 1 87.69 265 LYS B CA 1
ATOM 4595 C C . LYS B 1 265 ? 11.75 -20.5 -20.141 1 87.69 265 LYS B C 1
ATOM 4597 O O . LYS B 1 265 ? 11.578 -21.094 -21.203 1 87.69 265 LYS B O 1
ATOM 4602 N N . GLN B 1 266 ? 11.43 -20.984 -19.031 1 89.56 266 GLN B N 1
ATOM 4603 C CA . GLN B 1 266 ? 10.898 -22.344 -18.906 1 89.56 266 GLN B CA 1
ATOM 4604 C C . GLN B 1 266 ? 9.5 -22.453 -19.5 1 89.56 266 GLN B C 1
ATOM 4606 O O . GLN B 1 266 ? 9.18 -23.422 -20.188 1 89.56 266 GLN B O 1
ATOM 4611 N N . VAL B 1 267 ? 8.656 -21.406 -19.297 1 92.5 267 VAL B N 1
ATOM 4612 C CA . VAL B 1 267 ? 7.242 -21.531 -19.625 1 92.5 267 VAL B CA 1
ATOM 4613 C C . VAL B 1 267 ? 7.02 -21.219 -21.109 1 92.5 267 VAL B C 1
ATOM 4615 O O . VAL B 1 267 ? 5.914 -21.391 -21.625 1 92.5 267 VAL B O 1
ATOM 4618 N N . ARG B 1 268 ? 8.023 -20.781 -21.766 1 92.06 268 ARG B N 1
ATOM 4619 C CA . ARG B 1 268 ? 7.949 -20.594 -23.203 1 92.06 268 ARG B CA 1
ATOM 4620 C C . ARG B 1 268 ? 7.891 -21.938 -23.922 1 92.06 268 ARG B C 1
ATOM 4622 O O . ARG B 1 268 ? 7.441 -22.016 -25.078 1 92.06 268 ARG B O 1
ATOM 4629 N N . ASN B 1 269 ? 8.383 -22.938 -23.281 1 91.94 269 ASN B N 1
ATOM 4630 C CA . ASN B 1 269 ? 8.391 -24.281 -23.828 1 91.94 269 ASN B CA 1
ATOM 4631 C C . ASN B 1 269 ? 7.098 -25.031 -23.531 1 91.94 269 ASN B C 1
ATOM 4633 O O . ASN B 1 269 ? 6.379 -24.672 -22.594 1 91.94 269 ASN B O 1
ATOM 4637 N N . PRO B 1 270 ? 6.797 -26.047 -24.391 1 92.75 270 PRO B N 1
ATOM 4638 C CA . PRO B 1 270 ? 5.641 -26.875 -24.062 1 92.75 270 PRO B CA 1
ATOM 4639 C C . PRO B 1 270 ? 5.781 -27.578 -22.703 1 92.75 270 PRO B C 1
ATOM 4641 O O . PRO B 1 270 ? 6.883 -27.641 -22.156 1 92.75 270 PRO B O 1
ATOM 4644 N N . ILE B 1 271 ? 4.68 -27.984 -22.125 1 91.06 271 ILE B N 1
ATOM 4645 C CA . ILE B 1 271 ? 4.68 -28.672 -20.844 1 91.06 271 ILE B CA 1
ATOM 4646 C C . ILE B 1 271 ? 5.535 -29.938 -20.938 1 91.06 271 ILE B C 1
ATOM 4648 O O . ILE B 1 271 ? 5.32 -30.781 -21.812 1 91.06 271 ILE B O 1
ATOM 4652 N N . LYS B 1 272 ? 6.551 -29.922 -20.094 1 86 272 LYS B N 1
ATOM 4653 C CA . LYS B 1 272 ? 7.449 -31.078 -20.062 1 86 272 LYS B CA 1
ATOM 4654 C C . LYS B 1 272 ? 7.395 -31.781 -18.719 1 86 272 LYS B C 1
ATOM 4656 O O . LYS B 1 272 ? 7.621 -31.172 -17.672 1 86 272 LYS B O 1
ATOM 4661 N N . SER B 1 273 ? 7.25 -33.062 -18.734 1 81 273 SER B N 1
ATOM 4662 C CA . SER B 1 273 ? 7.125 -33.844 -17.5 1 81 273 SER B CA 1
ATOM 4663 C C . SER B 1 273 ? 8.461 -33.938 -16.781 1 81 273 SER B C 1
ATOM 4665 O O . SER B 1 273 ? 8.492 -34.062 -15.547 1 81 273 SER B O 1
ATOM 4667 N N . ASP B 1 274 ? 9.531 -33.812 -17.484 1 81.88 274 ASP B N 1
ATOM 4668 C CA . ASP B 1 274 ? 10.859 -34 -16.891 1 81.88 274 ASP B CA 1
ATOM 4669 C C . ASP B 1 274 ? 11.188 -32.875 -15.914 1 81.88 274 ASP B C 1
ATOM 4671 O O . ASP B 1 274 ? 12.031 -33.031 -15.031 1 81.88 274 ASP B O 1
ATOM 4675 N N . THR B 1 275 ? 10.531 -31.797 -15.992 1 80.5 275 THR B N 1
ATOM 4676 C CA . THR B 1 275 ? 10.773 -30.656 -15.133 1 80.5 275 THR B CA 1
ATOM 4677 C C . THR B 1 275 ? 10.445 -30.984 -13.68 1 80.5 275 THR B C 1
ATOM 4679 O O . THR B 1 275 ? 11.039 -30.438 -12.758 1 80.5 275 THR B O 1
ATOM 4682 N N . ALA B 1 276 ? 9.594 -31.938 -13.492 1 87.44 276 ALA B N 1
ATOM 4683 C CA . ALA B 1 276 ? 9.125 -32.25 -12.148 1 87.44 276 ALA B CA 1
ATOM 4684 C C . ALA B 1 276 ? 10.094 -33.219 -11.453 1 87.44 276 ALA B C 1
ATOM 4686 O O . ALA B 1 276 ? 10.031 -33.406 -10.234 1 87.44 276 ALA B O 1
ATOM 4687 N N . ILE B 1 277 ? 11.078 -33.719 -12.18 1 88.25 277 ILE B N 1
ATOM 4688 C CA . ILE B 1 277 ? 11.82 -34.812 -11.555 1 88.25 277 ILE B CA 1
ATOM 4689 C C . ILE B 1 277 ? 13.312 -34.5 -11.562 1 88.25 277 ILE B C 1
ATOM 4691 O O . ILE B 1 277 ? 14.094 -35.156 -10.891 1 88.25 277 ILE B O 1
ATOM 4695 N N . LYS B 1 278 ? 13.758 -33.5 -12.219 1 87.38 278 LYS B N 1
ATOM 4696 C CA . LYS B 1 278 ? 15.172 -33.156 -12.383 1 87.38 278 LYS B CA 1
ATOM 4697 C C . LYS B 1 278 ? 15.859 -33 -11.023 1 87.38 278 LYS B C 1
ATOM 4699 O O . LYS B 1 278 ? 17 -33.438 -10.852 1 87.38 278 LYS B O 1
ATOM 4704 N N . TRP B 1 279 ? 15.203 -32.5 -10.078 1 93.75 279 TRP B N 1
ATOM 4705 C CA . TRP B 1 279 ? 15.766 -32.156 -8.766 1 93.75 279 TRP B CA 1
ATOM 4706 C C . TRP B 1 279 ? 16.156 -33.438 -8.023 1 93.75 279 TRP B C 1
ATOM 4708 O O . TRP B 1 279 ? 17.047 -33.438 -7.18 1 93.75 279 TRP B O 1
ATOM 4718 N N . LYS B 1 280 ? 15.523 -34.562 -8.281 1 93.44 280 LYS B N 1
ATOM 4719 C CA . LYS B 1 280 ? 15.695 -35.781 -7.531 1 93.44 280 LYS B CA 1
ATOM 4720 C C . LYS B 1 280 ? 17.125 -36.312 -7.66 1 93.44 280 LYS B C 1
ATOM 4722 O O . LYS B 1 280 ? 17.672 -36.875 -6.703 1 93.44 280 LYS B O 1
ATOM 4727 N N . ARG B 1 281 ? 17.688 -36.094 -8.82 1 91.38 281 ARG B N 1
ATOM 4728 C CA . ARG B 1 281 ? 19.031 -36.594 -9.055 1 91.38 281 ARG B CA 1
ATOM 4729 C C . ARG B 1 281 ? 20.078 -35.562 -8.648 1 91.38 281 ARG B C 1
ATOM 4731 O O . ARG B 1 281 ? 21.234 -35.875 -8.398 1 91.38 281 ARG B O 1
ATOM 4738 N N . LYS B 1 282 ? 19.656 -34.406 -8.516 1 94.19 282 LYS B N 1
ATOM 4739 C CA . LYS B 1 282 ? 20.625 -33.312 -8.344 1 94.19 282 LYS B CA 1
ATOM 4740 C C . LYS B 1 282 ? 20.734 -32.906 -6.879 1 94.19 282 LYS B C 1
ATOM 4742 O O . LYS B 1 282 ? 21.766 -32.406 -6.445 1 94.19 282 LYS B O 1
ATOM 4747 N N . LEU B 1 283 ? 19.734 -33.062 -6.082 1 95.31 283 LEU B N 1
ATOM 4748 C CA . LEU B 1 283 ? 19.75 -32.719 -4.664 1 95.31 283 LEU B CA 1
ATOM 4749 C C . LEU B 1 283 ? 20.391 -33.844 -3.84 1 95.31 283 LEU B C 1
ATOM 4751 O O . LEU B 1 283 ? 19.984 -35 -3.939 1 95.31 283 LEU B O 1
ATOM 4755 N N . PRO B 1 284 ? 21.422 -33.5 -3.074 1 94.31 284 PRO B N 1
ATOM 4756 C CA . PRO B 1 284 ? 22.078 -34.531 -2.271 1 94.31 284 PRO B CA 1
ATOM 4757 C C . PRO B 1 284 ? 21.125 -35.25 -1.316 1 94.31 284 PRO B C 1
ATOM 4759 O O . PRO B 1 284 ? 20.234 -34.594 -0.735 1 94.31 284 PRO B O 1
ATOM 4762 N N . LYS B 1 285 ? 21.312 -36.531 -1.141 1 94.69 285 LYS B N 1
ATOM 4763 C CA . LYS B 1 285 ? 20.438 -37.344 -0.323 1 94.69 285 LYS B CA 1
ATOM 4764 C C . LYS B 1 285 ? 20.359 -36.812 1.106 1 94.69 285 LYS B C 1
ATOM 4766 O O . LYS B 1 285 ? 19.281 -36.781 1.698 1 94.69 285 LYS B O 1
ATOM 4771 N N . LYS B 1 286 ? 21.453 -36.438 1.628 1 95.94 286 LYS B N 1
ATOM 4772 C CA . LYS B 1 286 ? 21.484 -35.938 2.994 1 95.94 286 LYS B CA 1
ATOM 4773 C C . LYS B 1 286 ? 20.578 -34.719 3.143 1 95.94 286 LYS B C 1
ATOM 4775 O O . LYS B 1 286 ? 19.891 -34.562 4.156 1 95.94 286 LYS B O 1
ATOM 4780 N N . VAL B 1 287 ? 20.609 -33.844 2.178 1 97.25 287 VAL B N 1
ATOM 4781 C CA . VAL B 1 287 ? 19.781 -32.625 2.178 1 97.25 287 VAL B CA 1
ATOM 4782 C C . VAL B 1 287 ? 18.312 -33.031 2.055 1 97.25 287 VAL B C 1
ATOM 4784 O O . VAL B 1 287 ? 17.469 -32.5 2.779 1 97.25 287 VAL B O 1
ATOM 4787 N N . LYS B 1 288 ? 17.984 -33.938 1.194 1 97.12 288 LYS B N 1
ATOM 4788 C CA . LYS B 1 288 ? 16.625 -34.438 1.031 1 97.12 288 LYS B CA 1
ATOM 4789 C C . LYS B 1 288 ? 16.062 -34.938 2.355 1 97.12 288 LYS B C 1
ATOM 4791 O O . LYS B 1 288 ? 14.93 -34.594 2.725 1 97.12 288 LYS B O 1
ATOM 4796 N N . ASP B 1 289 ? 16.828 -35.719 3.002 1 96.69 289 ASP B N 1
ATOM 4797 C CA . ASP B 1 289 ? 16.406 -36.312 4.262 1 96.69 289 ASP B CA 1
ATOM 4798 C C . ASP B 1 289 ? 16.156 -35.25 5.32 1 96.69 289 ASP B C 1
ATOM 4800 O O . ASP B 1 289 ? 15.203 -35.344 6.098 1 96.69 289 ASP B O 1
ATOM 4804 N N . LYS B 1 290 ? 17.031 -34.312 5.363 1 97.75 290 LYS B N 1
ATOM 4805 C CA . LYS B 1 290 ? 16.875 -33.219 6.332 1 97.75 290 LYS B CA 1
ATOM 4806 C C . LYS B 1 290 ? 15.617 -32.406 6.047 1 97.75 290 LYS B C 1
ATOM 4808 O O . LYS B 1 290 ? 14.891 -32.031 6.973 1 97.75 290 LYS B O 1
ATOM 4813 N N . ILE B 1 291 ? 15.344 -32.125 4.801 1 98.19 291 ILE B N 1
ATOM 4814 C CA . ILE B 1 291 ? 14.141 -31.391 4.422 1 98.19 291 ILE B CA 1
ATOM 4815 C C . ILE B 1 291 ? 12.906 -32.219 4.793 1 98.19 291 ILE B C 1
ATOM 4817 O O . ILE B 1 291 ? 11.945 -31.672 5.34 1 98.19 291 ILE B O 1
ATOM 4821 N N . TRP B 1 292 ? 12.914 -33.469 4.527 1 97.31 292 TRP B N 1
ATOM 4822 C CA . TRP B 1 292 ? 11.805 -34.375 4.863 1 97.31 292 TRP B CA 1
ATOM 4823 C C . TRP B 1 292 ? 11.492 -34.281 6.355 1 97.31 292 TRP B C 1
ATOM 4825 O O . TRP B 1 292 ? 10.32 -34.188 6.742 1 97.31 292 TRP B O 1
ATOM 4835 N N . SER B 1 293 ? 12.5 -34.281 7.137 1 97.12 293 SER B N 1
ATOM 4836 C CA . SER B 1 293 ? 12.32 -34.312 8.586 1 97.12 293 SER B CA 1
ATOM 4837 C C . SER B 1 293 ? 11.883 -32.938 9.109 1 97.12 293 SER B C 1
ATOM 4839 O O . SER B 1 293 ? 11.172 -32.844 10.117 1 97.12 293 SER B O 1
ATOM 4841 N N . SER B 1 294 ? 12.219 -31.859 8.469 1 97.69 294 SER B N 1
ATOM 4842 C CA . SER B 1 294 ? 12.016 -30.531 9.016 1 97.69 294 SER B CA 1
ATOM 4843 C C . SER B 1 294 ? 10.797 -29.859 8.398 1 97.69 294 SER B C 1
ATOM 4845 O O . SER B 1 294 ? 10.375 -28.781 8.844 1 97.69 294 SER B O 1
ATOM 4847 N N . CYS B 1 295 ? 10.195 -30.422 7.387 1 98.56 295 CYS B N 1
ATOM 4848 C CA . CYS B 1 295 ? 9.078 -29.797 6.68 1 98.56 295 CYS B CA 1
ATOM 4849 C C . CYS B 1 295 ? 7.844 -30.688 6.727 1 98.56 295 CYS B C 1
ATOM 4851 O O . CYS B 1 295 ? 7.566 -31.438 5.785 1 98.56 295 CYS B O 1
ATOM 4853 N N . PRO B 1 296 ? 7.055 -30.562 7.699 1 98.31 296 PRO B N 1
ATOM 4854 C CA . PRO B 1 296 ? 5.91 -31.453 7.91 1 98.31 296 PRO B CA 1
ATOM 4855 C C . PRO B 1 296 ? 4.871 -31.359 6.797 1 98.31 296 PRO B C 1
ATOM 4857 O O . PRO B 1 296 ? 4.062 -32.281 6.617 1 98.31 296 PRO B O 1
ATOM 4860 N N . MET B 1 297 ? 4.883 -30.25 6.031 1 98.56 297 MET B N 1
ATOM 4861 C CA . MET B 1 297 ? 3.902 -30.094 4.961 1 98.56 297 MET B CA 1
ATOM 4862 C C . MET B 1 297 ? 4.094 -31.156 3.885 1 98.56 297 MET B C 1
ATOM 4864 O O . MET B 1 297 ? 3.148 -31.5 3.174 1 98.56 297 MET B O 1
ATOM 4868 N N . LEU B 1 298 ? 5.336 -31.688 3.715 1 98.5 298 LEU B N 1
ATOM 4869 C CA . LEU B 1 298 ? 5.566 -32.75 2.738 1 98.5 298 LEU B CA 1
ATOM 4870 C C . LEU B 1 298 ? 4.656 -33.938 3.004 1 98.5 298 LEU B C 1
ATOM 4872 O O . LEU B 1 298 ? 3.928 -34.375 2.111 1 98.5 298 LEU B O 1
ATOM 4876 N N . ARG B 1 299 ? 4.598 -34.375 4.18 1 97.62 299 ARG B N 1
ATOM 4877 C CA . ARG B 1 299 ? 3.758 -35.5 4.559 1 97.62 299 ARG B CA 1
ATOM 4878 C C . ARG B 1 299 ? 2.277 -35.125 4.469 1 97.62 299 ARG B C 1
ATOM 4880 O O . ARG B 1 299 ? 1.465 -35.938 4.008 1 97.62 299 ARG B O 1
ATOM 4887 N N . ARG B 1 300 ? 1.925 -33.938 4.938 1 97.75 300 ARG B N 1
ATOM 4888 C CA . ARG B 1 300 ? 0.534 -33.5 4.934 1 97.75 300 ARG B CA 1
ATOM 4889 C C . ARG B 1 300 ? -0.024 -33.438 3.516 1 97.75 300 ARG B C 1
ATOM 4891 O O . ARG B 1 300 ? -1.219 -33.656 3.307 1 97.75 300 ARG B O 1
ATOM 4898 N N . LEU B 1 301 ? 0.856 -33.188 2.588 1 97.81 301 LEU B N 1
ATOM 4899 C CA . LEU B 1 301 ? 0.434 -33.062 1.197 1 97.81 301 LEU B CA 1
ATOM 4900 C C . LEU B 1 301 ? 0.471 -34.406 0.484 1 97.81 301 LEU B C 1
ATOM 4902 O O . LEU B 1 301 ? 0.121 -34.5 -0.695 1 97.81 301 LEU B O 1
ATOM 4906 N N . GLY B 1 302 ? 0.951 -35.438 1.184 1 97.06 302 GLY B N 1
ATOM 4907 C CA . GLY B 1 302 ? 0.911 -36.781 0.637 1 97.06 302 GLY B CA 1
ATOM 4908 C C . GLY B 1 302 ? 2.209 -37.219 -0.032 1 97.06 302 GLY B C 1
ATOM 4909 O O . GLY B 1 302 ? 2.271 -38.25 -0.692 1 97.06 302 GLY B O 1
ATOM 4910 N N . TYR B 1 303 ? 3.223 -36.406 0.129 1 96.44 303 TYR B N 1
ATOM 4911 C CA . TYR B 1 303 ? 4.523 -36.812 -0.388 1 96.44 303 TYR B CA 1
ATOM 4912 C C . TYR B 1 303 ? 5.16 -37.844 0.517 1 96.44 303 TYR B C 1
ATOM 4914 O O . TYR B 1 303 ? 4.777 -38 1.68 1 96.44 303 TYR B O 1
ATOM 4922 N N . THR B 1 304 ? 6.145 -38.594 -0.154 1 93.38 304 THR B N 1
ATOM 4923 C CA . THR B 1 304 ? 6.895 -39.562 0.619 1 93.38 304 THR B CA 1
ATOM 4924 C C . THR B 1 304 ? 8.383 -39.25 0.604 1 93.38 304 THR B C 1
ATOM 4926 O O . THR B 1 304 ? 8.852 -38.469 -0.239 1 93.38 304 THR B O 1
ATOM 4929 N N . ASN B 1 305 ? 9.047 -39.781 1.573 1 85.56 305 ASN B N 1
ATOM 4930 C CA . ASN B 1 305 ? 10.484 -39.562 1.643 1 85.56 305 ASN B CA 1
ATOM 4931 C C . ASN B 1 305 ? 11.211 -40.125 0.433 1 85.56 305 ASN B C 1
ATOM 4933 O O . ASN B 1 305 ? 12.258 -39.625 0.032 1 85.56 305 ASN B O 1
ATOM 4937 N N . ASP B 1 306 ? 10.555 -41.156 -0.118 1 82 306 ASP B N 1
ATOM 4938 C CA . ASP B 1 306 ? 11.188 -41.844 -1.235 1 82 306 ASP B CA 1
ATOM 4939 C C . ASP B 1 306 ? 10.93 -41.125 -2.553 1 82 306 ASP B C 1
ATOM 4941 O O . ASP B 1 306 ? 11.523 -41.469 -3.58 1 82 306 ASP B O 1
ATOM 4945 N N . ASP B 1 307 ? 10.125 -40.219 -2.445 1 77.94 307 ASP B N 1
ATOM 4946 C CA . ASP B 1 307 ? 9.906 -39.406 -3.645 1 77.94 307 ASP B CA 1
ATOM 4947 C C . ASP B 1 307 ? 11.172 -38.656 -4.035 1 77.94 307 ASP B C 1
ATOM 4949 O O . ASP B 1 307 ? 11.953 -38.25 -3.168 1 77.94 307 ASP B O 1
#

Radius of gyration: 31.67 Å; Cα contacts (8 Å, |Δi|>4): 880; chains: 2; bounding box: 93×79×134 Å

Nearest PDB structures (foldseek):
  3ap3-assembly2_D  TM=9.766E-01  e=1.015E-25  Homo sapiens
  5wri-assembly1_B  TM=9.737E-01  e=4.656E-25  Homo sapiens
  8w5z-assembly1_C  TM=9.777E-01  e=1.834E-24  Ixodes
  3ap3-assembly1_B  TM=9.651E-01  e=1.712E-23  Homo sapiens
  3ap3-assembly1_A  TM=9.678E-01  e=2.992E-23  Homo sapiens

Solvent-accessible surface area (backbone atoms only — not comparable to full-atom values): 33910 Å² total; per-residue (Å²): 142,87,77,72,89,75,66,69,81,66,62,70,73,64,62,74,71,64,65,81,70,71,80,71,71,75,70,73,70,71,68,74,61,75,67,76,78,74,88,65,62,72,74,62,63,47,72,41,57,36,36,41,37,11,28,51,84,75,20,52,50,67,51,53,43,42,26,46,18,32,26,91,50,31,40,35,63,43,58,66,59,55,61,40,50,53,51,50,50,51,48,47,37,64,69,33,65,66,53,32,50,38,25,42,65,26,47,40,34,70,69,50,47,43,51,42,52,40,51,39,46,45,41,52,55,58,59,34,50,79,89,53,85,32,44,25,42,40,36,40,65,38,36,61,41,38,58,62,49,38,71,47,19,70,51,34,36,34,38,40,30,38,50,61,48,67,46,27,12,47,47,34,36,77,65,59,43,87,46,92,95,49,52,36,84,35,52,64,48,35,26,50,50,42,33,55,51,40,49,45,25,50,53,28,36,60,70,70,25,73,90,34,28,44,78,41,48,38,60,50,37,40,69,39,42,69,62,47,49,50,54,49,30,56,72,72,72,46,79,89,56,75,40,42,80,43,28,42,79,31,58,75,65,72,20,64,75,37,87,78,43,90,59,40,76,64,50,53,44,68,86,51,50,64,73,71,50,56,44,71,80,68,52,54,65,71,58,52,54,51,45,58,72,73,23,66,53,45,56,76,72,68,52,57,85,85,102,145,88,81,69,86,71,65,75,72,64,65,70,72,66,64,73,69,66,67,80,67,71,79,71,72,74,70,72,70,69,68,74,59,76,67,75,77,75,88,65,63,73,72,64,64,45,69,40,57,37,35,39,36,10,28,51,83,74,20,51,51,66,49,52,44,42,27,47,19,32,26,90,51,32,41,34,64,44,58,67,59,55,60,40,50,54,51,50,51,51,48,48,38,63,68,33,64,69,52,31,50,38,24,40,66,25,48,41,34,70,69,51,46,42,50,42,52,40,51,38,46,45,40,54,55,58,57,34,51,77,87,52,84,32,44,26,42,41,34,39,65,37,36,60,40,36,58,61,47,38,70,47,20,70,52,34,36,36,38,39,30,38,51,60,49,67,49,27,13,47,48,33,36,76,66,60,45,88,47,92,95,50,52,34,86,34,51,63,48,34,27,49,49,42,32,55,52,43,49,46,26,50,52,28,36,60,69,69,26,74,91,33,28,44,78,41,48,37,58,51,38,40,69,38,43,70,62,48,48,50,55,49,30,56,71,70,72,45,82,92,55,76,40,42,81,42,29,43,79,31,57,75,67,73,21,64,75,37,89,78,43,88,59,40,77,65,51,52,41,68,87,51,51,64,74,71,49,56,46,71,80,68,52,54,65,69,57,51,52,51,45,55,74,72,24,66,52,44,55,76,72,68,51,56,85,86,101

Organism: Amphimedon queenslandica (NCBI:txid400682)

InterPro domains:
  IPR026634 Protein-tyrosine sulfotransferase-like [PTHR12788] (46-304)
  IPR027417 P-loop containing nucleoside triphosphate hydrolase [G3DSA:3.40.50.300] (44-307)
  IPR027417 P-loop containing nucleoside triphosphate hydrolase [SSF52540] (49-301)